Protein AF-A0A2H0SM11-F1 (afdb_monomer)

pLDDT: mean 74.07, std 18.11, range [26.19, 96.06]

Radius of gyration: 35.18 Å; Cα contacts (8 Å, |Δi|>4): 451; chains: 1; bounding box: 101×65×80 Å

Nearest PDB structures (foldseek):
  2a3v-assembly1_D  TM=8.703E-01  e=5.952E-01  Vibrio cholerae O1 biovar El Tor str. N16961
  6emy-assembly1_A  TM=6.852E-01  e=2.863E+00  Enterococcus faecalis
  3c3r-assembly1_A  TM=3.309E-01  e=4.130E+00  unclassified

Solvent-accessible surface area (backbone atoms only — not comparable to full-atom values): 28600 Å² total; per-residue (Å²): 124,57,68,58,51,58,41,50,54,24,42,51,52,52,47,54,51,54,40,60,76,67,69,54,52,70,72,52,44,53,49,20,52,55,52,47,49,58,50,58,72,72,47,90,62,72,62,69,77,53,67,69,59,49,52,49,54,62,52,72,75,50,69,96,88,71,79,89,46,73,32,55,51,52,46,50,50,42,41,73,78,51,55,65,24,39,44,62,28,48,49,52,50,50,52,50,53,42,51,74,72,64,52,54,64,69,56,50,52,48,43,52,51,43,46,48,49,55,44,59,74,69,72,57,36,46,50,81,83,49,60,40,65,69,51,51,49,54,49,53,52,51,44,44,76,72,67,51,55,66,71,58,52,52,51,37,51,51,42,46,44,54,50,38,46,52,45,37,77,77,29,86,78,52,88,49,42,85,66,45,62,56,47,71,79,45,45,67,64,54,54,58,57,51,61,70,64,58,85,77,74,86,86,83,84,79,87,89,74,89,78,86,81,86,87,80,91,74,84,84,80,87,87,86,88,83,87,83,90,82,94,87,82,78,72,72,62,65,66,57,60,66,67,60,66,74,76,71,78,75,81,85,54,92,77,58,50,74,65,47,50,58,55,56,52,46,52,53,49,51,51,50,51,53,52,50,49,52,51,48,44,42,56,66,69,71,68,49,81,79,82,68,97,57,72,96,60,88,82,76,82,81,53,56,44,84,45,72,53,70,43,57,50,100,86,68,49,55,42,52,61,70,42,47,33,35,48,32,35,20,63,33,73,71,78,65,54,83,66,46,67,29,55,82,32,79,47,68,24,38,91,74,3,42,35,76,44,30,42,18,26,74,84,85,39,30,19,60,60,50,60,69,60,56,64,73,73,38,96,49,40,17,40,38,47,27,49,73,92,47,71,56,77,77,39,47,73,55,81,77,59,80,70,61,72,42,71,79,18,69,91,75,29,35,65,43,92,74,53,27,25,40,90,78,38,45,85,54,67,30,99,86,71,42,79,41,68,62,40,94,81,70,80,92,79,76,93,70,85,85,85,85,86,88,69,100,72,84,84,89,81,68,62,95,93,108

Sequence (466 aa):
MPARNLHLSSILQAFSTFLALRSVSDRDAEAAVVTLMGVLERKKDLSSWNLEEISKSLTKARPKNTTITPADTLVMQFVEHFPPFQTSTVLHKYLFALQESGCSPATIRNYRSDIGQFFTFHAKNELHEVMTKPKVLEFLIGEQLHGLKISSIRRKLSSITQFSQWLEANDPDIRVSKELGSLQAELEQVLETESKKSETKPEHKPPSTPSKHWNLPLKQHASTVQQPNSARAHQDYRARLEAGWRNISETVQKKTFAKILPYINLATFLLFVLGGSYFAYAQFFRDAPTSQAFPATPVRPSRVLSFQGRLTDTAQNPIVTASDFQFKLYDAITGGSLLWDSGTCSVDPDQDGIFATGLGDPVTGCGAEISSDVFTENSNIWLEVAVEAETLTPRQQIRTVAYALNSETVQGIPVSATEAATANTILILNEGGEVVLGEVSPKIRSTSGTFTIDAQSMILKTSSGS

Secondary structure (DSSP, 8-state):
-HHHHHHHHHHHHHHHHHHHHTT--HHHHHHHHHHHHHHHHH-S-SS---HHHHHHHHHHTS-TTPPPPHHHHHHHHHHHHS---HHHHHHHHHHHHHHHTT--HHHHHHHHHHHHHHHHHHT-S-HHHHSSHHHHHHHHHHHHHTT--HHHHHHHHHHHHHHHHHHHHH-TT---HHHHHHHHHHHHHHHHHHHTTGGGS---PPP-------------------------SSSHHHHHHHHSSSSSSSSS-TTTHHHHHHHHHHHHHHHHHHHHHHHHHIIIIISPPP--SS-SS--PPP--EEEEEE-B-TT-PBP-S-EEEEEEEESSSSS--EEEEEEEEEE---TTSEEEEEET-TTTSBSS---HHHHHS-S-EEEEEEETTEEEEEEEEE---TTTGGGSSBTTBPBPTTSEE-TT-B----TTS--EE-SSS-----SSS------SS------TT-

Structure (mmCIF, N/CA/C/O backbone):
data_AF-A0A2H0SM11-F1
#
_entry.id   AF-A0A2H0SM11-F1
#
loop_
_atom_site.group_PDB
_atom_site.id
_atom_site.type_symbol
_atom_site.label_atom_id
_atom_site.label_alt_id
_atom_site.label_comp_id
_atom_site.label_asym_id
_atom_site.label_entity_id
_atom_site.label_seq_id
_atom_site.pdbx_PDB_ins_code
_atom_site.Cartn_x
_atom_site.Cartn_y
_atom_site.Cartn_z
_atom_site.occupancy
_atom_site.B_iso_or_equiv
_atom_site.auth_seq_id
_atom_site.auth_comp_id
_atom_site.auth_asym_id
_atom_site.auth_atom_id
_atom_site.pdbx_PDB_model_num
ATOM 1 N N . MET A 1 1 ? 43.563 9.886 4.344 1.00 43.06 1 MET A N 1
ATOM 2 C CA . MET A 1 1 ? 43.533 9.798 2.857 1.00 43.06 1 MET A CA 1
ATOM 3 C C . MET A 1 1 ? 42.770 8.579 2.288 1.00 43.06 1 MET A C 1
ATOM 5 O O . MET A 1 1 ? 42.553 8.591 1.081 1.00 43.06 1 MET A O 1
ATOM 9 N N . PRO A 1 2 ? 42.298 7.579 3.060 1.00 43.06 2 PRO A N 1
ATOM 10 C CA . PRO A 1 2 ? 41.337 6.563 2.570 1.00 43.06 2 PRO A CA 1
ATOM 11 C C . PRO A 1 2 ? 39.874 6.996 2.331 1.00 43.06 2 PRO A C 1
ATOM 13 O O . PRO A 1 2 ? 39.291 6.499 1.367 1.00 43.06 2 PRO A O 1
ATOM 16 N N . ALA A 1 3 ? 39.322 7.995 3.038 1.00 51.44 3 ALA A N 1
ATOM 17 C CA . ALA A 1 3 ? 37.959 8.510 2.765 1.00 51.44 3 ALA A CA 1
ATOM 18 C C . ALA A 1 3 ? 37.743 9.032 1.337 1.00 51.44 3 ALA A C 1
ATOM 20 O O . ALA A 1 3 ? 36.645 8.961 0.778 1.00 51.44 3 ALA A O 1
ATOM 21 N N . ARG A 1 4 ? 38.829 9.482 0.700 1.00 64.00 4 ARG A N 1
ATOM 22 C CA . ARG A 1 4 ? 38.841 9.870 -0.710 1.00 64.00 4 ARG A CA 1
ATOM 23 C C . ARG A 1 4 ? 38.692 8.659 -1.636 1.00 64.00 4 ARG A C 1
ATOM 25 O O . ARG A 1 4 ? 37.993 8.759 -2.633 1.00 64.00 4 ARG A O 1
ATOM 32 N N . ASN A 1 5 ? 39.285 7.509 -1.314 1.00 66.69 5 ASN A N 1
ATOM 33 C CA . ASN A 1 5 ? 39.244 6.318 -2.171 1.00 66.69 5 ASN A CA 1
ATOM 34 C C . ASN A 1 5 ? 37.871 5.635 -2.143 1.00 66.69 5 ASN A C 1
ATOM 36 O O . ASN A 1 5 ? 37.356 5.246 -3.196 1.00 66.69 5 ASN A O 1
ATOM 40 N N . LEU A 1 6 ? 37.240 5.539 -0.965 1.00 67.69 6 LEU A N 1
ATOM 41 C CA . LEU A 1 6 ? 35.877 5.015 -0.853 1.00 67.69 6 LEU A CA 1
ATOM 42 C C . LEU A 1 6 ? 34.898 5.899 -1.636 1.00 67.69 6 LEU A C 1
ATOM 44 O O . LEU A 1 6 ? 34.113 5.385 -2.436 1.00 67.69 6 LEU A O 1
ATOM 48 N N . HIS A 1 7 ? 35.003 7.220 -1.481 1.00 75.00 7 HIS A N 1
ATOM 49 C CA . HIS A 1 7 ? 34.187 8.183 -2.218 1.00 75.00 7 HIS A CA 1
ATOM 50 C C . HIS A 1 7 ? 34.428 8.096 -3.730 1.00 75.00 7 HIS A C 1
ATOM 52 O O . HIS A 1 7 ? 33.468 7.934 -4.475 1.00 75.00 7 HIS A O 1
ATOM 58 N N . LEU A 1 8 ? 35.683 8.076 -4.193 1.00 76.56 8 LEU A N 1
ATOM 59 C CA . LEU A 1 8 ? 36.031 7.932 -5.615 1.00 76.56 8 LEU A CA 1
ATOM 60 C C . LEU A 1 8 ? 35.475 6.645 -6.232 1.00 76.56 8 LEU A C 1
ATOM 62 O O . LEU A 1 8 ? 34.852 6.697 -7.291 1.00 76.56 8 LEU A O 1
ATOM 66 N N . SER A 1 9 ? 35.638 5.500 -5.560 1.00 71.44 9 SER A N 1
ATOM 67 C CA . SER A 1 9 ? 35.062 4.235 -6.039 1.00 71.44 9 SER A CA 1
ATOM 68 C C . SER A 1 9 ? 33.533 4.299 -6.129 1.00 71.44 9 SER A C 1
ATOM 70 O O . SER A 1 9 ? 32.953 3.808 -7.093 1.00 71.44 9 SER A O 1
ATOM 72 N N . SER A 1 10 ? 32.887 4.973 -5.172 1.00 74.44 10 SER A N 1
ATOM 73 C CA . SER A 1 10 ? 31.432 5.147 -5.145 1.00 74.44 10 SER A CA 1
ATOM 74 C C . SER A 1 10 ? 30.950 6.079 -6.262 1.00 74.44 10 SER A C 1
ATOM 76 O O . SER A 1 10 ? 29.931 5.800 -6.888 1.00 74.44 10 SER A O 1
ATOM 78 N N . ILE A 1 11 ? 31.697 7.150 -6.561 1.00 77.31 11 ILE A N 1
ATOM 79 C CA . ILE A 1 11 ? 31.425 8.058 -7.687 1.00 77.31 11 ILE A CA 1
ATOM 80 C C . ILE A 1 11 ? 31.502 7.289 -9.012 1.00 77.31 11 ILE A C 1
ATOM 82 O O . ILE A 1 11 ? 30.598 7.400 -9.836 1.00 77.31 11 ILE A O 1
ATOM 86 N N . LEU A 1 12 ? 32.552 6.485 -9.215 1.00 79.00 12 LEU A N 1
ATOM 87 C CA . LEU A 1 12 ? 32.733 5.707 -10.445 1.00 79.00 12 LEU A CA 1
ATOM 88 C C . LEU A 1 12 ? 31.664 4.622 -10.605 1.00 79.00 12 LEU A C 1
ATOM 90 O O . LEU A 1 12 ? 31.137 4.439 -11.700 1.00 79.00 12 LEU A O 1
ATOM 94 N N . GLN A 1 13 ? 31.283 3.951 -9.518 1.00 73.31 13 GLN A N 1
ATOM 95 C CA . GLN A 1 13 ? 30.206 2.963 -9.536 1.00 73.31 13 GLN A CA 1
ATOM 96 C C . GLN A 1 13 ? 28.850 3.619 -9.849 1.00 73.31 13 GLN A C 1
ATOM 98 O O . GLN A 1 13 ? 28.115 3.132 -10.712 1.00 73.31 13 GLN A O 1
ATOM 103 N N . ALA A 1 14 ? 28.550 4.771 -9.242 1.00 72.94 14 ALA A N 1
ATOM 104 C CA . ALA A 1 14 ? 27.350 5.548 -9.549 1.00 72.94 14 ALA A CA 1
ATOM 105 C C . ALA A 1 14 ? 27.330 6.019 -11.012 1.00 72.94 14 ALA A C 1
ATOM 107 O O . ALA A 1 14 ? 26.306 5.907 -11.684 1.00 72.94 14 ALA A O 1
ATOM 108 N N . PHE A 1 15 ? 28.471 6.475 -11.532 1.00 77.19 15 PHE A N 1
ATOM 109 C CA . PHE A 1 15 ? 28.583 6.911 -12.918 1.00 77.19 15 PHE A CA 1
ATOM 110 C C . PHE A 1 15 ? 28.443 5.757 -13.913 1.00 77.19 15 PHE A C 1
ATOM 112 O O . PHE A 1 15 ? 27.709 5.876 -14.889 1.00 77.19 15 PHE A O 1
ATOM 119 N N . SER A 1 16 ? 29.065 4.607 -13.641 1.00 72.75 16 SER A N 1
ATOM 120 C CA . SER A 1 16 ? 28.897 3.405 -14.469 1.00 72.75 16 SER A CA 1
ATOM 121 C C . SER A 1 16 ? 27.434 2.949 -14.518 1.00 72.75 16 SER A C 1
ATOM 123 O O . SER A 1 16 ? 26.920 2.622 -15.585 1.00 72.75 16 SER A O 1
ATOM 125 N N . THR A 1 17 ? 26.723 3.045 -13.390 1.00 69.44 17 THR A N 1
ATOM 126 C CA . THR A 1 17 ? 25.287 2.747 -13.309 1.00 69.44 17 THR A CA 1
ATOM 127 C C . THR A 1 17 ? 24.463 3.760 -14.110 1.00 69.44 17 THR A C 1
ATOM 129 O O . THR A 1 17 ? 23.549 3.378 -14.837 1.00 69.44 17 THR A O 1
ATOM 132 N N . PHE A 1 18 ? 24.801 5.051 -14.029 1.00 76.38 18 PHE A N 1
ATOM 133 C CA . PHE A 1 18 ? 24.163 6.110 -14.816 1.00 76.38 18 PHE A CA 1
ATOM 134 C C . PHE A 1 18 ? 24.318 5.886 -16.329 1.00 76.38 18 PHE A C 1
ATOM 136 O O . PHE A 1 18 ? 23.348 6.038 -17.072 1.00 76.38 18 PHE A O 1
ATOM 143 N N . LEU A 1 19 ? 25.512 5.490 -16.782 1.00 73.44 19 LEU A N 1
ATOM 144 C CA . LEU A 1 19 ? 25.778 5.179 -18.188 1.00 73.44 19 LEU A CA 1
ATOM 145 C C . LEU A 1 19 ? 24.999 3.937 -18.647 1.00 73.44 19 LEU A C 1
ATOM 147 O O . LEU A 1 19 ? 24.374 3.970 -19.708 1.00 73.44 19 LEU A O 1
ATOM 151 N N . ALA A 1 20 ? 24.960 2.889 -17.817 1.00 67.25 20 ALA A N 1
ATOM 152 C CA . ALA A 1 20 ? 24.214 1.663 -18.097 1.00 67.25 20 ALA A CA 1
ATOM 153 C C . ALA A 1 20 ? 22.699 1.913 -18.235 1.00 67.25 20 ALA A C 1
ATOM 155 O O . ALA A 1 20 ? 22.072 1.420 -19.168 1.00 67.25 20 ALA A O 1
ATOM 156 N N . LEU A 1 21 ? 22.107 2.739 -17.362 1.00 64.44 21 LEU A N 1
ATOM 157 C CA . LEU A 1 21 ? 20.678 3.084 -17.417 1.00 64.44 21 LEU A CA 1
ATOM 1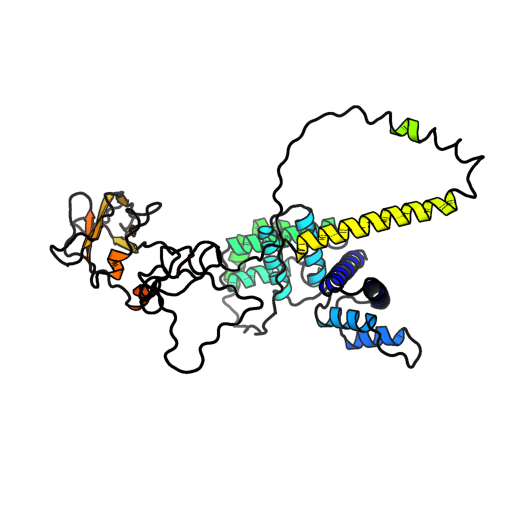58 C C . LEU A 1 21 ? 20.287 3.890 -18.665 1.00 64.44 21 LEU A C 1
ATOM 160 O O . LEU A 1 21 ? 19.132 3.853 -19.083 1.00 64.44 21 LEU A O 1
ATOM 164 N N . ARG A 1 22 ? 21.231 4.624 -19.262 1.00 71.81 22 ARG A N 1
ATOM 165 C CA . ARG A 1 22 ? 21.000 5.443 -20.461 1.00 71.81 22 ARG A CA 1
ATOM 166 C C . ARG A 1 22 ? 21.294 4.713 -21.769 1.00 71.81 22 ARG A C 1
ATOM 168 O O . ARG A 1 22 ? 21.158 5.324 -22.824 1.00 71.81 22 ARG A O 1
ATOM 175 N N . SER A 1 23 ? 21.655 3.427 -21.708 1.00 72.25 23 SER A N 1
ATOM 176 C CA . SER A 1 23 ? 21.982 2.613 -22.890 1.00 72.25 23 SER A CA 1
ATOM 177 C C . SER A 1 23 ? 23.050 3.271 -23.783 1.00 72.25 23 SER A C 1
ATOM 179 O O . SER A 1 23 ? 22.945 3.264 -25.008 1.00 72.25 23 SER A O 1
ATOM 181 N N . VAL A 1 24 ? 24.056 3.902 -23.162 1.00 70.25 24 VAL A N 1
ATOM 182 C CA . VAL A 1 24 ? 25.178 4.547 -23.865 1.00 70.25 24 VAL A CA 1
ATOM 183 C C . VAL A 1 24 ? 26.052 3.471 -24.521 1.00 70.25 24 VAL A C 1
ATOM 185 O O . VAL A 1 24 ? 26.255 2.413 -23.932 1.00 70.25 24 VAL A O 1
ATOM 188 N N . SER A 1 25 ? 26.576 3.728 -25.726 1.00 76.31 25 SER A N 1
ATOM 189 C CA . SER A 1 25 ? 27.473 2.783 -26.408 1.00 76.31 25 SER A CA 1
ATOM 190 C C . SER A 1 25 ? 28.748 2.534 -25.589 1.00 76.31 25 SER A C 1
ATOM 192 O O . SER A 1 25 ? 29.253 3.462 -24.959 1.00 76.31 25 SER A O 1
ATOM 194 N N . ASP A 1 26 ? 29.312 1.321 -25.629 1.00 67.44 26 ASP A N 1
ATOM 195 C CA . ASP A 1 26 ? 30.519 0.980 -24.849 1.00 67.44 26 ASP A CA 1
ATOM 196 C C . ASP A 1 26 ? 31.681 1.946 -25.124 1.00 67.44 26 ASP A C 1
ATOM 198 O O . ASP A 1 26 ? 32.362 2.402 -24.208 1.00 67.44 26 ASP A O 1
ATOM 202 N N . ARG A 1 27 ? 31.847 2.351 -26.388 1.00 74.44 27 ARG A N 1
ATOM 203 C CA . ARG A 1 27 ? 32.866 3.321 -26.808 1.00 74.44 27 ARG A CA 1
ATOM 204 C C . ARG A 1 27 ? 32.663 4.696 -26.165 1.00 74.44 27 ARG A C 1
ATOM 206 O O . ARG A 1 27 ? 33.631 5.327 -25.739 1.00 74.44 27 ARG A O 1
ATOM 213 N N . ASP A 1 28 ? 31.424 5.178 -26.116 1.00 74.06 28 ASP A N 1
ATOM 214 C CA . ASP A 1 28 ? 31.105 6.478 -25.523 1.00 74.06 28 ASP A CA 1
ATOM 215 C C . ASP A 1 28 ? 31.139 6.417 -23.990 1.00 74.06 28 ASP A C 1
ATOM 217 O O . ASP A 1 28 ? 31.543 7.385 -23.345 1.00 74.06 28 ASP A O 1
ATOM 221 N N . ALA A 1 29 ? 30.777 5.272 -23.406 1.00 69.44 29 ALA A N 1
ATOM 222 C CA . ALA A 1 29 ? 30.854 5.012 -21.975 1.00 69.44 29 ALA A CA 1
ATOM 223 C C . ALA A 1 29 ? 32.311 4.989 -21.486 1.00 69.44 29 ALA A C 1
ATOM 225 O O . ALA A 1 29 ? 32.637 5.669 -20.513 1.00 69.44 29 ALA A O 1
ATOM 226 N N . GLU A 1 30 ? 33.210 4.296 -22.192 1.00 73.38 30 GLU A N 1
ATOM 227 C CA . GLU A 1 30 ? 34.651 4.308 -21.905 1.00 73.38 30 GLU A CA 1
ATOM 228 C C . GLU A 1 30 ? 35.230 5.722 -22.005 1.00 73.38 30 GLU A C 1
ATOM 230 O O . GLU A 1 30 ? 35.925 6.182 -21.093 1.00 73.38 30 GLU A O 1
ATOM 235 N N . ALA A 1 31 ? 34.891 6.454 -23.071 1.00 75.19 31 ALA A N 1
ATOM 236 C CA . ALA A 1 31 ? 35.324 7.836 -23.239 1.00 75.19 31 ALA A CA 1
ATOM 237 C C . ALA A 1 31 ? 34.813 8.736 -22.096 1.00 75.19 31 ALA A C 1
ATOM 239 O O . ALA A 1 31 ? 35.563 9.563 -21.569 1.00 75.19 31 ALA A O 1
ATOM 240 N N . ALA A 1 32 ? 33.561 8.557 -21.666 1.00 76.69 32 ALA A N 1
ATOM 241 C CA . ALA A 1 32 ? 32.960 9.297 -20.562 1.00 76.69 32 ALA A CA 1
ATOM 242 C C . ALA A 1 32 ? 33.611 8.967 -19.208 1.00 76.69 32 ALA A C 1
ATOM 244 O O . ALA A 1 32 ? 33.871 9.881 -18.423 1.00 76.69 32 ALA A O 1
ATOM 245 N N . VAL A 1 33 ? 33.937 7.697 -18.937 1.00 77.06 33 VAL A N 1
ATOM 246 C CA . VAL A 1 33 ? 34.629 7.271 -17.704 1.00 77.06 33 VAL A CA 1
ATOM 247 C C . VAL A 1 33 ? 36.032 7.864 -17.633 1.00 77.06 33 VAL A C 1
ATOM 249 O O . VAL A 1 33 ? 36.400 8.438 -16.607 1.00 77.06 33 VAL A O 1
ATOM 252 N N . VAL A 1 34 ? 36.798 7.807 -18.726 1.00 79.19 34 VAL A N 1
ATOM 253 C CA . VAL A 1 34 ? 38.127 8.438 -18.806 1.00 79.19 34 VAL A CA 1
ATOM 254 C C . VAL A 1 34 ? 38.022 9.951 -18.591 1.00 79.19 34 VAL A C 1
ATOM 256 O O . VAL A 1 34 ? 38.836 10.546 -17.880 1.00 79.19 34 VAL A O 1
ATOM 259 N N . THR A 1 35 ? 36.981 10.574 -19.147 1.00 80.50 35 THR A N 1
ATOM 260 C CA . THR A 1 35 ? 36.718 12.010 -18.996 1.00 80.50 35 THR A CA 1
ATOM 261 C C . THR A 1 35 ? 36.415 12.372 -17.539 1.00 80.50 35 THR A C 1
ATOM 263 O O . THR A 1 35 ? 37.017 13.306 -17.003 1.00 80.50 35 THR A O 1
ATOM 266 N N . LEU A 1 36 ? 35.553 11.605 -16.862 1.00 81.75 36 LEU A N 1
ATOM 267 C CA . LEU A 1 36 ? 35.245 11.801 -15.446 1.00 81.75 36 LEU A CA 1
ATOM 268 C C . LEU A 1 36 ? 36.477 11.583 -14.559 1.00 81.75 36 LEU A C 1
ATOM 270 O O . LEU A 1 36 ? 36.723 12.388 -13.663 1.00 81.75 36 LEU A O 1
ATOM 274 N N . MET A 1 37 ? 37.285 10.550 -14.821 1.00 79.00 37 MET A N 1
ATOM 275 C CA . MET A 1 37 ? 38.526 10.316 -14.072 1.00 79.00 37 MET A CA 1
ATOM 276 C C . MET A 1 37 ? 39.495 11.494 -14.191 1.00 79.00 37 MET A C 1
ATOM 278 O O . MET A 1 37 ? 40.040 11.937 -13.182 1.00 79.00 37 MET A O 1
ATOM 282 N N . GLY A 1 38 ? 39.635 12.077 -15.384 1.00 78.62 38 GLY A N 1
ATOM 283 C CA . GLY A 1 38 ? 40.445 13.281 -15.572 1.00 78.62 38 GLY A CA 1
ATOM 284 C C . GLY A 1 38 ? 39.926 14.492 -14.784 1.00 78.62 38 GLY A C 1
ATOM 285 O O . GLY A 1 38 ? 40.722 15.291 -14.287 1.00 78.62 38 GLY A O 1
ATOM 286 N N . VAL A 1 39 ? 38.604 14.641 -14.635 1.00 82.62 39 VAL A N 1
ATOM 287 C CA . VAL A 1 39 ? 38.003 15.684 -13.780 1.00 82.62 39 VAL A CA 1
ATOM 288 C C . VAL A 1 39 ? 38.302 15.414 -12.303 1.00 82.62 39 VAL A C 1
ATOM 290 O O . VAL A 1 39 ? 38.728 16.328 -11.597 1.00 82.62 39 VAL A O 1
ATOM 293 N N . LEU A 1 40 ? 38.134 14.168 -11.853 1.00 82.31 40 LEU A N 1
ATOM 294 C CA . LEU A 1 40 ? 38.372 13.733 -10.472 1.00 82.31 40 LEU A CA 1
ATOM 295 C C . LEU A 1 40 ? 39.835 13.879 -10.038 1.00 82.31 40 LEU A C 1
ATOM 297 O O . LEU A 1 40 ? 40.106 14.221 -8.889 1.00 82.31 40 LEU A O 1
ATOM 301 N N . GLU A 1 41 ? 40.782 13.650 -10.946 1.00 80.38 41 GLU A N 1
ATOM 302 C CA . GLU A 1 41 ? 42.214 13.795 -10.672 1.00 80.38 41 GLU A CA 1
ATOM 303 C C . GLU A 1 41 ? 42.607 15.261 -10.429 1.00 80.38 41 GLU A C 1
ATOM 305 O O . GLU A 1 41 ? 43.423 15.565 -9.555 1.00 80.38 41 GLU A O 1
ATOM 310 N N . ARG A 1 42 ? 41.983 16.191 -11.164 1.00 80.31 42 ARG A N 1
ATOM 311 C CA . ARG A 1 42 ? 42.244 17.636 -11.059 1.00 80.31 42 ARG A CA 1
ATOM 312 C C . ARG A 1 42 ? 41.519 18.306 -9.892 1.00 80.31 42 ARG A C 1
ATOM 314 O O . ARG A 1 42 ? 41.923 19.396 -9.480 1.00 80.31 42 ARG A O 1
ATOM 321 N N . LYS A 1 43 ? 40.455 17.693 -9.369 1.00 78.62 43 LYS A N 1
ATOM 322 C CA . LYS A 1 43 ? 39.646 18.264 -8.290 1.00 78.62 43 LYS A CA 1
ATOM 323 C C . LYS A 1 43 ? 40.253 17.923 -6.925 1.00 78.62 43 LYS A C 1
ATOM 325 O O . LYS A 1 43 ? 40.450 16.759 -6.586 1.00 78.62 43 LYS A O 1
ATOM 330 N N . LYS A 1 44 ? 40.577 18.958 -6.141 1.00 71.19 44 LYS A N 1
ATOM 331 C CA . LYS A 1 44 ? 41.154 18.802 -4.791 1.00 71.19 44 LYS A CA 1
ATOM 332 C C . LYS A 1 44 ? 40.097 18.544 -3.717 1.00 71.19 44 LYS A C 1
ATOM 334 O O . LYS A 1 44 ? 40.392 17.862 -2.744 1.00 71.19 44 LYS A O 1
ATOM 339 N N . ASP A 1 45 ? 38.899 19.076 -3.922 1.00 74.94 45 ASP A N 1
ATOM 340 C CA . ASP A 1 45 ? 37.747 18.967 -3.032 1.00 74.94 45 ASP A CA 1
ATOM 341 C C . ASP A 1 45 ? 36.614 18.239 -3.770 1.00 74.94 45 ASP A C 1
ATOM 343 O O . ASP A 1 45 ? 36.256 18.637 -4.872 1.00 74.94 45 ASP A O 1
ATOM 347 N N . LEU A 1 46 ? 36.076 17.157 -3.205 1.00 74.62 46 LEU A N 1
ATOM 348 C CA . LEU A 1 46 ? 35.002 16.351 -3.809 1.00 74.62 46 LEU A CA 1
ATOM 349 C C . LEU A 1 46 ? 33.622 16.651 -3.195 1.00 74.62 46 LEU A C 1
ATOM 351 O O . LEU A 1 46 ? 32.649 15.968 -3.519 1.00 74.62 46 LEU A O 1
ATOM 355 N N . SER A 1 47 ? 33.521 17.649 -2.316 1.00 68.31 47 SER A N 1
ATOM 356 C CA . SER A 1 47 ? 32.271 18.039 -1.653 1.00 68.31 47 SER A CA 1
ATOM 357 C C . SER A 1 47 ? 31.394 18.967 -2.504 1.00 68.31 47 SER A C 1
ATOM 359 O O . SER A 1 47 ? 30.169 18.986 -2.349 1.00 68.31 47 SER A O 1
ATOM 361 N N . SER A 1 48 ? 32.006 19.703 -3.437 1.00 75.56 48 SER A N 1
ATOM 362 C CA . SER A 1 48 ? 31.370 20.747 -4.241 1.00 75.56 48 SER A CA 1
ATOM 363 C C . SER A 1 48 ? 31.304 20.369 -5.727 1.00 75.56 48 SER A C 1
ATOM 365 O O . SER A 1 48 ? 32.320 20.143 -6.372 1.00 75.56 48 SER A O 1
ATOM 367 N N . TRP A 1 49 ? 30.106 20.317 -6.315 1.00 77.75 49 TRP A N 1
ATOM 368 C CA . TRP A 1 49 ? 29.898 19.856 -7.700 1.00 77.75 49 TRP A CA 1
ATOM 369 C C . TRP A 1 49 ? 29.216 20.924 -8.565 1.00 77.75 49 TRP A C 1
ATOM 371 O O . TRP A 1 49 ? 28.073 20.772 -8.981 1.00 77.75 49 TRP A O 1
ATOM 381 N N . ASN A 1 50 ? 29.920 22.034 -8.821 1.00 81.56 50 ASN A N 1
ATOM 382 C CA . ASN A 1 50 ? 29.428 23.124 -9.670 1.00 81.56 50 ASN A CA 1
ATOM 383 C C . ASN A 1 50 ? 29.699 22.845 -11.163 1.00 81.56 50 ASN A C 1
ATOM 385 O O . ASN A 1 50 ? 30.846 22.640 -11.570 1.00 81.56 50 ASN A O 1
ATOM 389 N N . LEU A 1 51 ? 28.649 22.903 -11.988 1.00 80.81 51 LEU A N 1
ATOM 390 C CA . LEU A 1 51 ? 28.717 22.720 -13.443 1.00 80.81 51 LEU A CA 1
ATOM 391 C C . LEU A 1 51 ? 29.671 23.707 -14.133 1.00 80.81 51 LEU A C 1
ATOM 393 O O . LEU A 1 51 ? 30.379 23.330 -15.067 1.00 80.81 51 LEU A O 1
ATOM 397 N N . GLU A 1 52 ? 29.762 24.951 -13.658 1.00 81.44 52 GLU A N 1
ATOM 398 C CA . GLU A 1 52 ? 30.661 25.955 -14.233 1.00 81.44 52 GLU A CA 1
ATOM 399 C C . GLU A 1 52 ? 32.136 25.589 -13.997 1.00 81.44 52 GLU A C 1
ATOM 401 O O . GLU A 1 52 ? 32.971 25.700 -14.894 1.00 81.44 52 GLU A O 1
ATOM 406 N N . GLU A 1 53 ? 32.467 25.079 -12.812 1.00 81.88 53 GLU A N 1
ATOM 407 C CA . GLU A 1 53 ? 33.822 24.629 -12.478 1.00 81.88 53 GLU A CA 1
ATOM 408 C C . GLU A 1 53 ? 34.212 23.380 -13.282 1.00 81.88 53 GLU A C 1
ATOM 410 O O . GLU A 1 53 ? 35.340 23.256 -13.764 1.00 81.88 53 GLU A O 1
ATOM 415 N N . ILE A 1 54 ? 33.258 22.470 -13.482 1.00 82.88 54 ILE A N 1
ATOM 416 C CA . ILE A 1 54 ? 33.467 21.220 -14.216 1.00 82.88 54 ILE A CA 1
ATOM 417 C C . ILE A 1 54 ? 33.618 21.492 -15.708 1.00 82.88 54 ILE A C 1
ATOM 419 O O . ILE A 1 54 ? 34.565 20.996 -16.316 1.00 82.88 54 ILE A O 1
ATOM 423 N N . SER A 1 55 ? 32.787 22.364 -16.282 1.00 81.50 55 SER A N 1
ATOM 424 C CA . SER A 1 55 ? 32.943 22.811 -17.671 1.00 81.50 55 SER A CA 1
ATOM 425 C C . SER A 1 55 ? 34.300 23.498 -17.907 1.00 81.50 55 SER A C 1
ATOM 427 O O . SER A 1 55 ? 34.977 23.223 -18.903 1.00 81.50 55 SER A O 1
ATOM 429 N N . LYS A 1 56 ? 34.779 24.312 -16.952 1.00 81.38 56 LYS A N 1
ATOM 430 C CA . LYS A 1 56 ? 36.132 24.899 -16.976 1.00 81.38 56 LYS A CA 1
ATOM 431 C C . LYS A 1 56 ? 37.231 23.833 -16.875 1.00 81.38 56 LYS A C 1
ATOM 433 O O . LYS A 1 56 ? 38.241 23.934 -17.566 1.00 81.38 56 LYS A O 1
ATOM 438 N N . SER A 1 57 ? 37.050 22.792 -16.060 1.00 79.38 57 SER A N 1
ATOM 439 C CA . SER A 1 57 ? 38.005 21.674 -15.940 1.00 79.38 57 SER A CA 1
ATOM 440 C C . SER A 1 57 ? 38.085 20.822 -17.214 1.00 79.38 57 SER A C 1
ATOM 442 O O . SER A 1 57 ? 39.172 20.387 -17.603 1.00 79.38 57 SER A O 1
ATOM 444 N N . LEU A 1 58 ? 36.952 20.619 -17.890 1.00 77.94 58 LEU A N 1
ATOM 445 C CA . LEU A 1 58 ? 36.860 19.887 -19.156 1.00 77.94 58 LEU A CA 1
ATOM 446 C C . LEU A 1 58 ? 37.502 20.669 -20.315 1.00 77.94 58 LEU A C 1
ATOM 448 O O . LEU A 1 58 ? 38.213 20.091 -21.135 1.00 77.94 58 LEU A O 1
ATOM 452 N N . THR A 1 59 ? 37.331 21.994 -20.347 1.00 71.38 59 THR A N 1
ATOM 453 C CA . THR A 1 59 ? 37.901 22.870 -21.390 1.00 71.38 59 THR A CA 1
ATOM 454 C C . THR A 1 59 ? 39.390 23.168 -21.192 1.00 71.38 59 THR A C 1
ATOM 456 O O . THR A 1 59 ? 40.137 23.210 -22.167 1.00 71.38 59 THR A O 1
ATOM 459 N N . LYS A 1 60 ? 39.869 23.301 -19.945 1.00 66.38 60 LYS A N 1
ATOM 460 C CA . LYS A 1 60 ? 41.295 23.530 -19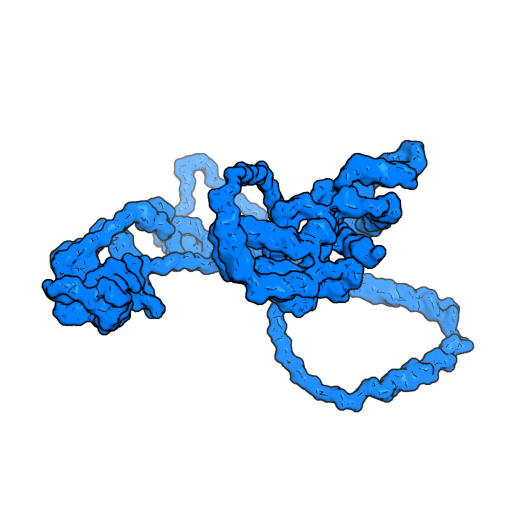.622 1.00 66.38 60 LYS A CA 1
ATOM 461 C C . LYS A 1 60 ? 42.205 22.361 -20.026 1.00 66.38 60 LYS A C 1
ATOM 463 O O . LYS A 1 60 ? 43.410 22.547 -20.169 1.00 66.38 60 LYS A O 1
ATOM 468 N N . ALA A 1 61 ? 41.638 21.171 -20.225 1.00 59.88 61 ALA A N 1
ATOM 469 C CA . ALA A 1 61 ? 42.351 19.973 -20.655 1.00 59.88 61 ALA A CA 1
ATOM 470 C C . ALA A 1 61 ? 42.619 19.907 -22.176 1.00 59.88 61 ALA A C 1
ATOM 472 O O . ALA A 1 61 ? 43.231 18.940 -22.628 1.00 59.88 61 ALA A O 1
ATOM 473 N N . ARG A 1 62 ? 42.170 20.892 -22.978 1.00 61.59 62 ARG A N 1
ATOM 474 C CA . ARG A 1 62 ? 42.281 20.874 -24.450 1.00 61.59 62 ARG A CA 1
ATOM 475 C C . ARG A 1 62 ? 42.803 22.202 -25.034 1.00 61.59 62 ARG A C 1
ATOM 477 O O . ARG A 1 62 ? 42.646 23.252 -24.409 1.00 61.59 62 ARG A O 1
ATOM 484 N N . PRO A 1 63 ? 43.441 22.187 -26.224 1.00 56.44 63 PRO A N 1
ATOM 485 C CA . PRO A 1 63 ? 43.901 23.404 -26.894 1.00 56.44 63 PRO A CA 1
ATOM 486 C C . PRO A 1 63 ? 42.739 24.365 -27.201 1.00 56.44 63 PRO A C 1
ATOM 488 O O . PRO A 1 63 ? 41.601 23.941 -27.436 1.00 56.44 63 PRO A O 1
ATOM 491 N N . LYS A 1 64 ? 43.037 25.674 -27.193 1.00 51.38 64 LYS A N 1
ATOM 492 C CA . LYS A 1 64 ? 42.080 26.763 -27.459 1.00 51.38 64 LYS A CA 1
ATOM 493 C C . LYS A 1 64 ? 41.368 26.500 -28.801 1.00 51.38 64 LYS A C 1
ATOM 495 O O . LYS A 1 64 ? 42.049 26.474 -29.819 1.00 51.38 64 LYS A O 1
ATOM 500 N N . ASN A 1 65 ? 40.039 26.312 -28.765 1.00 52.91 65 ASN A N 1
ATOM 501 C CA . ASN A 1 65 ? 39.088 26.011 -29.869 1.00 52.91 65 ASN A CA 1
ATOM 502 C C . ASN A 1 65 ? 38.519 24.578 -29.982 1.00 52.91 65 ASN A C 1
ATOM 504 O O . ASN A 1 65 ? 38.001 24.222 -31.037 1.00 52.91 65 ASN A O 1
ATOM 508 N N . THR A 1 66 ? 38.522 23.758 -28.926 1.00 57.72 66 THR A N 1
ATOM 509 C CA . THR A 1 66 ? 37.846 22.440 -28.989 1.00 57.72 66 THR A CA 1
ATOM 510 C C . THR A 1 66 ? 36.387 22.513 -28.510 1.00 57.72 66 THR A C 1
ATOM 512 O O . THR A 1 66 ? 36.124 23.037 -27.429 1.00 57.72 66 THR A O 1
ATOM 515 N N . THR A 1 67 ? 35.441 21.976 -29.291 1.00 65.75 67 THR A N 1
ATOM 516 C CA . THR A 1 67 ? 34.008 21.866 -28.948 1.00 65.75 67 THR A CA 1
ATOM 517 C C . THR A 1 67 ? 33.740 20.812 -27.861 1.00 65.75 67 THR A C 1
ATOM 519 O O . THR A 1 67 ? 34.523 19.875 -27.687 1.00 65.75 67 THR A O 1
ATOM 522 N N . ILE A 1 68 ? 32.619 20.955 -27.137 1.00 70.56 68 ILE A N 1
ATOM 523 C CA . ILE A 1 68 ? 32.116 19.978 -26.149 1.00 70.56 68 ILE A CA 1
ATOM 524 C C . ILE A 1 68 ? 31.868 18.634 -26.853 1.00 70.56 68 ILE A C 1
ATOM 526 O O . ILE A 1 68 ? 31.222 18.592 -27.899 1.00 70.56 68 ILE A O 1
ATOM 530 N N . THR A 1 69 ? 32.391 17.539 -26.299 1.00 81.50 69 THR A N 1
ATOM 531 C CA . THR A 1 69 ? 32.211 16.181 -26.843 1.00 81.50 69 THR A CA 1
ATOM 532 C C . THR A 1 69 ? 30.981 15.480 -26.246 1.00 81.50 69 THR A C 1
ATOM 534 O O . THR A 1 69 ? 30.481 15.892 -25.192 1.00 81.50 69 THR A O 1
ATOM 537 N N . PRO A 1 70 ? 30.498 14.383 -26.860 1.00 81.94 70 PRO A N 1
ATOM 538 C CA . PRO A 1 70 ? 29.451 13.547 -26.267 1.00 81.94 70 PRO A CA 1
ATOM 539 C C . PRO A 1 70 ? 29.808 13.042 -24.857 1.00 81.94 70 PRO A C 1
ATOM 541 O O . PRO A 1 70 ? 28.970 13.074 -23.961 1.00 81.94 70 PRO A O 1
ATOM 544 N N . ALA A 1 71 ? 31.075 12.681 -24.624 1.00 79.88 71 ALA A N 1
ATOM 545 C CA . ALA A 1 71 ? 31.583 12.274 -23.313 1.00 79.88 71 ALA A CA 1
ATOM 546 C C . ALA A 1 71 ? 31.518 13.411 -22.274 1.00 79.88 71 ALA A C 1
ATOM 548 O O . ALA A 1 71 ? 31.063 13.197 -21.151 1.00 79.88 71 ALA A O 1
ATOM 549 N N . ASP A 1 72 ? 31.900 14.633 -22.662 1.00 83.88 72 ASP A N 1
ATOM 550 C CA . ASP A 1 72 ? 31.794 15.819 -21.797 1.00 83.88 72 ASP A CA 1
ATOM 551 C C . ASP A 1 72 ? 30.326 16.095 -21.424 1.00 83.88 72 ASP A C 1
ATOM 553 O O . ASP A 1 72 ? 30.018 16.434 -20.282 1.00 83.88 72 ASP A O 1
ATOM 557 N N . THR A 1 73 ? 29.411 15.892 -22.377 1.00 85.31 73 THR A N 1
ATOM 558 C CA . THR A 1 73 ? 27.964 16.054 -22.171 1.00 85.31 73 THR A CA 1
ATOM 559 C C . THR A 1 73 ? 27.424 15.028 -21.175 1.00 85.31 73 THR A C 1
ATOM 561 O O . THR A 1 73 ? 26.652 15.390 -20.292 1.00 85.31 73 THR A O 1
ATOM 564 N N . LEU A 1 74 ? 27.863 13.768 -21.254 1.00 82.56 74 LEU A N 1
ATOM 565 C CA . LEU A 1 74 ? 27.468 12.715 -20.311 1.00 82.56 74 LEU A CA 1
ATOM 566 C C . LEU A 1 74 ? 27.968 12.990 -18.887 1.00 82.56 74 LEU A C 1
ATOM 568 O O . LEU A 1 74 ? 27.223 12.786 -17.930 1.00 82.56 74 LEU A O 1
ATOM 572 N N . VAL A 1 75 ? 29.197 13.496 -18.739 1.00 83.31 75 VAL A N 1
ATOM 573 C CA . VAL A 1 75 ? 29.745 13.901 -17.434 1.00 83.31 75 VAL A CA 1
ATOM 574 C C . VAL A 1 75 ? 28.978 15.096 -16.863 1.00 83.31 75 VAL A C 1
ATOM 576 O O . VAL A 1 75 ? 28.608 15.079 -15.691 1.00 83.31 75 VAL A O 1
ATOM 579 N N . MET A 1 76 ? 28.686 16.106 -17.686 1.00 83.00 76 MET A N 1
ATOM 580 C CA . MET A 1 76 ? 27.885 17.266 -17.279 1.00 83.00 76 MET A CA 1
ATOM 581 C C . MET A 1 76 ? 26.470 16.849 -16.859 1.00 83.00 76 MET A C 1
ATOM 583 O O . MET A 1 76 ? 26.016 17.247 -15.794 1.00 83.00 76 MET A O 1
ATOM 587 N N . GLN A 1 77 ? 25.809 15.981 -17.632 1.00 83.44 77 GLN A N 1
ATOM 588 C CA . GLN A 1 77 ? 24.478 15.461 -17.307 1.00 83.44 77 GLN A CA 1
ATOM 589 C C . GLN A 1 77 ? 24.476 14.624 -16.028 1.00 83.44 77 GLN A C 1
ATOM 591 O O . GLN A 1 77 ? 23.538 14.737 -15.241 1.00 83.44 77 GLN A O 1
ATOM 596 N N . PHE A 1 78 ? 25.501 13.798 -15.807 1.00 81.50 78 PHE A N 1
ATOM 597 C CA . PHE A 1 78 ? 25.644 13.046 -14.564 1.00 81.50 78 PHE A CA 1
ATOM 598 C C . PHE A 1 78 ? 25.754 13.982 -13.368 1.00 81.50 78 PHE A C 1
ATOM 600 O O . PHE A 1 78 ? 25.030 13.799 -12.403 1.00 81.50 78 PHE A O 1
ATOM 607 N N . VAL A 1 79 ? 26.589 15.017 -13.441 1.00 84.06 79 VAL A N 1
ATOM 608 C CA . VAL A 1 79 ? 26.755 15.943 -12.316 1.00 84.06 79 VAL A CA 1
ATOM 609 C C . VAL A 1 79 ? 25.521 16.819 -12.101 1.00 84.06 79 VAL A C 1
ATOM 611 O O . VAL A 1 79 ? 25.144 17.072 -10.962 1.00 84.06 79 VAL A O 1
ATOM 614 N N . GLU A 1 80 ? 24.878 17.258 -13.180 1.00 79.50 80 GLU A N 1
ATOM 615 C CA . GLU A 1 80 ? 23.663 18.072 -13.127 1.00 79.50 80 GLU A CA 1
ATOM 616 C C . GLU A 1 80 ? 22.494 17.316 -12.485 1.00 79.50 80 GLU A C 1
ATOM 618 O O . GLU A 1 80 ? 21.790 17.860 -11.638 1.00 79.50 80 GLU A O 1
ATOM 623 N N . HIS A 1 81 ? 22.292 16.054 -12.874 1.00 73.19 81 HIS A N 1
ATOM 624 C CA . HIS A 1 81 ? 21.142 15.264 -12.429 1.00 73.19 81 HIS A CA 1
ATOM 625 C C . HIS A 1 81 ? 21.442 14.428 -11.177 1.00 73.19 81 HIS A C 1
ATOM 627 O O . HIS A 1 81 ? 20.525 14.085 -10.433 1.00 73.19 81 HIS A O 1
ATOM 633 N N . PHE A 1 82 ? 22.712 14.090 -10.949 1.00 72.56 82 PHE A N 1
ATOM 634 C CA . PHE A 1 82 ? 23.190 13.209 -9.883 1.00 72.56 82 PHE A CA 1
ATOM 635 C C . PHE A 1 82 ? 24.517 13.729 -9.307 1.00 72.56 82 PHE A C 1
ATOM 637 O O . PHE A 1 82 ? 25.551 13.067 -9.442 1.00 72.56 82 PHE A O 1
ATOM 644 N N . PRO A 1 83 ? 24.521 14.907 -8.654 1.00 77.62 83 PRO A N 1
ATOM 645 C CA . PRO A 1 83 ? 25.729 15.442 -8.040 1.00 77.62 83 PRO A CA 1
ATOM 646 C C . PRO A 1 83 ? 26.264 14.425 -7.019 1.00 77.62 83 PRO A C 1
ATOM 648 O O . PRO A 1 83 ? 25.556 14.076 -6.069 1.00 77.62 83 PRO A O 1
ATOM 651 N N . PRO A 1 84 ? 27.485 13.894 -7.200 1.00 76.56 84 PRO A N 1
ATOM 652 C CA . PRO A 1 84 ? 27.917 12.708 -6.476 1.00 76.56 84 PRO A CA 1
ATOM 653 C C . PRO A 1 84 ? 28.534 13.080 -5.116 1.00 76.56 84 PRO A C 1
ATOM 655 O O . PRO A 1 84 ? 29.709 12.834 -4.825 1.00 76.56 84 PRO A O 1
ATOM 658 N N . PHE A 1 85 ? 27.703 13.678 -4.258 1.00 80.44 85 PHE A N 1
ATOM 659 C CA . PHE A 1 85 ? 28.043 14.018 -2.879 1.00 80.44 85 PHE A CA 1
ATOM 660 C C . PHE A 1 85 ? 28.445 12.774 -2.085 1.00 80.44 85 PHE A C 1
ATOM 662 O O . PHE A 1 85 ? 27.929 11.674 -2.319 1.00 80.44 85 PHE A O 1
ATOM 669 N N . GLN A 1 86 ? 29.350 12.937 -1.121 1.00 76.25 86 GLN A N 1
ATOM 670 C CA . GLN A 1 86 ? 29.916 11.826 -0.355 1.00 76.25 86 GLN A CA 1
ATOM 671 C C . GLN A 1 86 ? 28.837 11.056 0.413 1.00 76.25 86 GLN A C 1
ATOM 673 O O . GLN A 1 86 ? 28.785 9.832 0.334 1.00 76.25 86 GLN A O 1
ATOM 678 N N . THR A 1 87 ? 27.925 11.766 1.079 1.00 81.12 87 THR A N 1
ATOM 679 C CA . THR A 1 87 ? 26.799 11.174 1.821 1.00 81.12 87 THR A CA 1
ATOM 680 C C . THR A 1 87 ? 25.928 10.288 0.928 1.00 81.12 87 THR A C 1
ATOM 682 O O . THR A 1 87 ? 25.663 9.130 1.251 1.00 81.12 87 THR A O 1
ATOM 685 N N . SER A 1 88 ? 25.543 10.787 -0.248 1.00 78.75 88 SER A N 1
ATOM 686 C CA . SER A 1 88 ? 24.700 10.045 -1.191 1.00 78.75 88 SER A CA 1
ATOM 687 C C . SER A 1 88 ? 25.419 8.846 -1.819 1.00 78.75 88 SER A C 1
ATOM 689 O O . SER A 1 88 ? 24.864 7.750 -1.873 1.00 78.75 88 SER A O 1
ATOM 691 N N . THR A 1 89 ? 26.657 9.017 -2.275 1.00 78.62 89 THR A N 1
ATOM 692 C CA . THR A 1 89 ? 27.397 7.977 -3.006 1.00 78.62 89 THR A CA 1
ATOM 693 C C . THR A 1 89 ? 27.802 6.824 -2.094 1.00 78.62 89 THR A C 1
ATOM 695 O O . THR A 1 89 ? 27.631 5.660 -2.458 1.00 78.62 89 THR A O 1
ATOM 698 N N . VAL A 1 90 ? 28.256 7.131 -0.879 1.00 79.25 90 VAL A N 1
ATOM 699 C CA . VAL A 1 90 ? 28.640 6.118 0.107 1.00 79.25 90 VAL A CA 1
ATOM 700 C C . VAL A 1 90 ? 27.414 5.361 0.635 1.00 79.25 90 VAL A C 1
ATOM 702 O O . VAL A 1 90 ? 27.489 4.144 0.803 1.00 79.25 90 VAL A O 1
ATOM 705 N N . LEU A 1 91 ? 26.259 6.023 0.805 1.00 84.62 91 LEU A N 1
ATOM 706 C CA . LEU A 1 91 ? 25.001 5.333 1.125 1.00 84.62 91 LEU A CA 1
ATOM 707 C C . LEU A 1 91 ? 24.615 4.325 0.044 1.00 84.62 91 LEU A C 1
ATOM 709 O O . LEU A 1 91 ? 24.293 3.187 0.366 1.00 84.62 91 LEU A O 1
ATOM 713 N N . HIS A 1 92 ? 24.674 4.700 -1.236 1.00 79.19 92 HIS A N 1
ATOM 714 C CA . HIS A 1 92 ? 24.375 3.754 -2.314 1.00 79.19 92 HIS A CA 1
ATOM 715 C C . HIS A 1 92 ? 25.313 2.548 -2.278 1.00 79.19 92 HIS A C 1
ATOM 717 O O . HIS A 1 92 ? 24.848 1.416 -2.392 1.00 79.19 92 HIS A O 1
ATOM 723 N N . LYS A 1 93 ? 26.611 2.769 -2.044 1.00 76.81 93 LYS A N 1
ATOM 724 C CA . LYS A 1 93 ? 27.582 1.679 -1.913 1.00 76.81 93 LYS A CA 1
ATOM 725 C C . LYS A 1 93 ? 27.256 0.741 -0.745 1.00 76.81 93 LYS A C 1
ATOM 727 O O . LYS A 1 93 ? 27.334 -0.474 -0.907 1.00 76.81 93 LYS A O 1
ATOM 732 N N . TYR A 1 94 ? 26.829 1.280 0.395 1.00 81.75 94 TYR A N 1
ATOM 733 C CA . TYR A 1 94 ? 26.350 0.471 1.517 1.00 81.75 94 TYR A CA 1
ATOM 734 C C . TYR A 1 94 ? 25.113 -0.360 1.158 1.00 81.75 94 TYR A C 1
ATOM 736 O O . TYR A 1 94 ? 25.065 -1.553 1.448 1.00 81.75 94 TYR A O 1
ATOM 744 N N . LEU A 1 95 ? 24.125 0.235 0.482 1.00 82.62 95 LEU A N 1
ATOM 745 C CA . LEU A 1 95 ? 22.914 -0.481 0.066 1.00 82.62 95 LEU A CA 1
ATOM 746 C C . LEU A 1 95 ? 23.225 -1.611 -0.929 1.00 82.62 95 LEU A C 1
ATOM 748 O O . LEU A 1 95 ? 22.612 -2.674 -0.842 1.00 82.62 95 LEU A O 1
ATOM 752 N N . PHE A 1 96 ? 24.199 -1.413 -1.823 1.00 74.06 96 PHE A N 1
ATOM 753 C CA . PHE A 1 96 ? 24.700 -2.475 -2.697 1.00 74.06 96 PHE A CA 1
ATOM 754 C C . PHE A 1 96 ? 25.379 -3.598 -1.906 1.00 74.06 96 PHE A C 1
ATOM 756 O O . PHE A 1 96 ? 25.080 -4.764 -2.145 1.00 74.06 96 PHE A O 1
ATOM 763 N N . ALA A 1 97 ? 26.209 -3.271 -0.912 1.00 74.75 97 ALA A N 1
ATOM 764 C CA . ALA A 1 97 ? 26.821 -4.281 -0.048 1.00 74.75 97 ALA A CA 1
ATOM 765 C C . ALA A 1 97 ? 25.766 -5.103 0.723 1.00 74.75 97 ALA A C 1
ATOM 767 O O . ALA A 1 97 ? 25.887 -6.322 0.840 1.00 74.75 97 ALA A O 1
ATOM 768 N N . LEU A 1 98 ? 24.687 -4.465 1.195 1.00 77.25 98 LEU A N 1
ATOM 769 C CA . LEU A 1 98 ? 23.560 -5.170 1.818 1.00 77.25 98 LEU A CA 1
ATOM 770 C C . LEU A 1 98 ? 22.851 -6.106 0.829 1.00 77.25 98 LEU A C 1
ATOM 772 O O . LEU A 1 98 ? 22.500 -7.231 1.190 1.00 77.25 98 LEU A O 1
ATOM 776 N N . GLN A 1 99 ? 22.660 -5.670 -0.416 1.00 73.81 99 GLN A N 1
ATOM 777 C CA . GLN A 1 99 ? 22.073 -6.499 -1.468 1.00 73.81 99 GLN A CA 1
ATOM 778 C C . GLN A 1 99 ? 22.936 -7.732 -1.771 1.00 73.81 99 GLN A C 1
ATOM 780 O O . GLN A 1 99 ? 22.403 -8.837 -1.850 1.00 73.81 99 GLN A O 1
ATOM 785 N N . GLU A 1 100 ? 24.255 -7.564 -1.889 1.00 69.19 100 GLU A N 1
ATOM 786 C CA . GLU A 1 100 ? 25.200 -8.668 -2.108 1.00 69.19 100 GLU A CA 1
ATOM 787 C C . GLU A 1 100 ? 25.233 -9.649 -0.929 1.00 69.19 100 GLU A C 1
ATOM 789 O O . GLU A 1 100 ? 25.354 -10.855 -1.132 1.00 69.19 100 GLU A O 1
ATOM 794 N N . SER A 1 101 ? 25.046 -9.158 0.300 1.00 73.75 101 SER A N 1
ATOM 795 C CA . SER A 1 101 ? 24.948 -10.002 1.499 1.00 73.75 101 SER A CA 1
ATOM 796 C C . SER A 1 101 ? 23.638 -10.802 1.607 1.00 73.75 101 SER A C 1
ATOM 798 O O . SER A 1 101 ? 23.470 -11.585 2.540 1.00 73.75 101 SER A O 1
ATOM 800 N N . GLY A 1 102 ? 22.703 -10.622 0.666 1.00 75.56 102 GLY A N 1
ATOM 801 C CA . GLY A 1 102 ? 21.424 -11.332 0.642 1.00 75.56 102 GLY A CA 1
ATOM 802 C C . GLY A 1 102 ? 20.356 -10.749 1.574 1.00 75.56 102 GLY A C 1
ATOM 803 O O . GLY A 1 102 ? 19.387 -11.438 1.896 1.00 75.56 102 GLY A O 1
ATOM 804 N N . CYS A 1 103 ? 20.493 -9.493 2.021 1.00 73.06 103 CYS A N 1
ATOM 805 C CA . CYS A 1 103 ? 19.445 -8.829 2.798 1.00 73.06 103 CYS A CA 1
ATOM 806 C C . CYS A 1 103 ? 18.140 -8.693 1.998 1.00 73.06 103 CYS A C 1
ATOM 808 O O . CYS A 1 103 ? 18.140 -8.481 0.784 1.00 73.06 103 CYS A O 1
ATOM 810 N N . SER A 1 104 ? 16.996 -8.742 2.692 1.00 74.50 104 SER A N 1
ATOM 811 C CA . SER A 1 104 ? 15.699 -8.576 2.030 1.00 74.50 104 SER A CA 1
ATOM 812 C C . SER A 1 104 ? 15.554 -7.169 1.410 1.00 74.50 104 SER A C 1
ATOM 814 O O . SER A 1 104 ? 15.986 -6.182 2.017 1.00 74.50 104 SER A O 1
ATOM 816 N N . PRO A 1 105 ? 14.876 -7.011 0.256 1.00 65.88 105 PRO A N 1
ATOM 817 C CA . PRO A 1 105 ? 14.592 -5.700 -0.323 1.00 65.88 105 PRO A CA 1
ATOM 818 C C . PRO A 1 105 ? 13.820 -4.770 0.609 1.00 65.88 105 PRO A C 1
ATOM 820 O O . PRO A 1 105 ? 14.023 -3.560 0.564 1.00 65.88 105 PRO A O 1
ATOM 823 N N . ALA A 1 106 ? 12.933 -5.308 1.452 1.00 61.22 106 ALA A N 1
ATOM 824 C CA . ALA A 1 106 ? 12.201 -4.513 2.435 1.00 61.22 106 ALA A CA 1
ATOM 825 C C . ALA A 1 106 ? 13.157 -3.893 3.463 1.00 61.22 106 ALA A C 1
ATOM 827 O O . ALA A 1 106 ? 13.074 -2.700 3.748 1.00 61.22 106 ALA A O 1
ATOM 828 N N . THR A 1 107 ? 14.122 -4.679 3.941 1.00 71.94 107 THR A N 1
ATOM 829 C CA . THR A 1 107 ? 15.184 -4.219 4.839 1.00 71.94 107 THR A CA 1
ATOM 830 C C . THR A 1 107 ? 16.037 -3.137 4.172 1.00 71.94 107 THR A C 1
ATOM 832 O O . THR A 1 107 ? 16.225 -2.072 4.754 1.00 71.94 107 THR A O 1
ATOM 835 N N . ILE A 1 108 ? 16.473 -3.346 2.925 1.00 70.31 108 ILE A N 1
ATOM 836 C CA . ILE A 1 108 ? 17.278 -2.369 2.166 1.00 70.31 108 ILE A CA 1
ATOM 837 C C . ILE A 1 108 ? 16.516 -1.046 1.977 1.00 70.31 108 ILE A C 1
ATOM 839 O O . ILE A 1 108 ? 17.089 0.030 2.156 1.00 70.31 108 ILE A O 1
ATOM 843 N N . ARG A 1 109 ? 15.210 -1.101 1.675 1.00 75.38 109 ARG A N 1
ATOM 844 C CA . ARG A 1 109 ? 14.360 0.100 1.583 1.00 75.38 109 ARG A CA 1
ATOM 845 C C . ARG A 1 109 ? 14.282 0.860 2.908 1.00 75.38 109 ARG A C 1
ATOM 847 O O . ARG A 1 109 ? 14.349 2.088 2.889 1.00 75.38 109 ARG A O 1
ATOM 854 N N . ASN A 1 110 ? 14.188 0.153 4.035 1.00 81.69 110 ASN A N 1
ATOM 855 C CA . ASN A 1 110 ? 14.162 0.775 5.360 1.00 81.69 110 ASN A CA 1
ATOM 856 C C . ASN A 1 110 ? 15.485 1.492 5.671 1.00 81.69 110 ASN A C 1
ATOM 858 O O . ASN A 1 110 ? 15.455 2.675 6.003 1.00 81.69 110 ASN A O 1
ATOM 862 N N . TYR A 1 111 ? 16.633 0.833 5.458 1.00 83.56 111 TYR A N 1
ATOM 863 C CA . TYR A 1 111 ? 17.957 1.455 5.617 1.00 83.56 111 TYR A CA 1
ATOM 864 C C . TYR A 1 111 ? 18.115 2.699 4.738 1.00 83.56 111 TYR A C 1
ATOM 866 O O . TYR A 1 111 ? 18.547 3.749 5.213 1.00 83.56 111 TYR A O 1
ATOM 874 N N . ARG A 1 112 ? 17.708 2.606 3.466 1.00 86.12 112 ARG A N 1
ATOM 875 C CA . ARG A 1 112 ? 17.745 3.732 2.525 1.00 86.12 112 ARG A CA 1
ATOM 876 C C . ARG A 1 112 ? 16.935 4.923 3.027 1.00 86.12 112 ARG A C 1
ATOM 878 O O . ARG A 1 112 ? 17.417 6.050 2.958 1.00 86.12 112 ARG A O 1
ATOM 885 N N . SER A 1 113 ? 15.711 4.680 3.495 1.00 86.25 113 SER A N 1
ATOM 886 C CA . SER A 1 113 ? 14.828 5.737 3.988 1.00 86.25 113 SER A CA 1
ATOM 887 C C . SER A 1 113 ? 15.382 6.381 5.254 1.00 86.25 113 SER A C 1
ATOM 889 O O . SER A 1 113 ? 15.448 7.603 5.335 1.00 86.25 113 SER A O 1
ATOM 891 N N . ASP A 1 114 ? 15.783 5.572 6.234 1.00 88.62 114 ASP A N 1
ATOM 892 C CA . ASP A 1 114 ? 16.185 6.068 7.549 1.00 88.62 114 ASP A CA 1
ATOM 893 C C . ASP A 1 114 ? 17.505 6.856 7.478 1.00 88.62 114 ASP A C 1
ATOM 895 O O . ASP A 1 114 ? 17.581 7.970 7.995 1.00 88.62 114 ASP A O 1
ATOM 899 N N . ILE A 1 115 ? 18.516 6.343 6.766 1.00 89.12 115 ILE A N 1
ATOM 900 C CA . ILE A 1 115 ? 19.807 7.037 6.599 1.00 89.12 115 ILE A CA 1
ATOM 901 C C . ILE A 1 115 ? 19.668 8.230 5.639 1.00 89.12 115 ILE A C 1
ATOM 903 O O . ILE A 1 115 ? 20.273 9.281 5.848 1.00 89.12 115 ILE A O 1
ATOM 907 N N . GLY A 1 116 ? 18.838 8.105 4.599 1.00 86.81 116 GLY A N 1
ATOM 908 C CA . GLY A 1 116 ? 18.580 9.195 3.658 1.00 86.81 116 GLY A CA 1
ATOM 909 C C . GLY A 1 116 ? 17.904 10.400 4.316 1.00 86.81 116 GLY A C 1
ATOM 910 O O . GLY A 1 116 ? 18.290 11.539 4.049 1.00 86.81 116 GLY A O 1
ATOM 911 N N . GLN A 1 117 ? 16.933 10.167 5.205 1.00 87.50 117 GLN A N 1
ATOM 912 C CA . GLN A 1 117 ? 16.292 11.230 5.987 1.00 87.50 117 GLN A CA 1
ATOM 913 C C . GLN A 1 117 ? 17.289 11.928 6.911 1.00 87.50 117 GLN A C 1
ATOM 915 O O . GLN A 1 117 ? 17.328 13.155 6.930 1.00 87.50 117 GLN A O 1
ATOM 920 N N . PHE A 1 118 ? 18.158 11.166 7.580 1.00 89.38 118 PHE A N 1
ATOM 921 C CA . PHE A 1 118 ? 19.223 11.721 8.411 1.00 89.38 118 PHE A CA 1
ATOM 922 C C . PHE A 1 118 ? 20.153 12.670 7.635 1.00 89.38 118 PHE A C 1
ATOM 924 O O . PHE A 1 118 ? 20.435 13.778 8.088 1.00 89.38 118 PHE A O 1
ATOM 931 N N . PHE A 1 119 ? 20.593 12.286 6.434 1.00 88.06 119 PHE A N 1
ATOM 932 C CA . PHE A 1 119 ? 21.418 13.168 5.600 1.00 88.06 119 PHE A CA 1
ATOM 933 C C . PHE A 1 119 ? 20.664 14.390 5.087 1.00 88.06 119 PHE A C 1
ATOM 935 O O . PHE A 1 119 ? 21.225 15.485 5.039 1.00 88.06 119 PHE A O 1
ATOM 942 N N . THR A 1 120 ? 19.391 14.212 4.732 1.00 85.25 120 THR A N 1
ATOM 943 C CA . THR A 1 120 ? 18.537 15.308 4.261 1.00 85.25 120 THR A CA 1
ATOM 944 C C . THR A 1 120 ? 18.323 16.346 5.361 1.00 85.25 120 THR A C 1
ATOM 946 O O . THR A 1 120 ? 18.393 17.538 5.083 1.00 85.25 120 THR A O 1
ATOM 949 N N . PHE A 1 121 ? 18.136 15.901 6.607 1.00 86.38 121 PHE A N 1
ATOM 950 C CA . PHE A 1 121 ? 17.927 16.763 7.769 1.00 86.38 121 PHE A CA 1
ATOM 951 C C . PHE A 1 121 ? 19.086 17.748 7.993 1.00 86.38 121 PHE A C 1
ATOM 953 O O . PHE A 1 121 ? 18.855 18.920 8.271 1.00 86.38 121 PHE A O 1
ATOM 960 N N . HIS A 1 122 ? 20.335 17.302 7.816 1.00 82.44 122 HIS A N 1
ATOM 961 C CA . HIS A 1 122 ? 21.517 18.150 8.029 1.00 82.44 122 HIS A CA 1
ATOM 962 C C . HIS A 1 122 ? 21.955 18.949 6.795 1.00 82.44 122 HIS A C 1
ATOM 964 O O . HIS A 1 122 ? 22.759 19.871 6.928 1.00 82.44 122 HIS A O 1
ATOM 970 N N . ALA A 1 123 ? 21.454 18.601 5.603 1.00 81.88 123 ALA A N 1
ATOM 971 C CA . ALA A 1 123 ? 21.788 19.241 4.325 1.00 81.88 123 ALA A CA 1
ATOM 972 C C . ALA A 1 123 ? 23.306 19.395 4.072 1.00 81.88 123 ALA A C 1
ATOM 974 O O . ALA A 1 123 ? 23.761 20.376 3.480 1.00 81.88 123 ALA A O 1
ATOM 975 N N . LYS A 1 124 ? 24.106 18.427 4.537 1.00 77.50 124 LYS A N 1
ATOM 976 C CA . LYS A 1 124 ? 25.560 18.389 4.331 1.00 77.50 124 LYS A CA 1
ATOM 977 C C . LYS A 1 124 ? 25.952 17.317 3.323 1.00 77.50 124 LYS A C 1
ATOM 979 O O . LYS A 1 124 ? 25.352 16.244 3.247 1.00 77.50 124 LYS A O 1
ATOM 984 N N . ASN A 1 125 ? 27.023 17.604 2.592 1.00 78.38 125 ASN A N 1
ATOM 985 C CA . ASN A 1 125 ? 27.495 16.761 1.496 1.00 78.38 125 ASN A CA 1
ATOM 986 C C . ASN A 1 125 ? 28.618 15.806 1.913 1.00 78.38 125 ASN A C 1
ATOM 988 O O . ASN A 1 125 ? 28.835 14.799 1.235 1.00 78.38 125 ASN A O 1
ATOM 992 N N . GLU A 1 126 ? 29.313 16.108 3.012 1.00 78.62 126 GLU A N 1
ATOM 993 C CA . GLU A 1 126 ? 30.448 15.338 3.518 1.00 78.62 126 GLU A CA 1
ATOM 994 C C . GLU A 1 126 ? 30.069 14.496 4.731 1.00 78.62 126 GLU A C 1
ATOM 996 O O . GLU A 1 126 ? 29.325 14.917 5.615 1.00 78.62 126 GLU A O 1
ATOM 1001 N N . LEU A 1 127 ? 30.605 13.278 4.775 1.00 77.56 127 LEU A N 1
ATOM 1002 C CA . LEU A 1 127 ? 30.201 12.273 5.748 1.00 77.56 127 LEU A CA 1
ATOM 1003 C C . LEU A 1 127 ? 30.704 12.602 7.158 1.00 77.56 127 LEU A C 1
ATOM 1005 O O . LEU A 1 127 ? 29.989 12.385 8.131 1.00 77.56 127 LEU A O 1
ATOM 1009 N N . HIS A 1 128 ? 31.901 13.175 7.268 1.00 76.50 128 HIS A N 1
ATOM 1010 C CA . HIS A 1 128 ? 32.502 13.541 8.550 1.00 76.50 128 HIS A CA 1
ATOM 1011 C C . HIS A 1 128 ? 31.802 14.731 9.231 1.00 76.50 128 HIS A C 1
ATOM 1013 O O . HIS A 1 128 ? 31.870 14.857 10.449 1.00 76.50 128 HIS A O 1
ATOM 1019 N N . GLU A 1 129 ? 31.101 15.578 8.469 1.00 76.19 129 GLU A N 1
ATOM 1020 C CA . GLU A 1 129 ? 30.335 16.702 9.019 1.00 76.19 129 GLU A CA 1
ATOM 1021 C C . GLU A 1 129 ? 29.022 16.255 9.683 1.00 76.19 129 GLU A C 1
ATOM 1023 O O . GLU A 1 129 ? 28.511 16.942 10.568 1.00 76.19 129 GLU A O 1
ATOM 1028 N N . VAL A 1 130 ? 28.467 15.111 9.259 1.00 79.25 130 VAL A N 1
ATOM 1029 C CA . VAL A 1 130 ? 27.162 14.609 9.730 1.00 79.25 130 VAL A CA 1
ATOM 1030 C C . VAL A 1 130 ? 27.269 13.398 10.630 1.00 79.25 130 VAL A C 1
ATOM 1032 O O . VAL A 1 130 ? 26.493 13.285 11.571 1.00 79.25 130 VAL A O 1
ATOM 1035 N N . MET A 1 131 ? 28.228 12.505 10.397 1.00 82.25 131 MET A N 1
ATOM 1036 C CA . MET A 1 131 ? 28.391 11.271 11.162 1.00 82.25 131 MET A CA 1
ATOM 1037 C C . MET A 1 131 ? 29.082 11.543 12.505 1.00 82.25 131 MET A C 1
ATOM 1039 O O . MET A 1 131 ? 30.175 11.058 12.770 1.00 82.25 131 MET A O 1
ATOM 1043 N N . THR A 1 132 ? 28.450 12.346 13.360 1.00 82.69 132 THR A N 1
ATOM 1044 C CA . THR A 1 132 ? 28.916 12.657 14.718 1.00 82.69 132 THR A CA 1
ATOM 1045 C C . THR A 1 132 ? 27.789 12.451 15.728 1.00 82.69 132 THR A C 1
ATOM 1047 O O . THR A 1 132 ? 26.612 12.645 15.412 1.00 82.69 132 THR A O 1
ATOM 1050 N N . LYS A 1 133 ? 28.132 12.085 16.970 1.00 81.62 133 LYS A N 1
ATOM 1051 C CA . LYS A 1 133 ? 27.157 11.882 18.057 1.00 81.62 133 LYS A CA 1
ATOM 1052 C C . LYS A 1 133 ? 26.202 13.078 18.250 1.00 81.62 133 LYS A C 1
ATOM 1054 O O . LYS A 1 133 ? 24.995 12.838 18.302 1.00 81.62 133 LYS A O 1
ATOM 1059 N N . PRO A 1 134 ? 26.668 14.345 18.281 1.00 82.25 134 PRO A N 1
ATOM 1060 C CA . PRO A 1 134 ? 25.777 15.499 18.413 1.00 82.25 134 PRO A CA 1
ATOM 1061 C C . PRO A 1 134 ? 24.767 15.619 17.267 1.00 82.25 134 PRO A C 1
ATOM 1063 O O . PRO A 1 134 ? 23.600 15.908 17.504 1.00 82.25 134 PRO A O 1
ATOM 1066 N N . LYS A 1 135 ? 25.193 15.350 16.028 1.00 85.62 135 LYS A N 1
ATOM 1067 C CA . LYS A 1 135 ? 24.339 15.463 14.839 1.00 85.62 135 LYS A CA 1
ATOM 1068 C C . LYS A 1 135 ? 23.302 14.348 14.755 1.00 85.62 135 LYS A C 1
ATOM 1070 O O . LYS A 1 135 ? 22.165 14.589 14.350 1.00 85.62 135 LYS A O 1
ATOM 1075 N N . VAL A 1 136 ? 23.660 13.138 15.180 1.00 86.94 136 VAL A N 1
ATOM 1076 C CA . VAL A 1 136 ? 22.700 12.033 15.306 1.00 86.94 136 VAL A CA 1
ATOM 1077 C C . VAL A 1 136 ? 21.652 12.356 16.368 1.00 86.94 136 VAL A C 1
ATOM 1079 O O . VAL A 1 136 ? 20.467 12.190 16.103 1.00 86.94 136 VAL A O 1
ATOM 1082 N N . LEU A 1 137 ? 22.052 12.890 17.526 1.00 83.62 137 LEU A N 1
ATOM 1083 C CA . LEU A 1 137 ? 21.107 13.322 18.562 1.00 83.62 137 LEU A CA 1
ATOM 1084 C C . LEU A 1 137 ? 20.172 14.437 18.081 1.00 83.62 137 LEU A C 1
ATOM 1086 O O . LEU A 1 137 ? 18.967 14.335 18.285 1.00 83.62 137 LEU A O 1
ATOM 1090 N N . GLU A 1 138 ? 20.702 15.456 17.402 1.00 85.31 138 GLU A N 1
ATOM 1091 C CA . GLU A 1 138 ? 19.909 16.556 16.833 1.00 85.31 138 GLU A CA 1
ATOM 1092 C C . GLU A 1 138 ? 18.813 16.036 15.888 1.00 85.31 138 GLU A C 1
ATOM 1094 O O . GLU A 1 138 ? 17.665 16.466 15.971 1.00 85.31 138 GLU A O 1
ATOM 1099 N N . PHE A 1 139 ? 19.142 15.047 15.051 1.00 89.88 139 PHE A N 1
ATOM 1100 C CA . PHE A 1 139 ? 18.169 14.388 14.182 1.00 89.88 139 PHE A CA 1
ATOM 1101 C C . PHE A 1 139 ? 17.111 13.602 14.969 1.00 89.88 139 PHE A C 1
ATOM 1103 O O . PHE A 1 139 ? 15.922 13.750 14.705 1.00 89.88 139 PHE A O 1
ATOM 1110 N N . LEU A 1 140 ? 17.512 12.783 15.947 1.00 87.38 140 LEU A N 1
ATOM 1111 C CA . LEU A 1 140 ? 16.568 11.957 16.714 1.00 87.38 140 LEU A CA 1
ATOM 1112 C C . LEU A 1 140 ? 15.610 12.804 17.562 1.00 87.38 140 LEU A C 1
ATOM 1114 O O . LEU A 1 140 ? 14.428 12.473 17.651 1.00 87.38 140 LEU A O 1
ATOM 1118 N N . ILE A 1 141 ? 16.101 13.906 18.136 1.00 81.50 141 ILE A N 1
ATOM 1119 C CA . ILE A 1 141 ? 15.278 14.888 18.852 1.00 81.50 141 ILE A CA 1
ATOM 1120 C C . ILE A 1 141 ? 14.323 15.579 17.873 1.00 81.50 141 ILE A C 1
ATOM 1122 O O . ILE A 1 141 ? 13.138 15.701 18.170 1.00 81.50 141 ILE A O 1
ATOM 1126 N N . GLY A 1 142 ? 14.800 15.974 16.688 1.00 82.50 142 GLY A N 1
ATOM 1127 C CA . GLY A 1 142 ? 13.950 16.535 15.635 1.00 82.50 142 GLY A CA 1
ATOM 1128 C C . GLY A 1 142 ? 12.796 15.602 15.257 1.00 82.50 142 GLY A C 1
ATOM 1129 O O . GLY A 1 142 ? 11.639 16.014 15.260 1.00 82.50 142 GLY A O 1
ATOM 1130 N N . GLU A 1 143 ? 13.080 14.321 15.017 1.00 87.31 143 GLU A N 1
ATOM 1131 C CA . GLU A 1 143 ? 12.054 13.313 14.718 1.00 87.31 143 GLU A CA 1
ATOM 1132 C C . GLU A 1 143 ? 11.066 13.130 15.887 1.00 87.31 143 GLU A C 1
ATOM 1134 O O . GLU A 1 143 ? 9.861 13.001 15.663 1.00 87.31 143 GLU A O 1
ATOM 1139 N N . GLN A 1 144 ? 11.539 13.173 17.138 1.00 82.06 144 GLN A N 1
ATOM 1140 C CA . GLN A 1 144 ? 10.668 13.113 18.317 1.00 82.06 144 GLN A CA 1
ATOM 1141 C C . GLN A 1 144 ? 9.733 14.323 18.408 1.00 82.06 144 GLN A C 1
ATOM 1143 O O . GLN A 1 144 ? 8.539 14.150 18.654 1.00 82.06 144 GLN A O 1
ATOM 1148 N N . LEU A 1 145 ? 10.247 15.532 18.174 1.00 75.81 145 LEU A N 1
ATOM 1149 C CA . LEU A 1 145 ? 9.449 16.762 18.151 1.00 75.81 145 LEU A CA 1
ATOM 1150 C C . LEU A 1 145 ? 8.402 16.744 17.027 1.00 75.81 145 LEU A C 1
ATOM 1152 O O . LEU A 1 145 ? 7.318 17.298 17.185 1.00 75.81 145 LEU A O 1
ATOM 1156 N N . HIS A 1 146 ? 8.683 16.047 15.924 1.00 82.06 146 HIS A N 1
ATOM 1157 C CA . HIS A 1 146 ? 7.718 15.782 14.854 1.00 82.06 146 HIS A CA 1
ATOM 1158 C C . HIS A 1 146 ? 6.681 14.691 15.193 1.00 82.06 146 HIS A C 1
ATOM 1160 O O . HIS A 1 146 ? 5.852 14.350 14.349 1.00 82.06 146 HIS A O 1
ATOM 1166 N N . GLY A 1 147 ? 6.685 14.158 16.418 1.00 80.25 147 GLY A N 1
ATOM 1167 C CA . GLY A 1 147 ? 5.679 13.216 16.909 1.00 80.25 147 GLY A CA 1
ATOM 1168 C C . GLY A 1 147 ? 5.923 11.759 16.510 1.00 80.25 147 GLY A C 1
ATOM 1169 O O . GLY A 1 147 ? 4.994 10.947 16.555 1.00 80.25 147 GLY A O 1
ATOM 1170 N N . LEU A 1 148 ? 7.146 11.389 16.108 1.00 84.56 148 LEU A N 1
ATOM 1171 C CA . LEU A 1 148 ? 7.452 9.995 15.791 1.00 84.56 148 LEU A CA 1
ATOM 1172 C C . LEU A 1 148 ? 7.446 9.112 17.047 1.00 84.56 148 LEU A C 1
ATOM 1174 O O . LEU A 1 148 ? 8.005 9.454 18.088 1.00 84.56 148 LEU A O 1
ATOM 1178 N N . LYS A 1 149 ? 6.878 7.905 16.925 1.00 84.50 149 LYS A N 1
ATOM 1179 C CA . LYS A 1 149 ? 6.917 6.896 17.994 1.00 84.50 149 LYS A CA 1
ATOM 1180 C C . LYS A 1 149 ? 8.365 6.518 18.325 1.00 84.50 149 LYS A C 1
ATOM 1182 O O . LYS A 1 149 ? 9.165 6.270 17.421 1.00 84.50 149 LYS A O 1
ATOM 1187 N N . ILE A 1 150 ? 8.658 6.327 19.613 1.00 75.81 150 ILE A N 1
ATOM 1188 C CA . ILE A 1 150 ? 9.988 5.942 20.128 1.00 75.81 150 ILE A CA 1
ATOM 1189 C C . ILE A 1 150 ? 10.532 4.681 19.431 1.00 75.81 150 ILE A C 1
ATOM 1191 O O . ILE A 1 150 ? 11.716 4.602 19.114 1.00 75.81 150 ILE A O 1
ATOM 1195 N N . SER A 1 151 ? 9.669 3.715 19.097 1.00 74.06 151 SER A N 1
ATOM 1196 C CA . SER A 1 151 ? 10.061 2.507 18.356 1.00 74.06 151 SER A CA 1
ATOM 1197 C C . SER A 1 151 ? 10.609 2.800 16.951 1.00 74.06 151 SER A C 1
ATOM 1199 O O . SER A 1 151 ? 11.544 2.140 16.499 1.00 74.06 151 SER A O 1
ATOM 1201 N N . SER A 1 152 ? 10.073 3.818 16.274 1.00 82.62 152 SER A N 1
ATOM 1202 C CA . SER A 1 152 ? 10.544 4.266 14.958 1.00 82.62 152 SER A CA 1
ATOM 1203 C C . SER A 1 152 ? 11.858 5.040 15.068 1.00 82.62 152 SER A C 1
ATOM 1205 O O . SER A 1 152 ? 12.756 4.835 14.254 1.00 82.62 152 SER A O 1
ATOM 1207 N N . ILE A 1 153 ? 12.015 5.849 16.119 1.00 84.19 153 ILE A N 1
ATOM 1208 C CA . ILE A 1 153 ? 13.271 6.546 16.443 1.00 84.19 153 ILE A CA 1
ATOM 1209 C C . ILE A 1 153 ? 14.383 5.527 16.737 1.00 84.19 153 ILE A C 1
ATOM 1211 O O . ILE A 1 153 ? 15.479 5.624 16.186 1.00 84.19 153 ILE A 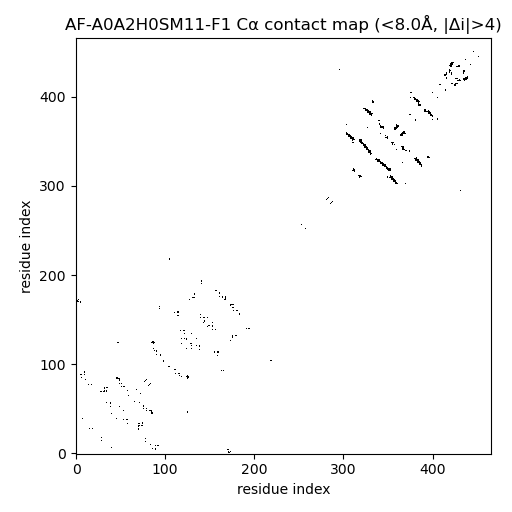O 1
ATOM 1215 N N . ARG A 1 154 ? 14.087 4.478 17.516 1.00 82.56 154 ARG A N 1
ATOM 1216 C CA . ARG A 1 154 ? 15.034 3.391 17.809 1.00 82.56 154 ARG A CA 1
ATOM 1217 C C . ARG A 1 154 ? 15.471 2.649 16.542 1.00 82.56 154 ARG A C 1
ATOM 1219 O O . ARG A 1 154 ? 16.655 2.354 16.385 1.00 82.56 154 ARG A O 1
ATOM 1226 N N . ARG A 1 155 ? 14.544 2.384 15.611 1.00 86.94 155 ARG A N 1
ATOM 1227 C CA . ARG A 1 155 ? 14.858 1.781 14.300 1.00 86.94 155 ARG A CA 1
ATOM 1228 C C . ARG A 1 155 ? 15.787 2.672 13.470 1.00 86.94 155 ARG A C 1
ATOM 1230 O O . ARG A 1 155 ? 16.754 2.172 12.893 1.00 86.94 155 ARG A O 1
ATOM 1237 N N . LYS A 1 156 ? 15.521 3.981 13.434 1.00 90.56 156 LYS A N 1
ATOM 1238 C CA . LYS A 1 156 ? 16.363 4.962 12.734 1.00 90.56 156 LYS A CA 1
ATOM 1239 C C . LYS A 1 156 ? 17.771 5.007 13.316 1.00 90.56 156 LYS A C 1
ATOM 1241 O O . LYS A 1 156 ? 18.731 4.886 12.559 1.00 90.56 156 LYS A O 1
ATOM 1246 N N . LEU A 1 157 ? 17.898 5.077 14.644 1.00 88.69 157 LEU A N 1
ATOM 1247 C CA . LEU A 1 157 ? 19.196 5.007 15.319 1.00 88.69 157 LEU A CA 1
ATOM 1248 C C . LEU A 1 157 ? 19.932 3.709 14.969 1.00 88.69 157 LEU A C 1
ATOM 1250 O O . LEU A 1 157 ? 21.089 3.761 14.573 1.00 88.69 157 LEU A O 1
ATOM 1254 N N . SER A 1 158 ? 19.260 2.556 15.035 1.00 85.56 158 SER A N 1
ATOM 1255 C CA . SER A 1 158 ? 19.875 1.275 14.669 1.00 85.56 158 SER A CA 1
ATOM 1256 C C . SER A 1 158 ? 20.378 1.268 13.222 1.00 85.56 158 SER A C 1
ATOM 1258 O O . SER A 1 158 ? 21.485 0.796 12.965 1.00 85.56 158 SER A O 1
ATOM 1260 N N . SER A 1 159 ? 19.616 1.849 12.292 1.00 89.75 159 SER A N 1
ATOM 1261 C CA . SER A 1 159 ? 20.016 1.954 10.885 1.00 89.75 159 SER A CA 1
ATOM 1262 C C . SER A 1 159 ? 21.276 2.806 10.705 1.00 89.75 159 SER A C 1
ATOM 1264 O O . SER A 1 159 ? 22.198 2.400 9.998 1.00 89.75 159 SER A O 1
ATOM 1266 N N . ILE A 1 160 ? 21.347 3.951 11.391 1.00 89.94 160 ILE A N 1
ATOM 1267 C CA . ILE A 1 160 ? 22.508 4.854 11.370 1.00 89.94 160 ILE A CA 1
ATOM 1268 C C . ILE A 1 160 ? 23.728 4.192 12.029 1.00 89.94 160 ILE A C 1
ATOM 1270 O O . ILE A 1 160 ? 24.837 4.285 11.504 1.00 89.94 160 ILE A O 1
ATOM 1274 N N . THR A 1 161 ? 23.540 3.477 13.141 1.00 87.25 161 THR A N 1
ATOM 1275 C CA . THR A 1 161 ? 24.615 2.762 13.845 1.00 87.25 161 THR A CA 1
ATOM 1276 C C . THR A 1 161 ? 25.202 1.640 12.995 1.00 87.25 161 THR A C 1
ATOM 1278 O O . THR A 1 161 ? 26.420 1.533 12.891 1.00 87.25 161 THR A O 1
ATOM 1281 N N . GLN A 1 162 ? 24.364 0.834 12.342 1.00 87.62 162 GLN A N 1
ATOM 1282 C CA . GLN A 1 162 ? 24.822 -0.245 11.458 1.00 87.62 162 GLN A CA 1
ATOM 1283 C C . GLN A 1 162 ? 25.577 0.293 10.241 1.00 87.62 162 GLN A C 1
ATOM 1285 O O . GLN A 1 162 ? 26.610 -0.246 9.847 1.00 87.62 162 GLN A O 1
ATOM 1290 N N . PHE A 1 163 ? 25.101 1.400 9.674 1.00 88.50 163 PHE A N 1
ATOM 1291 C CA . PHE A 1 163 ? 25.815 2.092 8.611 1.00 88.50 163 PHE A CA 1
ATOM 1292 C C . PHE A 1 163 ? 27.168 2.635 9.089 1.00 88.50 163 PHE A C 1
ATOM 1294 O O . PHE A 1 163 ? 28.175 2.431 8.419 1.00 88.50 163 PHE A O 1
ATOM 1301 N N . SER A 1 164 ? 27.222 3.242 10.278 1.00 85.12 164 SER A N 1
ATOM 1302 C CA . SER A 1 164 ? 28.469 3.695 10.910 1.00 85.12 164 SER A CA 1
ATOM 1303 C C . SER A 1 164 ? 29.472 2.552 11.107 1.00 85.12 164 SER A C 1
ATOM 1305 O O . SER A 1 164 ? 30.630 2.675 10.721 1.00 85.12 164 SER A O 1
ATOM 1307 N N . GLN A 1 165 ? 29.026 1.404 11.620 1.00 83.62 165 GLN A N 1
ATOM 1308 C CA . GLN A 1 165 ? 29.872 0.217 11.792 1.00 83.62 165 GLN A CA 1
ATOM 1309 C C . GLN A 1 165 ? 30.413 -0.308 10.459 1.00 83.62 165 GLN A C 1
ATOM 1311 O O . GLN A 1 165 ? 31.587 -0.665 10.359 1.00 83.62 165 GLN A O 1
ATOM 1316 N N . TRP A 1 166 ? 29.577 -0.322 9.419 1.00 86.12 166 TRP A N 1
ATOM 1317 C CA . TRP A 1 166 ? 30.015 -0.699 8.080 1.00 86.12 166 TRP A CA 1
ATOM 1318 C C . TRP A 1 166 ? 31.059 0.276 7.521 1.00 86.12 166 TRP A C 1
ATOM 1320 O O . TRP A 1 166 ? 32.023 -0.172 6.899 1.00 86.12 166 TRP A O 1
ATOM 1330 N N . LEU A 1 167 ? 30.910 1.583 7.766 1.00 82.56 167 LEU A N 1
ATOM 1331 C CA . LEU A 1 167 ? 31.902 2.580 7.359 1.00 82.56 167 LEU A CA 1
ATOM 1332 C C . LEU A 1 167 ? 33.254 2.318 8.009 1.00 82.56 167 LEU A C 1
ATOM 1334 O O . LEU A 1 167 ? 34.246 2.297 7.298 1.00 82.56 167 LEU A O 1
ATOM 1338 N N . GLU A 1 168 ? 33.303 2.051 9.312 1.00 78.44 168 GLU A N 1
ATOM 1339 C CA . GLU A 1 168 ? 34.578 1.782 9.987 1.00 78.44 168 GLU A CA 1
ATOM 1340 C C . GLU A 1 168 ? 35.274 0.523 9.473 1.00 78.44 168 GLU A C 1
ATOM 1342 O O . GLU A 1 168 ? 36.498 0.484 9.353 1.00 78.44 168 GLU A O 1
ATOM 1347 N N . ALA A 1 169 ? 34.494 -0.513 9.153 1.00 78.12 169 ALA A N 1
ATOM 1348 C CA . ALA A 1 169 ? 35.027 -1.755 8.607 1.00 78.12 169 ALA A CA 1
ATOM 1349 C C . ALA A 1 169 ? 35.615 -1.572 7.196 1.00 78.12 169 ALA A C 1
ATOM 1351 O O . ALA A 1 169 ? 36.516 -2.314 6.806 1.00 78.12 169 ALA A O 1
ATOM 1352 N N . ASN A 1 170 ? 35.111 -0.596 6.434 1.00 75.56 170 ASN A N 1
ATOM 1353 C CA . ASN A 1 170 ? 35.499 -0.347 5.043 1.00 75.56 170 ASN A CA 1
ATOM 1354 C C . ASN A 1 170 ? 36.368 0.913 4.861 1.00 75.56 170 ASN A C 1
ATOM 1356 O O . ASN A 1 170 ? 36.904 1.123 3.770 1.00 75.56 170 ASN A O 1
ATOM 1360 N N . ASP A 1 171 ? 36.524 1.737 5.901 1.00 67.81 171 ASP A N 1
ATOM 1361 C CA . ASP A 1 171 ? 37.306 2.972 5.908 1.00 67.81 171 ASP A CA 1
ATOM 1362 C C . ASP A 1 171 ? 37.888 3.284 7.308 1.00 67.81 171 ASP A C 1
ATOM 1364 O O . ASP A 1 171 ? 37.201 3.829 8.176 1.00 67.81 171 ASP A O 1
ATOM 1368 N N . PRO A 1 172 ? 39.179 2.984 7.541 1.00 59.06 172 PRO A N 1
ATOM 1369 C CA . PRO A 1 172 ? 39.807 3.117 8.856 1.00 59.06 172 PRO A CA 1
ATOM 1370 C C . PRO A 1 172 ? 40.055 4.570 9.313 1.00 59.06 172 PRO A C 1
ATOM 1372 O O . PRO A 1 172 ? 40.414 4.778 10.476 1.00 59.06 172 PRO A O 1
ATOM 1375 N N . ASP A 1 173 ? 39.875 5.577 8.444 1.00 57.44 173 ASP A N 1
ATOM 1376 C CA . ASP A 1 173 ? 40.009 6.999 8.815 1.00 57.44 173 ASP A CA 1
ATOM 1377 C C . ASP A 1 173 ? 38.721 7.577 9.435 1.00 57.44 173 ASP A C 1
ATOM 1379 O O . ASP A 1 173 ? 38.762 8.638 10.062 1.00 57.44 173 ASP A O 1
ATOM 1383 N N . ILE A 1 174 ? 37.579 6.899 9.282 1.00 59.38 174 ILE A N 1
ATOM 1384 C CA . ILE A 1 174 ? 36.277 7.348 9.788 1.00 59.38 174 ILE A CA 1
ATOM 1385 C C . ILE A 1 174 ? 36.046 6.702 11.157 1.00 59.38 174 ILE A C 1
ATOM 1387 O O . ILE A 1 174 ? 35.696 5.534 11.248 1.00 59.38 174 ILE A O 1
ATOM 1391 N N . ARG A 1 175 ? 36.268 7.450 12.246 1.00 57.44 175 ARG A N 1
ATOM 1392 C CA . ARG A 1 175 ? 36.052 6.978 13.628 1.00 57.44 175 ARG A CA 1
ATOM 1393 C C . ARG A 1 175 ? 34.723 7.507 14.160 1.00 57.44 175 ARG A C 1
ATOM 1395 O O . ARG A 1 175 ? 34.673 8.628 14.654 1.00 57.44 175 ARG A O 1
ATOM 1402 N N . VAL A 1 176 ? 33.652 6.725 14.040 1.00 61.00 176 VAL A N 1
ATOM 1403 C CA . VAL A 1 176 ? 32.275 7.165 14.353 1.00 61.00 176 VAL A CA 1
ATOM 1404 C C . VAL A 1 176 ? 31.546 6.196 15.303 1.00 61.00 176 VAL A C 1
ATOM 1406 O O . VAL A 1 176 ? 30.637 6.599 16.027 1.00 61.00 176 VAL A O 1
ATOM 1409 N N . SER A 1 177 ? 31.926 4.919 15.360 1.00 53.56 177 SER A N 1
ATOM 1410 C CA . SER A 1 177 ? 31.130 3.841 15.964 1.00 53.56 177 SER A CA 1
ATOM 1411 C C . SER A 1 177 ? 31.177 3.787 17.486 1.00 53.56 177 SER A C 1
ATOM 1413 O O . SER A 1 177 ? 30.159 3.471 18.107 1.00 53.56 177 SER A O 1
ATOM 1415 N N . LYS A 1 178 ? 32.328 4.090 18.106 1.00 58.16 178 LYS A N 1
ATOM 1416 C CA . LYS A 1 178 ? 32.513 3.841 19.547 1.00 58.16 178 LYS A CA 1
ATOM 1417 C C . LYS A 1 178 ? 31.598 4.699 20.421 1.00 58.16 178 LYS A C 1
ATOM 1419 O O . LYS A 1 178 ? 31.223 4.262 21.502 1.00 58.16 178 LYS A O 1
ATOM 1424 N N . GLU A 1 179 ? 31.196 5.875 19.943 1.00 59.94 179 GLU A N 1
ATOM 1425 C CA . GLU A 1 179 ? 30.297 6.784 20.666 1.00 59.94 179 GLU A CA 1
ATOM 1426 C C . GLU A 1 179 ? 28.812 6.610 20.304 1.00 59.94 179 GLU A C 1
ATOM 1428 O O 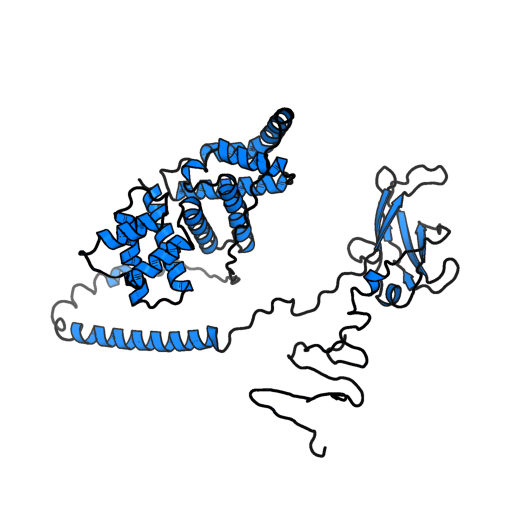. GLU A 1 179 ? 27.945 7.002 21.084 1.00 59.94 179 GLU A O 1
ATOM 1433 N N . LEU A 1 180 ? 28.501 6.021 19.141 1.00 63.00 180 LEU A N 1
ATOM 1434 C CA . LEU A 1 180 ? 27.124 5.776 18.688 1.00 63.00 180 LEU A CA 1
ATOM 1435 C C . LEU A 1 180 ? 26.520 4.500 19.289 1.00 63.00 180 LEU A C 1
ATOM 1437 O O . LEU A 1 180 ? 25.312 4.426 19.491 1.00 63.00 180 LEU A O 1
ATOM 1441 N N . GLY A 1 181 ? 27.351 3.498 19.591 1.00 60.59 181 GLY A N 1
ATOM 1442 C CA . GLY A 1 181 ? 26.896 2.264 20.237 1.00 60.59 181 GLY A CA 1
ATOM 1443 C C . GLY A 1 181 ? 26.361 2.486 21.658 1.00 60.59 181 GLY A C 1
ATOM 1444 O O . GLY A 1 181 ? 25.371 1.867 22.037 1.00 60.59 181 GLY A O 1
ATOM 1445 N N . SER A 1 182 ? 26.957 3.409 22.425 1.00 64.69 182 SER A N 1
ATOM 1446 C CA . SER A 1 182 ? 26.501 3.746 23.785 1.00 64.69 182 SER A CA 1
ATOM 1447 C C . SER A 1 182 ? 25.188 4.536 23.804 1.00 64.69 182 SER A C 1
ATOM 1449 O O . SER A 1 182 ? 24.365 4.334 24.693 1.00 64.69 182 SER A O 1
ATOM 1451 N N . LEU A 1 183 ? 24.923 5.347 22.772 1.00 66.56 183 LEU A N 1
ATOM 1452 C CA . LEU A 1 183 ? 23.650 6.064 22.599 1.00 66.56 183 LEU A CA 1
ATOM 1453 C C . LEU A 1 183 ? 22.440 5.134 22.521 1.00 66.56 183 LEU A C 1
ATOM 1455 O O . LEU A 1 183 ? 21.345 5.529 22.902 1.00 66.56 183 LEU A O 1
ATOM 1459 N N . GLN A 1 184 ? 22.615 3.908 22.028 1.00 66.81 184 GLN A N 1
ATOM 1460 C CA . GLN A 1 184 ? 21.515 2.957 21.898 1.00 66.81 184 GLN A CA 1
ATOM 1461 C C . GLN A 1 184 ? 21.005 2.461 23.262 1.00 66.81 184 GLN A C 1
ATOM 1463 O O . GLN A 1 184 ? 19.829 2.121 23.369 1.00 66.81 184 GLN A O 1
ATOM 1468 N N . ALA A 1 185 ? 21.859 2.463 24.292 1.00 65.38 185 ALA A N 1
ATOM 1469 C CA . ALA A 1 185 ? 21.502 2.099 25.663 1.00 65.38 185 ALA A CA 1
ATOM 1470 C C . ALA A 1 185 ? 20.937 3.284 26.471 1.00 65.38 185 ALA A C 1
ATOM 1472 O O . ALA A 1 185 ? 20.093 3.086 27.337 1.00 65.38 185 ALA A O 1
ATOM 1473 N N . GLU A 1 186 ? 21.367 4.511 26.166 1.00 67.06 186 GLU A N 1
ATOM 1474 C CA . GLU A 1 186 ? 20.998 5.738 26.898 1.00 67.06 186 GLU A CA 1
ATOM 1475 C C . GLU A 1 186 ? 19.853 6.530 26.231 1.00 67.06 186 GLU A C 1
ATOM 1477 O O . GLU A 1 186 ? 19.437 7.573 26.736 1.00 67.06 186 GLU A O 1
ATOM 1482 N N . LEU A 1 187 ? 19.333 6.049 25.094 1.00 69.19 187 LEU A N 1
ATOM 1483 C CA . LEU A 1 187 ? 18.416 6.787 24.219 1.00 69.19 187 LEU A CA 1
ATOM 1484 C C . LEU A 1 187 ? 17.180 7.329 24.951 1.00 69.19 187 LEU A C 1
ATOM 1486 O O . LEU A 1 187 ? 16.842 8.495 24.791 1.00 69.19 187 LEU A O 1
ATOM 1490 N N . GLU A 1 188 ? 16.509 6.505 25.754 1.00 63.59 188 GLU A N 1
ATOM 1491 C CA . GLU A 1 188 ? 15.272 6.901 26.442 1.00 63.59 188 GLU A CA 1
ATOM 1492 C C . GLU A 1 188 ? 15.524 7.982 27.501 1.00 63.59 188 GLU A C 1
ATOM 1494 O O . GLU A 1 188 ? 14.816 8.985 27.528 1.00 63.59 188 GLU A O 1
ATOM 1499 N N . GLN A 1 189 ? 16.599 7.855 28.288 1.00 67.38 189 GLN A N 1
ATOM 1500 C CA . GLN A 1 189 ? 16.977 8.855 29.293 1.00 67.38 189 GLN A CA 1
ATOM 1501 C C . GLN A 1 189 ? 17.378 10.195 28.660 1.00 67.38 189 GLN A C 1
ATOM 1503 O O . GLN A 1 189 ? 17.029 11.259 29.177 1.00 67.38 189 GLN A O 1
ATOM 1508 N N . VAL A 1 190 ? 18.090 10.166 27.529 1.00 69.12 190 VAL A N 1
ATOM 1509 C CA . VAL A 1 190 ? 18.516 11.378 26.810 1.00 69.12 190 VAL A CA 1
ATOM 1510 C C . VAL A 1 190 ? 17.321 12.090 26.167 1.00 69.12 190 VAL A C 1
ATOM 1512 O O . VAL A 1 190 ? 17.215 13.313 26.269 1.00 69.12 190 VAL A O 1
ATOM 1515 N N . LEU A 1 191 ? 16.392 11.340 25.566 1.00 65.69 191 LEU A N 1
ATOM 1516 C CA . LEU A 1 191 ? 15.180 11.891 24.950 1.00 65.69 191 LEU A CA 1
ATOM 1517 C C . LEU A 1 191 ? 14.217 12.488 25.994 1.00 65.69 191 LEU A C 1
ATOM 1519 O O . LEU A 1 191 ? 13.640 13.550 25.755 1.00 65.69 191 LEU A O 1
ATOM 1523 N N . GLU A 1 192 ? 14.077 11.868 27.172 1.00 62.62 192 GLU A N 1
ATOM 1524 C CA . GLU A 1 192 ? 13.276 12.406 28.284 1.00 62.62 192 GLU A CA 1
ATOM 1525 C C . GLU A 1 192 ? 13.886 13.669 28.914 1.00 62.62 192 GLU A C 1
ATOM 1527 O O . GLU A 1 192 ? 13.161 14.597 29.283 1.00 62.62 192 GLU A O 1
ATOM 1532 N N . THR A 1 193 ? 15.217 13.730 29.026 1.00 63.66 193 THR A N 1
ATOM 1533 C CA . THR A 1 193 ? 15.926 14.860 29.651 1.00 63.66 193 THR A CA 1
ATOM 1534 C C . THR A 1 193 ? 15.911 16.107 28.764 1.00 63.66 193 THR A C 1
ATOM 1536 O O . THR A 1 193 ? 15.698 17.214 29.257 1.00 63.66 193 THR A O 1
ATOM 1539 N N . GLU A 1 194 ? 16.086 15.946 27.451 1.00 57.25 194 GLU A N 1
ATOM 1540 C CA . GLU A 1 194 ? 16.109 17.069 26.503 1.00 57.25 194 GLU A CA 1
ATOM 1541 C C . GLU A 1 194 ? 14.694 17.532 26.093 1.00 57.25 194 GLU A C 1
ATOM 1543 O O . GLU A 1 194 ? 14.489 18.730 25.890 1.00 57.25 194 GLU A O 1
ATOM 1548 N N . SER A 1 195 ? 13.677 16.651 26.107 1.00 54.25 195 SER A N 1
ATOM 1549 C CA . SER A 1 195 ? 12.266 17.060 25.925 1.00 54.25 195 SER A CA 1
ATOM 1550 C C . SER A 1 195 ? 11.803 18.053 27.001 1.00 54.25 195 SER A C 1
ATOM 1552 O O . SER A 1 195 ? 11.059 18.984 26.703 1.00 54.25 195 SER A O 1
ATOM 1554 N N . LYS A 1 196 ? 12.305 17.924 28.239 1.00 52.91 196 LYS A N 1
ATOM 1555 C CA . LYS A 1 196 ? 12.033 18.865 29.346 1.00 52.91 196 LYS A CA 1
ATOM 1556 C C . LYS A 1 196 ? 12.758 20.211 29.215 1.00 52.91 196 LYS A C 1
ATOM 1558 O O . LYS A 1 196 ? 12.396 21.169 29.888 1.00 52.91 196 LYS A O 1
ATOM 1563 N N . LYS A 1 197 ? 13.785 20.307 28.367 1.00 52.34 197 LYS A N 1
ATOM 1564 C CA . LYS A 1 197 ? 14.604 21.517 28.180 1.00 52.34 197 LYS A CA 1
ATOM 1565 C C . LYS A 1 197 ? 14.057 22.436 27.080 1.00 52.34 197 LYS A C 1
ATOM 1567 O O . LYS A 1 197 ? 14.392 23.617 27.044 1.00 52.34 197 LYS A O 1
ATOM 1572 N N . SER A 1 198 ? 13.196 21.908 26.206 1.00 46.19 198 SER A N 1
ATOM 1573 C CA . SER A 1 198 ? 12.684 22.600 25.017 1.00 46.19 198 SER A CA 1
ATOM 1574 C C . SER A 1 198 ? 11.402 23.426 25.238 1.00 46.19 198 SER A C 1
ATOM 1576 O O . SER A 1 198 ? 10.928 24.053 24.293 1.00 46.19 198 SER A O 1
ATOM 1578 N N . GLU A 1 199 ? 10.872 23.523 26.464 1.00 47.69 199 GLU A N 1
ATOM 1579 C CA . GLU A 1 199 ? 9.739 24.414 26.804 1.00 47.69 199 GLU A CA 1
ATOM 1580 C C . GLU A 1 199 ? 10.094 25.922 26.792 1.00 47.69 199 GLU A C 1
ATOM 1582 O O . GLU A 1 199 ? 9.247 26.764 27.079 1.00 47.69 199 GLU A O 1
ATOM 1587 N N . THR A 1 200 ? 11.324 26.316 26.428 1.00 36.94 200 THR A N 1
ATOM 1588 C CA . THR A 1 200 ? 11.763 27.727 26.462 1.00 36.94 200 THR A CA 1
ATOM 1589 C C . THR A 1 200 ? 12.581 28.197 25.244 1.00 36.94 200 THR A C 1
ATOM 1591 O O . THR A 1 200 ? 13.651 28.767 25.425 1.00 36.94 200 THR A O 1
ATOM 1594 N N . LYS A 1 201 ? 12.098 28.059 23.992 1.00 32.69 201 LYS A N 1
ATOM 1595 C CA . LYS A 1 201 ? 12.441 29.009 22.889 1.00 32.69 201 LYS A CA 1
ATOM 1596 C C . LYS A 1 201 ? 11.588 28.815 21.614 1.00 32.69 201 LYS A C 1
ATOM 1598 O O . LYS A 1 201 ? 11.301 27.668 21.289 1.00 32.69 201 LYS A O 1
ATOM 1603 N N . PRO A 1 202 ? 11.203 29.882 20.869 1.00 39.44 202 PRO A N 1
ATOM 1604 C CA . PRO A 1 202 ? 10.171 29.775 19.837 1.00 39.44 202 PRO A CA 1
ATOM 1605 C C . PRO A 1 202 ? 10.673 29.340 18.448 1.00 39.44 202 PRO A C 1
ATOM 1607 O O . PRO A 1 202 ? 11.702 29.803 17.961 1.00 39.44 202 PRO A O 1
ATOM 1610 N N . GLU A 1 203 ? 9.854 28.468 17.854 1.00 39.62 203 GLU A N 1
ATOM 1611 C CA . GLU A 1 203 ? 9.451 28.288 16.449 1.00 39.62 203 GLU A CA 1
ATOM 1612 C C . GLU A 1 203 ? 10.454 28.622 15.321 1.00 39.62 203 GLU A C 1
ATOM 1614 O O . GLU A 1 203 ? 10.736 29.780 15.001 1.00 39.62 203 GLU A O 1
ATOM 1619 N N . HIS A 1 204 ? 10.901 27.576 14.612 1.00 34.47 204 HIS A N 1
ATOM 1620 C CA . HIS A 1 204 ? 11.503 27.685 13.282 1.00 34.47 204 HIS A CA 1
ATOM 1621 C C . HIS A 1 204 ? 10.629 26.971 12.245 1.00 34.47 204 HIS A C 1
ATOM 1623 O O . HIS A 1 204 ? 10.377 25.771 12.328 1.00 34.47 204 HIS A O 1
ATOM 1629 N N . LYS A 1 205 ? 10.148 27.748 11.270 1.00 33.53 205 LYS A N 1
ATOM 1630 C CA . LYS A 1 205 ? 9.316 27.297 10.148 1.00 33.53 205 LYS A CA 1
ATOM 1631 C C . LYS A 1 205 ? 10.177 26.502 9.146 1.00 33.53 205 LYS A C 1
ATOM 1633 O O . LYS A 1 205 ? 11.267 26.972 8.817 1.00 33.53 205 LYS A O 1
ATOM 1638 N N . PRO A 1 206 ? 9.722 25.350 8.624 1.00 33.12 206 PRO A N 1
ATOM 1639 C CA . PRO A 1 206 ? 10.524 24.528 7.717 1.00 33.12 206 PRO A CA 1
ATOM 1640 C C . PRO A 1 206 ? 10.555 25.094 6.282 1.00 33.12 206 PRO A C 1
ATOM 1642 O O . PRO A 1 206 ? 9.582 25.723 5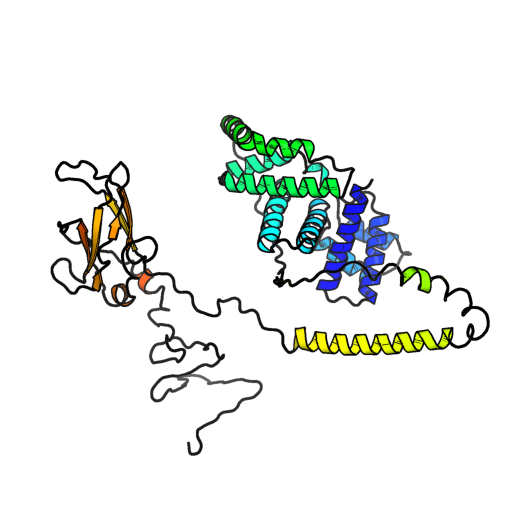.852 1.00 33.12 206 PRO A O 1
ATOM 1645 N N . PRO A 1 207 ? 11.626 24.847 5.502 1.00 34.00 207 PRO A N 1
ATOM 1646 C CA . PRO A 1 207 ? 11.647 25.153 4.078 1.00 34.00 207 PRO A CA 1
ATOM 1647 C C . PRO A 1 207 ? 10.834 24.112 3.295 1.00 34.00 207 PRO A C 1
ATOM 1649 O O . PRO A 1 207 ? 11.046 22.906 3.406 1.00 34.00 207 PRO A O 1
ATOM 1652 N N . SER A 1 208 ? 9.906 24.589 2.468 1.00 37.16 208 SER A N 1
ATOM 1653 C CA . SER A 1 208 ? 9.174 23.785 1.494 1.00 37.16 208 SER A CA 1
ATOM 1654 C C . SER A 1 208 ? 9.951 23.711 0.177 1.00 37.16 208 SER A C 1
ATOM 1656 O O . SER A 1 208 ? 9.926 24.665 -0.602 1.00 37.16 208 SER A O 1
ATOM 1658 N N . THR A 1 209 ? 10.575 22.569 -0.114 1.00 29.58 209 THR A N 1
ATOM 1659 C CA . THR A 1 209 ? 11.017 22.243 -1.480 1.00 29.58 209 THR A CA 1
ATOM 1660 C C . THR A 1 209 ? 10.792 20.752 -1.743 1.00 29.58 209 THR A C 1
ATOM 1662 O O . THR A 1 209 ? 11.228 19.933 -0.935 1.00 29.58 209 THR A O 1
ATOM 1665 N N . PRO A 1 210 ? 10.124 20.355 -2.843 1.00 30.39 210 PRO A N 1
ATOM 1666 C CA . PRO A 1 210 ? 9.865 18.950 -3.123 1.00 30.39 210 PRO A CA 1
ATOM 1667 C C . PRO A 1 210 ? 11.135 18.280 -3.665 1.00 30.39 210 PRO A C 1
ATOM 1669 O O . PRO A 1 210 ? 11.562 18.539 -4.792 1.00 30.39 210 PRO A O 1
ATOM 1672 N N . SER A 1 211 ? 11.740 17.394 -2.877 1.00 34.84 211 SER A N 1
ATOM 1673 C CA . SER A 1 211 ? 12.776 16.475 -3.345 1.00 34.84 211 SER A CA 1
ATOM 1674 C C . SER A 1 211 ? 12.126 15.326 -4.126 1.00 34.84 211 SER A C 1
ATOM 1676 O O . SER A 1 211 ? 11.329 14.546 -3.608 1.00 34.84 211 SER A O 1
ATOM 1678 N N . LYS A 1 212 ? 12.449 15.215 -5.421 1.00 32.75 212 LYS A N 1
ATOM 1679 C CA . LYS A 1 212 ? 12.052 14.069 -6.253 1.00 32.75 212 LYS A CA 1
ATOM 1680 C C . LYS A 1 212 ? 12.787 12.816 -5.765 1.00 32.75 212 LYS A C 1
ATOM 1682 O O . LYS A 1 212 ? 13.993 12.683 -5.955 1.00 32.75 212 LYS A O 1
ATOM 1687 N N . HIS A 1 213 ? 12.056 11.896 -5.143 1.00 32.59 213 HIS A N 1
ATOM 1688 C CA . HIS A 1 213 ? 12.575 10.598 -4.719 1.00 32.59 213 HIS A CA 1
ATOM 1689 C C . HIS A 1 213 ? 12.681 9.622 -5.901 1.00 32.59 213 HIS A C 1
ATOM 1691 O O . HIS A 1 213 ? 11.742 9.443 -6.671 1.00 32.59 213 HIS A O 1
ATOM 1697 N N . TRP A 1 214 ? 13.833 8.959 -6.020 1.00 32.50 214 TRP A N 1
ATOM 1698 C CA . TRP A 1 214 ? 14.071 7.868 -6.969 1.00 32.50 214 TRP A CA 1
ATOM 1699 C C . TRP A 1 214 ? 13.512 6.540 -6.428 1.00 32.50 214 TRP A C 1
ATOM 1701 O O . TRP A 1 214 ? 13.761 6.218 -5.265 1.00 32.50 214 TRP A O 1
ATOM 1711 N N . ASN A 1 215 ? 12.840 5.737 -7.257 1.00 30.39 215 ASN A N 1
ATOM 1712 C CA . ASN A 1 215 ? 12.491 4.338 -6.972 1.00 30.39 215 ASN A CA 1
ATOM 1713 C C . ASN A 1 215 ? 13.322 3.415 -7.878 1.00 30.39 215 ASN A C 1
ATOM 1715 O O . ASN A 1 215 ? 13.299 3.570 -9.094 1.00 30.39 215 ASN A O 1
ATOM 1719 N N . LEU A 1 216 ? 14.035 2.450 -7.286 1.00 32.25 216 LEU A N 1
ATOM 1720 C CA . LEU A 1 216 ? 14.708 1.352 -7.994 1.00 32.25 216 LEU A CA 1
ATOM 1721 C C . LEU A 1 216 ? 14.001 0.035 -7.612 1.00 32.25 216 LEU A C 1
ATOM 1723 O O . LEU A 1 216 ? 13.849 -0.212 -6.410 1.00 32.25 216 LEU A O 1
ATOM 1727 N N . PRO A 1 217 ? 13.562 -0.814 -8.558 1.00 30.59 217 PRO A N 1
ATOM 1728 C CA . PRO A 1 217 ? 12.985 -2.110 -8.223 1.00 30.59 217 PRO A CA 1
ATOM 1729 C C . PRO A 1 217 ? 14.101 -3.138 -7.972 1.00 30.59 217 PRO A C 1
ATOM 1731 O O . PRO A 1 217 ? 14.884 -3.456 -8.863 1.00 30.59 217 PRO A O 1
ATOM 1734 N N . LEU A 1 218 ? 14.160 -3.679 -6.753 1.00 32.12 218 LEU A N 1
ATOM 1735 C CA . LEU A 1 218 ? 14.980 -4.844 -6.403 1.00 32.12 218 LEU A CA 1
ATOM 1736 C C . LEU A 1 218 ? 14.128 -6.108 -6.591 1.00 32.12 218 LEU A C 1
ATOM 1738 O O . LEU A 1 218 ? 13.206 -6.342 -5.808 1.00 32.12 218 LEU A O 1
ATOM 1742 N N . LYS A 1 219 ? 14.416 -6.915 -7.621 1.00 33.50 219 LYS A N 1
ATOM 1743 C CA . LYS A 1 219 ? 13.825 -8.255 -7.784 1.00 33.50 219 LYS A CA 1
ATOM 1744 C C . LYS A 1 219 ? 14.499 -9.244 -6.823 1.00 33.50 219 LYS A C 1
ATOM 1746 O O . LYS A 1 219 ? 15.722 -9.344 -6.789 1.00 33.50 219 LYS A O 1
ATOM 1751 N N . GLN A 1 220 ? 13.683 -9.969 -6.059 1.00 32.41 220 GLN A N 1
ATOM 1752 C CA . GLN A 1 220 ? 14.071 -11.120 -5.239 1.00 32.41 220 GLN A CA 1
ATOM 1753 C C . GLN A 1 220 ? 14.146 -12.386 -6.093 1.00 32.41 220 GLN A C 1
ATOM 1755 O O . GLN A 1 220 ? 13.210 -12.676 -6.834 1.00 32.41 220 GLN A O 1
ATOM 1760 N N . HIS A 1 221 ? 15.191 -13.188 -5.897 1.00 30.83 221 HIS A N 1
ATOM 1761 C CA . HIS A 1 221 ? 15.139 -14.622 -6.164 1.00 30.83 221 HIS A CA 1
ATOM 1762 C C . HIS A 1 221 ? 15.270 -15.366 -4.834 1.00 30.83 221 HIS A C 1
ATOM 1764 O O . HIS A 1 221 ? 16.164 -15.079 -4.040 1.00 30.83 221 HIS A O 1
ATOM 1770 N N . ALA A 1 222 ? 14.330 -16.275 -4.579 1.00 29.03 222 ALA A N 1
ATOM 1771 C CA . ALA A 1 222 ? 14.328 -17.161 -3.427 1.00 29.03 222 ALA A CA 1
ATOM 1772 C C . ALA A 1 222 ? 15.246 -18.365 -3.680 1.00 29.03 222 ALA A C 1
ATOM 1774 O O . ALA A 1 222 ? 15.264 -18.931 -4.772 1.00 29.03 222 ALA A O 1
ATOM 1775 N N . SER A 1 223 ? 15.993 -18.749 -2.650 1.00 30.19 223 SER A N 1
ATOM 1776 C CA . SER A 1 223 ? 16.879 -19.911 -2.642 1.00 30.19 223 SER A CA 1
ATOM 1777 C C . SER A 1 223 ? 16.107 -21.205 -2.380 1.00 30.19 223 SER A C 1
ATOM 1779 O O . SER A 1 223 ? 15.160 -21.230 -1.597 1.00 30.19 223 SER A O 1
ATOM 1781 N N . THR A 1 224 ? 16.591 -22.322 -2.920 1.00 26.19 224 THR A N 1
ATOM 1782 C CA . THR A 1 224 ? 16.421 -23.639 -2.291 1.00 26.19 224 THR A CA 1
ATOM 1783 C C . THR A 1 224 ? 17.767 -24.354 -2.288 1.00 26.19 224 THR A C 1
ATOM 1785 O O . THR A 1 224 ? 18.467 -24.405 -3.296 1.00 26.19 224 THR A O 1
ATOM 1788 N N . VAL A 1 225 ? 18.139 -24.835 -1.105 1.00 29.36 225 VAL A N 1
ATOM 1789 C CA . VAL A 1 225 ? 19.385 -25.533 -0.776 1.00 29.36 225 VAL A CA 1
ATOM 1790 C C . VAL A 1 225 ? 19.164 -27.039 -0.879 1.00 29.36 225 VAL A C 1
ATOM 1792 O O . VAL A 1 225 ? 18.159 -27.532 -0.377 1.00 29.36 225 VAL A O 1
ATOM 1795 N N . GLN A 1 226 ? 20.157 -27.770 -1.393 1.00 26.66 226 GLN A N 1
ATOM 1796 C CA . GLN A 1 226 ? 20.479 -29.119 -0.918 1.00 26.66 226 GLN A CA 1
ATOM 1797 C C . GLN A 1 226 ? 21.983 -29.404 -1.082 1.00 26.66 226 GLN A C 1
ATOM 1799 O O . GLN A 1 226 ? 22.564 -29.221 -2.147 1.00 26.66 226 GLN A O 1
ATOM 1804 N N . GLN A 1 227 ? 22.605 -29.820 0.022 1.00 32.16 227 GLN A N 1
ATOM 1805 C CA . GLN A 1 227 ? 23.987 -30.306 0.149 1.00 32.16 227 GLN A CA 1
ATOM 1806 C C . GLN A 1 227 ? 24.050 -31.808 -0.209 1.00 32.16 227 GLN A C 1
ATOM 1808 O O . GLN A 1 227 ? 23.038 -32.496 -0.059 1.00 32.16 227 GLN A O 1
ATOM 1813 N N . PRO A 1 228 ? 25.223 -32.358 -0.596 1.00 32.19 228 PRO A N 1
ATOM 1814 C CA . PRO A 1 228 ? 25.990 -33.068 0.433 1.00 32.19 228 PRO A CA 1
ATOM 1815 C C . PRO A 1 228 ? 27.528 -33.002 0.331 1.00 32.19 228 PRO A C 1
ATOM 1817 O O . PRO A 1 228 ? 28.143 -32.684 -0.682 1.00 32.19 228 PRO A O 1
ATOM 1820 N N . ASN A 1 229 ? 28.105 -33.356 1.477 1.00 31.55 229 ASN A N 1
ATOM 1821 C CA . ASN A 1 229 ? 29.500 -33.565 1.851 1.00 31.55 229 ASN A CA 1
ATOM 1822 C C . ASN A 1 229 ? 30.353 -34.394 0.870 1.00 31.55 229 ASN A C 1
ATOM 1824 O O . ASN A 1 229 ? 29.956 -35.478 0.455 1.00 31.55 229 ASN A O 1
ATOM 1828 N N . SER A 1 230 ? 31.614 -34.000 0.674 1.00 29.83 230 SER A N 1
ATOM 1829 C CA . SER A 1 230 ? 32.773 -34.760 1.188 1.00 29.83 230 SER A CA 1
ATOM 1830 C C . SER A 1 230 ? 34.102 -34.132 0.748 1.00 29.83 230 SER A C 1
ATOM 1832 O O . SER A 1 230 ? 34.419 -33.980 -0.428 1.00 29.83 230 SER A O 1
ATOM 1834 N N . ALA A 1 231 ? 34.909 -33.769 1.742 1.00 39.38 231 ALA A N 1
ATOM 1835 C CA . ALA A 1 231 ? 36.308 -33.423 1.578 1.00 39.38 231 ALA A CA 1
ATOM 1836 C C . ALA A 1 231 ? 37.140 -34.713 1.517 1.00 39.38 231 ALA A C 1
ATOM 1838 O O . ALA A 1 231 ? 37.074 -35.492 2.466 1.00 39.38 231 ALA A O 1
ATOM 1839 N N . ARG A 1 232 ? 37.904 -34.914 0.426 1.00 37.72 232 ARG A N 1
ATOM 1840 C CA . ARG A 1 232 ? 39.213 -35.627 0.328 1.00 37.72 232 ARG A CA 1
ATOM 1841 C C . ARG A 1 232 ? 39.568 -36.070 -1.107 1.00 37.72 232 ARG A C 1
ATOM 1843 O O . ARG A 1 232 ? 39.975 -37.202 -1.332 1.00 37.72 232 ARG A O 1
ATOM 1850 N N . ALA A 1 233 ? 39.474 -35.177 -2.094 1.00 36.16 233 ALA A N 1
ATOM 1851 C CA . ALA A 1 233 ? 39.947 -35.493 -3.454 1.00 36.16 233 ALA A CA 1
ATOM 1852 C C . ALA A 1 233 ? 40.586 -34.313 -4.214 1.00 36.16 233 ALA A C 1
ATOM 1854 O O . ALA A 1 233 ? 40.709 -34.355 -5.432 1.00 36.16 233 ALA A O 1
ATOM 1855 N N . HIS A 1 234 ? 41.030 -33.259 -3.516 1.00 40.66 234 HIS A N 1
ATOM 1856 C CA . HIS A 1 234 ? 41.621 -32.066 -4.149 1.00 40.66 234 HIS A CA 1
ATOM 1857 C C . HIS A 1 234 ? 43.009 -31.685 -3.611 1.00 40.66 234 HIS A C 1
ATOM 1859 O O . HIS A 1 234 ? 43.378 -30.513 -3.626 1.00 40.66 234 HIS A O 1
ATOM 1865 N N . GLN A 1 235 ? 43.805 -32.664 -3.171 1.00 41.91 235 GLN A N 1
ATOM 1866 C CA . GLN A 1 235 ? 45.225 -32.438 -2.859 1.00 41.91 235 GLN A CA 1
ATOM 1867 C C . GLN A 1 235 ? 46.192 -32.971 -3.932 1.00 41.91 235 GLN A C 1
ATOM 1869 O O . GLN A 1 235 ? 47.221 -32.342 -4.151 1.00 41.91 235 GLN A O 1
ATOM 1874 N N . ASP A 1 236 ? 45.820 -33.984 -4.723 1.00 45.09 236 ASP A N 1
ATOM 1875 C CA . ASP A 1 236 ? 46.722 -34.568 -5.741 1.00 45.09 236 ASP A CA 1
ATOM 1876 C C . ASP A 1 236 ? 46.557 -34.019 -7.169 1.00 45.09 236 ASP A C 1
ATOM 1878 O O . ASP A 1 236 ? 47.324 -34.351 -8.075 1.00 45.09 236 ASP A O 1
ATOM 1882 N N . TYR A 1 237 ? 45.600 -33.115 -7.385 1.00 35.69 237 TYR A N 1
ATOM 1883 C CA . TYR A 1 237 ? 45.405 -32.464 -8.685 1.00 35.69 237 TYR A CA 1
ATOM 1884 C C . TYR A 1 237 ? 46.330 -31.248 -8.881 1.00 35.69 237 TYR A C 1
ATOM 1886 O O . TYR A 1 237 ? 46.756 -30.958 -9.997 1.00 35.69 237 TYR A O 1
ATOM 1894 N N . ARG A 1 238 ? 46.711 -30.560 -7.793 1.00 38.81 238 ARG A N 1
ATOM 1895 C CA . ARG A 1 238 ? 47.555 -29.351 -7.857 1.00 38.81 238 ARG A CA 1
ATOM 1896 C C . ARG A 1 238 ? 49.049 -29.664 -8.013 1.00 38.81 238 ARG A C 1
ATOM 1898 O O . ARG A 1 238 ? 49.737 -28.925 -8.701 1.00 38.81 238 ARG A O 1
ATOM 1905 N N . ALA A 1 239 ? 49.530 -30.797 -7.496 1.00 43.72 239 ALA A N 1
ATOM 1906 C CA . ALA A 1 239 ? 50.938 -31.197 -7.624 1.00 43.72 239 ALA A CA 1
ATOM 1907 C C . ALA A 1 239 ? 51.298 -31.773 -9.012 1.00 43.72 239 ALA A C 1
ATOM 1909 O O . ALA A 1 239 ? 52.440 -31.676 -9.458 1.00 43.72 239 ALA A O 1
ATOM 1910 N N . ARG A 1 240 ? 50.324 -32.336 -9.743 1.00 42.44 240 ARG A N 1
ATOM 1911 C CA . ARG A 1 240 ? 50.526 -32.862 -11.109 1.00 42.44 240 ARG A CA 1
ATOM 1912 C C . ARG A 1 240 ? 50.412 -31.796 -12.202 1.00 42.44 240 ARG A C 1
ATOM 1914 O O . ARG A 1 240 ? 50.930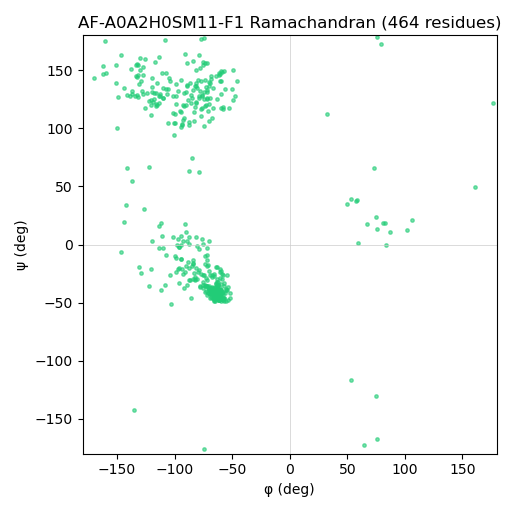 -31.992 -13.299 1.00 42.44 240 ARG A O 1
ATOM 1921 N N . LEU A 1 241 ? 49.800 -30.656 -11.890 1.00 38.72 241 LEU A N 1
ATOM 1922 C CA . LEU A 1 241 ? 49.684 -29.518 -12.800 1.00 38.72 241 LEU A CA 1
ATOM 1923 C C . LEU A 1 241 ? 50.909 -28.595 -12.797 1.00 38.72 241 LEU A C 1
ATOM 1925 O O . LEU A 1 241 ? 51.044 -27.819 -13.727 1.00 38.72 241 LEU A O 1
ATOM 1929 N N . GLU A 1 242 ? 51.840 -28.697 -11.847 1.00 38.31 242 GLU A N 1
ATOM 1930 C CA . GLU A 1 242 ? 53.071 -27.882 -11.877 1.00 38.31 242 GLU A CA 1
ATOM 1931 C C . GLU A 1 242 ? 54.273 -28.612 -12.511 1.00 38.31 242 GLU A C 1
ATOM 1933 O O . GLU A 1 242 ? 55.189 -27.974 -13.029 1.00 38.31 242 GLU A O 1
ATOM 1938 N N . ALA A 1 243 ? 54.243 -29.948 -12.584 1.00 40.50 243 ALA A N 1
ATOM 1939 C CA . ALA A 1 243 ? 55.315 -30.749 -13.190 1.00 40.50 243 ALA A CA 1
ATOM 1940 C C . ALA A 1 243 ? 55.166 -30.960 -14.715 1.00 40.50 243 ALA A C 1
ATOM 1942 O O . ALA A 1 243 ? 56.150 -31.236 -15.399 1.00 40.50 243 ALA A O 1
ATOM 1943 N N . GLY A 1 244 ? 53.961 -30.796 -15.275 1.00 39.97 244 GLY A N 1
ATOM 1944 C CA . GLY A 1 244 ? 53.693 -30.975 -16.713 1.00 39.97 244 GLY A CA 1
ATOM 1945 C C . GLY A 1 244 ? 54.004 -29.757 -17.594 1.00 39.97 244 GLY A C 1
ATOM 1946 O O . GLY A 1 244 ? 54.154 -29.891 -18.807 1.00 39.97 244 GLY A O 1
ATOM 1947 N N . TRP A 1 245 ? 54.149 -28.567 -17.003 1.00 31.73 245 TRP A N 1
ATOM 1948 C CA . TRP A 1 245 ? 54.275 -27.307 -17.751 1.00 31.73 245 TRP A CA 1
ATOM 1949 C C . TRP A 1 245 ? 55.711 -26.848 -18.006 1.00 31.73 245 TRP A C 1
ATOM 1951 O O . TRP A 1 245 ? 55.916 -25.835 -18.672 1.00 31.73 245 TRP A O 1
ATOM 1961 N N . ARG A 1 246 ? 56.721 -27.588 -17.534 1.00 41.88 246 ARG A N 1
ATOM 1962 C CA . ARG A 1 246 ? 58.129 -27.220 -17.760 1.00 41.88 246 ARG A CA 1
ATOM 1963 C C . ARG A 1 246 ? 58.739 -27.836 -19.022 1.00 41.88 246 ARG A C 1
ATOM 1965 O O . ARG A 1 246 ? 59.612 -27.205 -19.600 1.00 41.88 246 ARG A O 1
ATOM 1972 N N . ASN A 1 247 ? 58.211 -28.954 -19.536 1.00 47.62 247 ASN A N 1
ATOM 1973 C CA . ASN A 1 247 ? 58.849 -29.689 -20.647 1.00 47.62 247 ASN A CA 1
ATOM 1974 C C . ASN A 1 247 ? 58.074 -29.693 -21.980 1.00 47.62 247 ASN A C 1
ATOM 1976 O O . ASN A 1 247 ? 58.584 -30.193 -22.976 1.00 47.62 247 ASN A O 1
ATOM 1980 N N . ILE A 1 248 ? 56.870 -29.112 -22.048 1.00 41.16 248 ILE A N 1
ATOM 1981 C CA . ILE A 1 248 ? 56.099 -29.004 -23.309 1.00 41.16 248 ILE A CA 1
ATOM 1982 C C . ILE A 1 248 ? 56.336 -27.650 -24.009 1.00 41.16 248 ILE A C 1
ATOM 1984 O O . ILE A 1 248 ? 56.039 -27.481 -25.191 1.00 41.16 248 ILE A O 1
ATOM 1988 N N . SER A 1 249 ? 56.947 -26.678 -23.324 1.00 36.59 249 SER A N 1
ATOM 1989 C CA . SER A 1 249 ? 57.129 -25.323 -23.864 1.00 36.59 249 SER A CA 1
ATOM 1990 C C . SER A 1 249 ? 58.399 -25.117 -24.706 1.00 36.59 249 SER A C 1
ATOM 1992 O O . SER A 1 249 ? 58.609 -24.008 -25.213 1.00 36.59 249 SER A O 1
ATOM 1994 N N . GLU A 1 250 ? 59.233 -26.148 -24.892 1.00 47.12 250 GLU A N 1
ATOM 1995 C CA . GLU A 1 250 ? 60.599 -25.948 -25.392 1.00 47.12 250 GLU A CA 1
ATOM 1996 C C . GLU A 1 250 ? 60.931 -26.421 -26.810 1.00 47.12 250 GLU A C 1
ATOM 1998 O O . GLU A 1 250 ? 62.033 -26.107 -27.251 1.00 47.12 250 GLU A O 1
ATOM 2003 N N . THR A 1 251 ? 60.056 -27.071 -27.604 1.00 47.47 251 THR A N 1
ATOM 2004 C CA . THR A 1 251 ? 60.548 -27.467 -28.956 1.00 47.47 251 THR A CA 1
ATOM 2005 C C . THR A 1 251 ? 59.609 -27.499 -30.166 1.00 47.47 251 THR A C 1
ATOM 2007 O O . THR A 1 251 ? 60.149 -27.638 -31.255 1.00 47.47 251 THR A O 1
ATOM 2010 N N . VAL A 1 252 ? 58.277 -27.302 -30.116 1.00 49.59 252 VAL A N 1
ATOM 2011 C CA . VAL A 1 252 ? 57.490 -27.469 -31.380 1.00 49.59 252 VAL A CA 1
ATOM 2012 C C . VAL A 1 252 ? 56.495 -26.379 -31.807 1.00 49.59 252 VAL A C 1
ATOM 2014 O O . VAL A 1 252 ? 56.241 -26.297 -33.002 1.00 49.59 252 VAL A O 1
ATOM 2017 N N . GLN A 1 253 ? 55.973 -25.452 -30.996 1.00 49.66 253 GLN A N 1
ATOM 2018 C CA . GLN A 1 253 ? 54.902 -24.573 -31.537 1.00 49.66 253 GLN A CA 1
ATOM 2019 C C . GLN A 1 253 ? 54.886 -23.105 -31.107 1.00 49.66 253 GLN A C 1
ATOM 2021 O O . GLN A 1 253 ? 53.837 -22.466 -31.076 1.00 49.66 253 GLN A O 1
ATOM 2026 N N . LYS A 1 254 ? 56.049 -22.487 -30.889 1.00 47.50 254 LYS A N 1
ATOM 2027 C CA . LYS A 1 254 ? 56.090 -21.048 -30.564 1.00 47.50 254 LYS A CA 1
ATOM 2028 C C . LYS A 1 254 ? 55.843 -20.090 -31.742 1.00 47.50 254 LYS A C 1
ATOM 2030 O O . LYS A 1 254 ? 55.823 -18.886 -31.520 1.00 47.50 254 LYS A O 1
ATOM 2035 N N . LYS A 1 255 ? 55.596 -20.562 -32.976 1.00 47.06 255 LYS A N 1
ATOM 2036 C CA . LYS A 1 255 ? 55.332 -19.655 -34.122 1.00 47.06 255 LYS A CA 1
ATOM 2037 C C . LYS A 1 255 ? 53.986 -19.800 -34.837 1.00 47.06 255 LYS A C 1
ATOM 2039 O O . LYS A 1 255 ? 53.553 -18.823 -35.445 1.00 47.06 255 LYS A O 1
ATOM 2044 N N . THR A 1 256 ? 53.296 -20.937 -34.739 1.00 52.97 256 THR A N 1
ATOM 2045 C CA . THR A 1 256 ? 52.025 -21.174 -35.460 1.00 52.97 256 THR A CA 1
ATOM 2046 C C . THR A 1 256 ? 50.799 -21.270 -34.548 1.00 52.97 256 THR A C 1
ATOM 2048 O O . THR A 1 256 ? 49.778 -20.669 -34.873 1.00 52.97 256 THR A O 1
ATOM 2051 N N . PHE A 1 257 ? 50.879 -21.900 -33.370 1.00 51.94 257 PHE A N 1
ATOM 2052 C CA . PHE A 1 257 ? 49.711 -22.013 -32.476 1.00 51.94 257 PHE A CA 1
ATOM 2053 C C . PHE A 1 257 ? 49.345 -20.681 -31.804 1.00 51.94 257 PHE A C 1
ATOM 2055 O O . PHE A 1 257 ? 48.170 -20.346 -31.713 1.00 51.94 257 PHE A O 1
ATOM 2062 N N . ALA A 1 258 ? 50.337 -19.852 -31.457 1.00 59.28 258 ALA A N 1
ATOM 2063 C CA . ALA A 1 258 ? 50.115 -18.500 -30.927 1.00 59.28 258 ALA A CA 1
ATOM 2064 C C . ALA A 1 258 ? 49.350 -17.579 -31.897 1.00 59.28 258 ALA A C 1
ATOM 2066 O O . ALA A 1 258 ? 48.718 -16.620 -31.467 1.00 59.28 258 ALA A O 1
ATOM 2067 N N . LYS A 1 259 ? 49.393 -17.874 -33.204 1.00 65.25 259 LYS A N 1
ATOM 2068 C CA . LYS A 1 259 ? 48.650 -17.116 -34.214 1.00 65.25 259 LYS A CA 1
ATOM 2069 C C . LYS A 1 259 ? 47.235 -17.640 -34.429 1.00 65.25 259 LYS A C 1
ATOM 2071 O O . LYS A 1 259 ? 46.379 -16.837 -34.752 1.00 65.25 259 LYS A O 1
ATOM 2076 N N . ILE A 1 260 ? 46.976 -18.938 -34.249 1.00 72.56 260 ILE A N 1
ATOM 2077 C CA . ILE A 1 260 ? 45.654 -19.551 -34.493 1.00 72.56 260 ILE A CA 1
ATOM 2078 C C . ILE A 1 260 ? 44.760 -19.510 -33.245 1.00 72.56 260 ILE A C 1
ATOM 2080 O O . ILE A 1 260 ? 43.556 -19.286 -33.354 1.00 72.56 260 ILE A O 1
ATOM 2084 N N . LEU A 1 261 ? 45.348 -19.646 -32.054 1.00 77.81 261 LEU A N 1
ATOM 2085 C CA . LEU A 1 261 ? 44.646 -19.577 -30.773 1.00 77.81 261 LEU A CA 1
ATOM 2086 C C . LEU A 1 261 ? 43.769 -18.317 -30.583 1.00 77.81 261 LEU A C 1
ATOM 2088 O O . LEU A 1 261 ? 42.637 -18.478 -30.128 1.00 77.81 261 LEU A O 1
ATOM 2092 N N . PRO A 1 262 ? 44.190 -17.086 -30.962 1.00 81.94 262 PRO A N 1
ATOM 2093 C CA . PRO A 1 262 ? 43.311 -15.922 -30.853 1.00 81.94 262 PRO A CA 1
ATOM 2094 C C . PRO A 1 262 ? 42.077 -16.029 -31.754 1.00 81.94 262 PRO A C 1
ATOM 2096 O O . PRO A 1 262 ? 41.012 -15.581 -31.348 1.00 81.94 262 PRO A O 1
ATOM 2099 N N . TYR A 1 263 ? 42.174 -16.664 -32.927 1.00 86.38 263 TYR A N 1
ATOM 2100 C CA . TYR A 1 263 ? 41.028 -16.831 -33.826 1.00 86.38 263 TYR A CA 1
ATOM 2101 C C . TYR A 1 263 ? 40.033 -17.881 -33.320 1.00 86.38 263 TYR A C 1
ATOM 2103 O O . TYR A 1 263 ? 38.830 -17.688 -33.460 1.00 86.38 263 TYR A O 1
ATOM 2111 N N . ILE A 1 264 ? 40.503 -18.956 -32.679 1.00 87.25 264 ILE A N 1
ATOM 2112 C CA . ILE A 1 264 ? 39.622 -19.951 -32.040 1.00 87.25 264 ILE A CA 1
ATOM 2113 C C . ILE A 1 264 ? 38.924 -19.346 -30.815 1.00 87.25 264 ILE A C 1
ATOM 2115 O O . ILE A 1 264 ? 37.715 -19.518 -30.643 1.00 87.25 264 ILE A O 1
ATOM 2119 N N . ASN A 1 265 ? 39.655 -18.583 -29.997 1.00 83.75 265 ASN A N 1
ATOM 2120 C CA . ASN A 1 265 ? 39.078 -17.866 -28.859 1.00 83.75 265 ASN A CA 1
ATOM 2121 C C . ASN A 1 265 ? 38.063 -16.813 -29.323 1.00 83.75 265 ASN A C 1
ATOM 2123 O O . ASN A 1 265 ? 36.989 -16.710 -28.738 1.00 83.75 265 ASN A O 1
ATOM 2127 N N . LEU A 1 266 ? 38.357 -16.094 -30.412 1.00 88.62 266 LEU A N 1
ATOM 2128 C CA . LEU A 1 266 ? 37.438 -15.137 -31.029 1.00 88.62 266 LEU A CA 1
ATOM 2129 C C . LEU A 1 266 ? 36.176 -15.827 -31.563 1.00 88.62 266 LEU A C 1
ATOM 2131 O O . LEU A 1 266 ? 35.077 -15.358 -31.297 1.00 88.62 266 LEU A O 1
ATOM 2135 N N . ALA A 1 267 ? 36.305 -16.952 -32.269 1.00 91.06 267 ALA A N 1
ATOM 2136 C CA . ALA A 1 267 ? 35.156 -17.696 -32.787 1.00 91.06 267 ALA A CA 1
ATOM 2137 C C . ALA A 1 267 ? 34.261 -18.236 -31.659 1.00 91.06 267 ALA A C 1
ATOM 2139 O O . ALA A 1 267 ? 33.036 -18.142 -31.733 1.00 91.06 267 ALA A O 1
ATOM 2140 N N . THR A 1 268 ? 34.869 -18.741 -30.585 1.00 89.81 268 THR A N 1
ATOM 2141 C CA . THR A 1 268 ? 34.142 -19.225 -29.402 1.00 89.81 268 THR A CA 1
ATOM 2142 C C . THR A 1 268 ? 33.450 -18.073 -28.671 1.00 89.81 268 THR A C 1
ATOM 2144 O O . THR A 1 268 ? 32.288 -18.198 -28.290 1.00 89.81 268 THR A O 1
ATOM 2147 N N . PHE A 1 269 ? 34.127 -16.926 -28.537 1.00 91.75 269 PHE A N 1
ATOM 2148 C CA . PHE A 1 269 ? 33.557 -15.704 -27.970 1.00 91.75 269 PHE A CA 1
ATOM 2149 C C . PHE A 1 269 ? 32.357 -15.213 -28.786 1.00 91.75 269 PHE A C 1
ATOM 2151 O O . PHE A 1 269 ? 31.307 -14.938 -28.216 1.00 91.75 269 PHE A O 1
ATOM 2158 N N . LEU A 1 270 ? 32.463 -15.186 -30.117 1.00 92.88 270 LEU A N 1
ATOM 2159 C CA . LEU A 1 270 ? 31.364 -14.783 -30.997 1.00 92.88 270 LEU A CA 1
ATOM 2160 C C . LEU A 1 270 ? 30.154 -15.716 -30.881 1.00 92.88 270 LEU A C 1
ATOM 2162 O O . LEU A 1 270 ? 29.025 -15.234 -30.821 1.00 92.88 270 LEU A O 1
ATOM 2166 N N . LEU A 1 271 ? 30.368 -17.032 -30.787 1.00 94.50 271 LEU A N 1
ATOM 2167 C CA . LEU A 1 271 ? 29.285 -17.992 -30.548 1.00 94.50 271 LEU A CA 1
ATOM 2168 C C . LEU A 1 271 ? 28.593 -17.758 -29.199 1.00 94.50 271 LEU A C 1
ATOM 2170 O O . LEU A 1 271 ? 27.365 -17.796 -29.128 1.00 94.50 271 LEU A O 1
ATOM 2174 N N . PHE A 1 272 ? 29.363 -17.468 -28.148 1.00 93.75 272 PHE A N 1
ATOM 2175 C CA . PHE A 1 272 ? 28.821 -17.163 -26.823 1.00 93.75 272 PHE A CA 1
ATOM 2176 C C . PHE A 1 272 ? 28.046 -15.842 -26.801 1.00 93.75 272 PHE A C 1
ATOM 2178 O O . PHE A 1 272 ? 26.973 -15.774 -26.207 1.00 93.75 272 PHE A O 1
ATOM 2185 N N . VAL A 1 273 ? 28.549 -14.809 -27.485 1.00 92.31 273 VAL A N 1
ATOM 2186 C CA . VAL A 1 273 ? 27.869 -13.513 -27.619 1.00 92.31 273 VAL A CA 1
ATOM 2187 C C . VAL A 1 273 ? 26.571 -13.672 -28.401 1.00 92.31 273 VAL A C 1
ATOM 2189 O O . VAL A 1 273 ? 25.545 -13.161 -27.963 1.00 92.31 273 VAL A O 1
ATOM 2192 N N . LEU A 1 274 ? 26.571 -14.410 -29.513 1.00 93.38 274 LEU A N 1
ATOM 2193 C CA . LEU A 1 274 ? 25.364 -14.639 -30.313 1.00 93.38 274 LEU A CA 1
ATOM 2194 C C . LEU A 1 274 ? 24.320 -15.463 -29.549 1.00 93.38 274 LEU A C 1
ATOM 2196 O O . LEU A 1 274 ? 23.156 -15.065 -29.490 1.00 93.38 274 LEU A O 1
ATOM 2200 N N . GLY A 1 275 ? 24.729 -16.566 -28.917 1.00 92.94 275 GLY A N 1
ATOM 2201 C CA . GLY A 1 275 ? 23.837 -17.395 -28.104 1.00 92.94 275 GLY A CA 1
ATOM 2202 C C . GLY A 1 275 ? 23.293 -16.648 -26.884 1.00 92.94 275 GLY A C 1
ATOM 2203 O O . GLY A 1 275 ? 22.089 -16.664 -26.636 1.00 92.94 275 GLY A O 1
ATOM 2204 N N . GLY A 1 276 ? 24.159 -15.930 -26.164 1.00 91.25 276 GLY A N 1
ATOM 2205 C CA . GLY A 1 276 ? 23.783 -15.108 -25.015 1.00 91.25 276 GLY A CA 1
ATOM 2206 C C . GLY A 1 276 ? 22.862 -13.949 -25.392 1.00 91.25 276 GLY A C 1
ATOM 2207 O O . GLY A 1 276 ? 21.889 -13.699 -24.688 1.00 91.25 276 GLY A O 1
ATOM 2208 N N . SER A 1 277 ? 23.103 -13.295 -26.532 1.00 82.06 277 SER A N 1
ATOM 2209 C CA . SER A 1 277 ? 22.241 -12.217 -27.039 1.00 82.06 277 SER A CA 1
ATOM 2210 C C . SER A 1 277 ? 20.865 -12.736 -27.442 1.00 82.06 277 SER A C 1
ATOM 2212 O O . SER A 1 277 ? 19.863 -12.110 -27.111 1.00 82.06 277 SER A O 1
ATOM 2214 N N . TYR A 1 278 ? 20.790 -13.896 -28.105 1.00 91.75 278 TYR A N 1
ATOM 2215 C CA . TYR A 1 278 ? 19.511 -14.528 -28.440 1.00 91.75 278 TYR A CA 1
ATOM 2216 C C . TYR A 1 278 ? 18.726 -14.916 -27.180 1.00 91.75 278 TYR A C 1
ATOM 2218 O O . TYR A 1 278 ? 17.527 -14.657 -27.089 1.00 91.75 278 TYR A O 1
ATOM 2226 N N . PHE A 1 279 ? 19.403 -15.480 -26.177 1.00 87.69 279 PHE A N 1
ATOM 2227 C CA . PHE A 1 279 ? 18.768 -15.868 -24.918 1.00 87.69 279 PHE A CA 1
ATOM 2228 C C . PHE A 1 279 ? 18.316 -14.652 -24.097 1.00 87.69 279 PHE A C 1
ATOM 2230 O O . PHE A 1 279 ? 17.203 -14.639 -23.576 1.00 87.69 279 PHE A O 1
ATOM 2237 N N . ALA A 1 280 ? 19.132 -13.595 -24.035 1.00 82.50 280 ALA A N 1
ATOM 2238 C CA . ALA A 1 280 ? 18.755 -12.322 -23.427 1.00 82.50 280 ALA A CA 1
ATOM 2239 C C . ALA A 1 280 ? 17.561 -11.693 -24.161 1.00 82.50 280 ALA A C 1
ATOM 2241 O O . ALA A 1 280 ? 16.613 -11.244 -23.524 1.00 82.50 280 ALA A O 1
ATOM 2242 N N . TYR A 1 281 ? 17.553 -11.721 -25.495 1.00 86.00 281 TYR A N 1
ATOM 2243 C CA . TYR A 1 281 ? 16.427 -11.223 -26.276 1.00 86.00 281 TYR A CA 1
ATOM 2244 C C . TYR A 1 281 ? 15.127 -11.980 -25.962 1.00 86.00 281 TYR A C 1
ATOM 2246 O O . TYR A 1 281 ? 14.098 -11.359 -25.691 1.00 86.00 281 TYR A O 1
ATOM 2254 N N . ALA A 1 282 ? 15.182 -13.314 -25.920 1.00 82.69 282 ALA A N 1
ATOM 2255 C CA . ALA A 1 282 ? 14.032 -14.139 -25.560 1.00 82.69 282 ALA A CA 1
ATOM 2256 C C . ALA A 1 282 ? 13.523 -13.821 -24.141 1.00 82.69 282 ALA A C 1
ATOM 2258 O O . ALA A 1 282 ? 12.341 -13.534 -23.966 1.00 82.69 282 ALA A O 1
ATOM 2259 N N . GLN A 1 283 ? 14.420 -13.771 -23.154 1.00 80.00 283 GLN A N 1
ATOM 2260 C CA . GLN A 1 283 ? 14.077 -13.563 -21.744 1.00 80.00 283 GLN A CA 1
ATOM 2261 C C . GLN A 1 283 ? 13.552 -12.150 -21.437 1.00 80.00 283 GLN A C 1
ATOM 2263 O O . GLN A 1 283 ? 12.682 -11.987 -20.583 1.00 80.00 283 GLN A O 1
ATOM 2268 N N . PHE A 1 284 ? 14.102 -11.117 -22.084 1.00 74.00 284 PHE A N 1
ATOM 2269 C CA . PHE A 1 284 ? 13.808 -9.719 -21.746 1.00 74.00 284 PHE A CA 1
ATOM 2270 C C . PHE A 1 284 ? 12.777 -9.056 -22.655 1.00 74.00 284 PHE A C 1
ATOM 2272 O O . PHE A 1 284 ? 12.147 -8.093 -22.223 1.00 74.00 284 PHE A O 1
ATOM 2279 N N . PHE A 1 285 ? 12.601 -9.540 -23.885 1.00 76.00 285 PHE A N 1
ATOM 2280 C CA . PHE A 1 285 ? 11.741 -8.872 -24.863 1.00 76.00 285 PHE A CA 1
ATOM 2281 C C . PHE A 1 285 ? 10.618 -9.757 -25.384 1.00 76.00 285 PHE A C 1
ATOM 2283 O O . PHE A 1 285 ? 9.527 -9.245 -25.613 1.00 76.00 285 PHE A O 1
ATOM 2290 N N . ARG A 1 286 ? 10.854 -11.062 -25.566 1.00 71.06 286 ARG A N 1
ATOM 2291 C CA . ARG A 1 286 ? 9.807 -11.960 -26.069 1.00 71.06 286 ARG A CA 1
ATOM 2292 C C . ARG A 1 286 ? 8.910 -12.493 -24.953 1.00 71.06 286 ARG A C 1
ATOM 2294 O O . ARG A 1 286 ? 7.695 -12.446 -25.084 1.00 71.06 286 ARG A O 1
ATOM 2301 N N . ASP A 1 287 ? 9.516 -12.947 -23.859 1.00 66.06 287 ASP A N 1
ATOM 2302 C CA . ASP A 1 287 ? 8.830 -13.716 -22.815 1.00 66.06 287 ASP A CA 1
ATOM 2303 C C . ASP A 1 287 ? 8.748 -12.942 -21.474 1.00 66.06 287 ASP A C 1
ATOM 2305 O O . ASP A 1 287 ? 8.486 -13.523 -20.420 1.00 66.06 287 ASP A O 1
ATOM 2309 N N . ALA A 1 288 ? 8.983 -11.621 -21.479 1.00 64.25 288 ALA A N 1
ATOM 2310 C CA . ALA A 1 288 ? 8.962 -10.803 -20.266 1.00 64.25 288 ALA A CA 1
ATOM 2311 C C . ALA A 1 288 ? 7.522 -10.564 -19.759 1.00 64.25 288 ALA A C 1
ATOM 2313 O O . ALA A 1 288 ? 6.731 -9.923 -20.455 1.00 64.25 288 ALA A O 1
ATOM 2314 N N . PRO A 1 289 ? 7.167 -11.001 -18.533 1.00 56.88 289 PRO A N 1
ATOM 2315 C CA . PRO A 1 289 ? 5.837 -10.771 -17.984 1.00 56.88 289 PRO A CA 1
ATOM 2316 C C . PRO A 1 289 ? 5.663 -9.295 -17.608 1.00 56.88 289 PRO A C 1
ATOM 2318 O O . PRO A 1 289 ? 6.451 -8.728 -16.843 1.00 56.88 289 PRO A O 1
ATOM 2321 N N . THR A 1 290 ? 4.614 -8.661 -18.128 1.00 61.78 290 THR A N 1
ATOM 2322 C CA . THR A 1 290 ? 4.217 -7.304 -17.744 1.00 61.78 290 THR A CA 1
ATOM 2323 C C . THR A 1 290 ? 3.747 -7.300 -16.292 1.00 61.78 290 THR A C 1
ATOM 2325 O O . THR A 1 290 ? 2.754 -7.943 -15.957 1.00 61.78 290 THR A O 1
ATOM 2328 N N . SER A 1 291 ? 4.442 -6.569 -15.418 1.00 53.38 291 SER A N 1
ATOM 2329 C CA . SER A 1 291 ? 3.991 -6.368 -14.038 1.00 53.38 291 SER A CA 1
ATOM 2330 C C . SER A 1 291 ? 2.763 -5.462 -14.046 1.00 53.38 291 SER A C 1
ATOM 2332 O O . SER A 1 291 ? 2.893 -4.258 -14.259 1.00 53.38 291 SER A O 1
ATOM 2334 N N . GLN A 1 292 ? 1.578 -6.018 -13.811 1.00 49.78 292 GLN A N 1
ATOM 2335 C CA . GLN A 1 292 ? 0.387 -5.202 -13.597 1.00 49.78 292 GLN A CA 1
ATOM 2336 C C . GLN A 1 292 ? 0.498 -4.478 -12.244 1.00 49.78 292 GLN A C 1
ATOM 2338 O O . GLN A 1 292 ? 0.951 -5.055 -11.257 1.00 49.78 292 GLN A O 1
ATOM 2343 N N . ALA A 1 293 ? 0.148 -3.188 -12.209 1.00 45.69 293 ALA A N 1
ATOM 2344 C CA . ALA A 1 293 ? 0.187 -2.346 -11.004 1.00 45.69 293 ALA A CA 1
ATOM 2345 C C . ALA A 1 293 ? -1.043 -2.533 -10.093 1.00 45.69 293 ALA A C 1
ATOM 2347 O O . ALA A 1 293 ? -1.202 -1.817 -9.106 1.00 45.69 293 ALA A O 1
ATOM 2348 N N . PHE A 1 294 ? -1.900 -3.493 -10.428 1.00 48.59 294 PHE A N 1
ATOM 2349 C CA . PHE A 1 294 ? -3.099 -3.851 -9.689 1.00 48.59 294 PHE A CA 1
ATOM 2350 C C . PHE A 1 294 ? -2.975 -5.314 -9.251 1.00 48.59 294 PHE A C 1
ATOM 2352 O O . PHE A 1 294 ? -2.377 -6.109 -9.986 1.00 48.59 294 PHE A O 1
ATOM 2359 N N . PRO A 1 295 ? -3.467 -5.679 -8.054 1.00 48.69 295 PRO A N 1
ATOM 2360 C CA . PRO A 1 295 ? -3.532 -7.081 -7.666 1.00 48.69 295 PRO A CA 1
ATOM 2361 C C . PRO A 1 295 ? -4.342 -7.838 -8.726 1.00 48.69 295 PRO A C 1
ATOM 2363 O O . PRO A 1 295 ? -5.387 -7.358 -9.155 1.00 48.69 295 PRO A O 1
ATOM 2366 N N . ALA A 1 296 ? -3.834 -8.992 -9.172 1.00 53.34 296 ALA A N 1
ATOM 2367 C CA . ALA A 1 296 ? -4.478 -9.796 -10.216 1.00 53.34 296 ALA A CA 1
ATOM 2368 C C . ALA A 1 296 ? -5.895 -10.243 -9.819 1.00 53.34 296 ALA A C 1
ATOM 2370 O O . ALA A 1 296 ? -6.727 -10.486 -10.681 1.00 53.34 296 ALA A O 1
ATOM 2371 N N . THR A 1 297 ? -6.171 -10.282 -8.514 1.00 49.16 297 THR A N 1
ATOM 2372 C CA . THR A 1 297 ? -7.484 -10.550 -7.939 1.00 49.16 297 THR A CA 1
ATOM 2373 C C . THR A 1 297 ? -7.976 -9.323 -7.159 1.00 49.16 297 THR A C 1
ATOM 2375 O O . THR A 1 297 ? -7.234 -8.782 -6.328 1.00 49.16 297 THR A O 1
ATOM 2378 N N . PRO A 1 298 ? -9.212 -8.848 -7.394 1.00 54.56 298 PRO A N 1
ATOM 2379 C CA . PRO A 1 298 ? -9.804 -7.780 -6.598 1.00 54.56 298 PRO A CA 1
ATOM 2380 C C . PRO A 1 298 ? -9.885 -8.199 -5.123 1.00 54.56 298 PRO A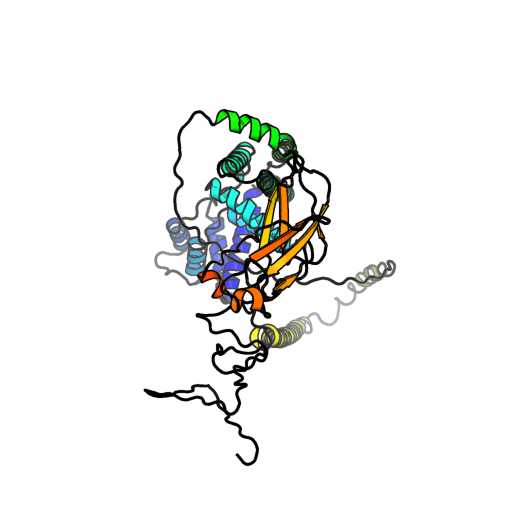 C 1
ATOM 2382 O O . PRO A 1 298 ? -10.576 -9.153 -4.774 1.00 54.56 298 PRO A O 1
ATOM 2385 N N . VAL A 1 299 ? -9.189 -7.481 -4.238 1.00 56.16 299 VAL A N 1
ATOM 2386 C CA . VAL A 1 299 ? -9.335 -7.663 -2.787 1.00 56.16 299 VAL A CA 1
ATOM 2387 C C . VAL A 1 299 ? -10.383 -6.672 -2.300 1.00 56.16 299 VAL A C 1
ATOM 2389 O O . VAL A 1 299 ? -10.128 -5.468 -2.254 1.00 56.16 299 VAL A O 1
ATOM 2392 N N . ARG A 1 300 ? -11.572 -7.175 -1.956 1.00 71.19 300 ARG A N 1
ATOM 2393 C CA . ARG A 1 300 ? -12.630 -6.365 -1.341 1.00 71.19 300 ARG A CA 1
ATOM 2394 C C . ARG A 1 300 ? -12.361 -6.167 0.157 1.00 71.19 300 ARG A C 1
ATOM 2396 O O . ARG A 1 300 ? -11.893 -7.103 0.809 1.00 71.19 300 ARG A O 1
ATOM 2403 N N . PRO A 1 301 ? -12.644 -4.979 0.719 1.00 68.50 301 PRO A N 1
ATOM 2404 C CA . PRO A 1 301 ? -12.615 -4.786 2.164 1.00 68.50 301 PRO A CA 1
ATOM 2405 C C . PRO A 1 301 ? -13.629 -5.714 2.851 1.00 68.50 301 PRO A C 1
ATOM 2407 O O . PRO A 1 301 ? -14.688 -6.017 2.294 1.00 68.50 301 PRO A O 1
ATOM 2410 N N . SER A 1 302 ? -13.299 -6.168 4.062 1.00 74.94 302 SER A N 1
ATOM 2411 C CA . SER A 1 302 ? -14.194 -7.001 4.865 1.00 74.94 302 SER A CA 1
ATOM 2412 C C . SER A 1 302 ? -15.389 -6.190 5.382 1.00 74.94 302 SER A C 1
ATOM 2414 O O . SER A 1 302 ? -15.252 -5.034 5.787 1.00 74.94 302 SER A O 1
ATOM 2416 N N . ARG A 1 303 ? -16.582 -6.795 5.377 1.00 83.00 303 ARG A N 1
ATOM 2417 C CA . ARG A 1 303 ? -17.832 -6.200 5.883 1.00 83.00 303 ARG A CA 1
ATOM 2418 C C . ARG A 1 303 ? -17.954 -6.417 7.392 1.00 83.00 303 ARG A C 1
ATOM 2420 O O . ARG A 1 303 ? -18.714 -7.270 7.850 1.00 83.00 303 ARG A O 1
ATOM 2427 N N . VAL A 1 304 ? -17.170 -5.646 8.142 1.00 87.50 304 VAL A N 1
ATOM 2428 C CA . VAL A 1 304 ? -17.122 -5.678 9.611 1.00 87.50 304 VAL A CA 1
ATOM 2429 C C . VAL A 1 304 ? -17.617 -4.348 10.181 1.00 87.50 304 VAL A C 1
ATOM 2431 O O . VAL A 1 304 ? -17.262 -3.282 9.679 1.00 87.50 304 VAL A O 1
ATOM 2434 N N . LEU A 1 305 ? -18.408 -4.400 11.252 1.00 88.38 305 LEU A N 1
ATOM 2435 C CA . LEU A 1 305 ? -18.871 -3.237 12.011 1.00 88.38 305 LEU A CA 1
ATOM 2436 C C . LEU A 1 305 ? -18.201 -3.191 13.385 1.00 88.38 305 LEU A C 1
ATOM 2438 O O . LEU A 1 305 ? -18.305 -4.136 14.155 1.00 88.38 305 LEU A O 1
ATOM 2442 N N . SER A 1 306 ? -17.571 -2.075 13.745 1.00 90.19 306 SER A N 1
ATOM 2443 C CA . SER A 1 306 ? -17.110 -1.868 15.121 1.00 90.19 306 SER A CA 1
ATOM 2444 C C . SER A 1 306 ? -18.296 -1.565 16.034 1.00 90.19 306 SER A C 1
ATOM 2446 O O . SER A 1 306 ? -19.030 -0.604 15.789 1.00 90.19 306 SER A O 1
ATOM 2448 N N . PHE A 1 307 ? -18.448 -2.330 17.108 1.00 92.00 307 PHE A N 1
ATOM 2449 C CA . PHE A 1 307 ? -19.414 -2.079 18.164 1.00 92.00 307 PHE A CA 1
ATOM 2450 C C . PHE A 1 307 ? -18.687 -1.874 19.491 1.00 92.00 307 PHE A C 1
ATOM 2452 O O . PHE A 1 307 ? -17.806 -2.648 19.855 1.00 92.00 307 PHE A O 1
ATOM 2459 N N . GLN A 1 308 ? -19.048 -0.815 20.206 1.00 93.00 308 GLN A N 1
ATOM 2460 C CA . GLN A 1 308 ? -18.463 -0.482 21.499 1.00 93.00 308 GLN A CA 1
ATOM 2461 C C . GLN A 1 308 ? -19.567 -0.135 22.486 1.00 93.00 308 GLN A C 1
ATOM 2463 O O . GLN A 1 308 ? -20.572 0.480 22.121 1.00 93.00 308 GLN A O 1
ATOM 2468 N N . GLY A 1 309 ? -19.362 -0.505 23.740 1.00 92.00 309 GLY A N 1
ATOM 2469 C CA . GLY A 1 309 ? -20.340 -0.293 24.790 1.00 92.00 309 GLY A CA 1
ATOM 2470 C C . GLY A 1 309 ? -19.708 -0.348 26.166 1.00 92.00 309 GLY A C 1
ATOM 2471 O O . GLY A 1 309 ? -18.519 -0.621 26.318 1.00 92.00 309 GLY A O 1
ATOM 2472 N N . ARG A 1 310 ? -20.534 -0.069 27.172 1.00 93.88 310 ARG A N 1
ATOM 2473 C CA . ARG A 1 310 ? -20.194 -0.270 28.574 1.00 93.88 310 ARG A CA 1
ATOM 2474 C C . ARG A 1 310 ? -21.199 -1.242 29.170 1.00 93.88 310 ARG A C 1
ATOM 2476 O O . ARG A 1 310 ? -22.398 -0.990 29.084 1.00 93.88 310 ARG A O 1
ATOM 2483 N N . LEU A 1 311 ? -20.709 -2.330 29.743 1.00 93.38 311 LEU A N 1
ATOM 2484 C CA . LEU A 1 311 ? -21.512 -3.340 30.405 1.00 93.38 311 LEU A CA 1
ATOM 2485 C C . LEU A 1 311 ? -21.604 -3.016 31.899 1.00 93.38 311 LEU A C 1
ATOM 2487 O O . LEU A 1 311 ? -20.589 -2.930 32.595 1.00 93.38 311 LEU A O 1
ATOM 2491 N N . THR A 1 312 ? -22.826 -2.810 32.383 1.00 93.06 312 THR A N 1
ATOM 2492 C CA . THR A 1 312 ? -23.107 -2.532 33.793 1.00 93.06 312 THR A CA 1
ATOM 2493 C C . THR A 1 312 ? -24.232 -3.411 34.317 1.00 93.06 312 THR A C 1
ATOM 2495 O O . THR A 1 312 ? -25.085 -3.868 33.559 1.00 93.06 312 THR A O 1
ATOM 2498 N N . ASP A 1 313 ? -24.230 -3.650 35.627 1.00 89.38 313 ASP A N 1
ATOM 2499 C CA . ASP A 1 313 ? -25.346 -4.289 36.318 1.00 89.38 313 ASP A CA 1
ATOM 2500 C C . ASP A 1 313 ? -26.522 -3.309 36.533 1.00 89.38 313 ASP A C 1
ATOM 2502 O O . ASP A 1 313 ? -26.453 -2.107 36.244 1.00 89.38 313 ASP A O 1
ATOM 2506 N N . THR A 1 314 ? -27.621 -3.803 37.107 1.00 88.56 314 THR A N 1
ATOM 2507 C CA . THR A 1 314 ? -28.799 -2.980 37.436 1.00 88.56 314 THR A CA 1
ATOM 2508 C C . THR A 1 314 ? -28.505 -1.839 38.417 1.00 88.56 314 THR A C 1
ATOM 2510 O O . THR A 1 314 ? -29.264 -0.874 38.480 1.00 88.56 314 THR A O 1
ATOM 2513 N N . ALA A 1 315 ? -27.419 -1.934 39.188 1.00 92.38 315 ALA A N 1
ATOM 2514 C CA . ALA A 1 315 ? -26.954 -0.913 40.122 1.00 92.38 315 ALA A CA 1
ATOM 2515 C C . ALA A 1 315 ? -25.897 0.030 39.505 1.00 92.38 315 ALA A C 1
ATOM 2517 O O . ALA A 1 315 ? -25.369 0.885 40.214 1.00 92.38 315 ALA A O 1
ATOM 2518 N N . GLN A 1 316 ? -25.641 -0.073 38.193 1.00 88.50 316 GLN A N 1
ATOM 2519 C CA . GLN A 1 316 ? -24.643 0.690 37.434 1.00 88.50 316 GLN A CA 1
ATOM 2520 C C . GLN A 1 316 ? -23.178 0.383 37.788 1.00 88.50 316 GLN A C 1
ATOM 2522 O O . GLN A 1 316 ? -22.285 1.151 37.421 1.00 88.50 316 GLN A O 1
ATOM 2527 N N . ASN A 1 317 ? -22.899 -0.742 38.448 1.00 92.69 317 ASN A N 1
ATOM 2528 C CA . ASN A 1 317 ? -21.526 -1.202 38.629 1.00 92.69 317 ASN A CA 1
ATOM 2529 C C . ASN A 1 317 ? -21.011 -1.828 37.327 1.00 92.69 317 ASN A C 1
ATOM 2531 O O . ASN A 1 317 ? -21.766 -2.540 36.661 1.00 92.69 317 ASN A O 1
ATOM 2535 N N . PRO A 1 318 ? -19.744 -1.592 36.952 1.00 93.12 318 PRO A N 1
ATOM 2536 C CA . PRO A 1 318 ? -19.162 -2.191 35.761 1.00 93.12 318 PRO A CA 1
ATOM 2537 C C . PRO A 1 318 ? -19.027 -3.708 35.914 1.00 93.12 318 PRO A C 1
ATOM 2539 O O . PRO A 1 318 ? -18.547 -4.201 36.936 1.00 93.12 318 PRO A O 1
ATOM 2542 N N . ILE A 1 319 ? -19.425 -4.442 34.877 1.00 91.19 319 ILE A N 1
ATOM 2543 C CA . ILE A 1 319 ? -19.163 -5.877 34.766 1.00 91.19 319 ILE A CA 1
ATOM 2544 C C . ILE A 1 319 ? -17.849 -6.033 34.007 1.00 91.19 319 ILE A C 1
ATOM 2546 O O . ILE A 1 319 ? -17.735 -5.601 32.865 1.00 91.19 319 ILE A O 1
ATOM 2550 N N . VAL A 1 320 ? -16.865 -6.642 34.665 1.00 92.06 320 VAL A N 1
ATOM 2551 C CA . VAL A 1 320 ? -15.478 -6.776 34.177 1.00 92.06 320 VAL A CA 1
ATOM 2552 C C . VAL A 1 320 ? -15.123 -8.221 33.812 1.00 92.06 320 VAL A C 1
ATOM 2554 O O . VAL A 1 320 ? -13.962 -8.555 33.606 1.00 92.06 320 VAL A O 1
ATOM 2557 N N . THR A 1 321 ? -16.112 -9.114 33.836 1.00 91.88 321 THR A N 1
ATOM 2558 C CA . THR A 1 321 ? -15.951 -10.528 33.500 1.00 91.88 321 THR A CA 1
ATOM 2559 C C . THR A 1 321 ? -16.394 -10.773 32.070 1.00 91.88 321 THR A C 1
ATOM 2561 O O . THR A 1 321 ? -17.452 -10.281 31.664 1.00 91.88 321 THR A O 1
ATOM 2564 N N . ALA A 1 322 ? -15.633 -11.593 31.344 1.00 92.88 322 ALA A N 1
ATOM 2565 C CA . ALA A 1 322 ? -16.034 -12.087 30.036 1.00 92.88 322 ALA A CA 1
ATOM 2566 C C . ALA A 1 322 ? -17.460 -12.655 30.091 1.00 92.88 322 ALA A C 1
ATOM 2568 O O . ALA A 1 322 ? -17.761 -13.501 30.936 1.00 92.88 322 ALA A O 1
ATOM 2569 N N . SER A 1 323 ? -18.325 -12.132 29.227 1.00 93.06 323 SER A N 1
ATOM 2570 C CA . SER A 1 323 ? -19.748 -12.477 29.166 1.00 93.06 323 SER A CA 1
ATOM 2571 C C . SER A 1 323 ? -20.112 -12.882 27.743 1.00 93.06 323 SER A C 1
ATOM 2573 O O . SER A 1 323 ? -19.480 -12.433 26.780 1.00 93.06 323 SER A O 1
ATOM 2575 N N . ASP A 1 324 ? -21.128 -13.723 27.606 1.00 94.62 324 ASP A N 1
ATOM 2576 C CA . ASP A 1 324 ? -21.615 -14.179 26.313 1.00 94.62 324 ASP A CA 1
ATOM 2577 C C . ASP A 1 324 ? -22.538 -13.124 25.699 1.00 94.62 324 ASP A C 1
ATOM 2579 O O . ASP A 1 324 ? -23.557 -12.733 26.267 1.00 94.62 324 ASP A O 1
ATOM 2583 N N . PHE A 1 325 ? -22.180 -12.662 24.505 1.00 95.12 325 PHE A N 1
ATOM 2584 C CA . PHE A 1 325 ? -22.974 -11.743 23.705 1.00 95.12 325 PHE A CA 1
ATOM 2585 C C . PHE A 1 325 ? -23.524 -12.451 22.469 1.00 95.12 325 PHE A C 1
ATOM 2587 O O . PHE A 1 325 ? -22.879 -13.311 21.866 1.00 95.12 325 PHE A O 1
ATOM 2594 N N . GLN A 1 326 ? -24.707 -12.024 22.041 1.00 95.88 326 GLN A N 1
ATOM 2595 C CA . GLN A 1 326 ? -25.260 -12.336 20.732 1.00 95.88 326 GLN A CA 1
ATOM 2596 C C . GLN A 1 326 ? -25.783 -11.053 20.085 1.00 95.88 326 GLN A C 1
ATOM 2598 O O . GLN A 1 326 ? -26.586 -10.319 20.661 1.00 95.88 326 GLN A O 1
ATOM 2603 N N . PHE A 1 327 ? -25.336 -10.795 18.862 1.00 95.81 327 PHE A N 1
ATOM 2604 C CA . PHE A 1 327 ? -25.682 -9.621 18.076 1.00 95.81 327 PHE A CA 1
ATOM 2605 C C . PHE A 1 327 ? -26.514 -10.037 16.870 1.00 95.81 327 PHE A C 1
ATOM 2607 O O . PHE A 1 327 ? -26.123 -10.921 16.108 1.00 95.81 327 PHE A O 1
ATOM 2614 N N . LYS A 1 328 ? -27.653 -9.376 16.669 1.00 95.88 328 LYS A N 1
ATOM 2615 C CA . LYS A 1 328 ? -28.546 -9.641 15.537 1.00 95.88 328 LYS A CA 1
ATOM 2616 C C . LYS A 1 328 ? -28.902 -8.355 14.813 1.00 95.88 328 LYS A C 1
ATOM 2618 O O . LYS A 1 328 ? -29.145 -7.329 15.445 1.00 95.88 328 LYS A O 1
ATOM 2623 N N . LEU A 1 329 ? -28.957 -8.416 13.486 1.00 95.31 329 LEU A N 1
ATOM 2624 C CA . LEU A 1 329 ? -29.399 -7.309 12.640 1.00 95.31 329 LEU A CA 1
ATOM 2625 C C . LEU A 1 329 ? -30.796 -7.589 12.096 1.00 95.31 329 LEU A C 1
ATOM 2627 O O . LEU A 1 329 ? -31.056 -8.680 11.594 1.00 95.31 329 LEU A O 1
ATOM 2631 N N . TYR A 1 330 ? -31.669 -6.589 12.162 1.00 95.44 330 TYR A N 1
ATOM 2632 C CA . TYR A 1 330 ? -33.042 -6.648 11.661 1.00 95.44 330 TYR A CA 1
ATOM 2633 C C . TYR A 1 330 ? -33.377 -5.448 10.772 1.00 95.44 330 TYR A C 1
ATOM 2635 O O . TYR A 1 330 ? -32.753 -4.392 10.881 1.00 95.44 330 TYR A O 1
ATOM 2643 N N . ASP A 1 331 ? -34.416 -5.600 9.954 1.00 93.38 331 ASP A N 1
ATOM 2644 C CA . ASP A 1 331 ? -35.008 -4.569 9.081 1.00 93.38 331 ASP A CA 1
ATOM 2645 C C . ASP A 1 331 ? -36.091 -3.705 9.769 1.00 93.38 331 ASP A C 1
ATOM 2647 O O . ASP A 1 331 ? -36.755 -2.893 9.120 1.00 93.38 331 ASP A O 1
ATOM 2651 N N . ALA A 1 332 ? -36.297 -3.873 11.082 1.00 92.19 332 ALA A N 1
ATOM 2652 C CA . ALA A 1 332 ? -37.257 -3.099 11.864 1.00 92.19 332 ALA A CA 1
ATOM 2653 C C . ALA A 1 332 ? -36.844 -2.953 13.339 1.00 92.19 332 ALA A C 1
ATOM 2655 O O . ALA A 1 332 ? -36.180 -3.816 13.923 1.00 92.19 332 ALA A O 1
ATOM 2656 N N . ILE A 1 333 ? -37.321 -1.877 13.978 1.00 92.19 333 ILE A N 1
ATOM 2657 C CA . ILE A 1 333 ? -37.087 -1.588 15.405 1.00 92.19 333 ILE A CA 1
ATOM 2658 C C . ILE A 1 333 ? -37.690 -2.649 16.345 1.00 92.19 333 ILE A C 1
ATOM 2660 O O . ILE A 1 333 ? -37.131 -2.924 17.404 1.00 92.19 333 ILE A O 1
ATOM 2664 N N . THR A 1 334 ? -38.811 -3.257 15.948 1.00 91.56 334 THR A N 1
ATOM 2665 C CA . THR A 1 334 ? -39.524 -4.333 16.655 1.00 91.56 334 THR A CA 1
ATOM 2666 C C . THR A 1 334 ? -40.101 -5.312 15.636 1.00 91.56 334 THR A C 1
ATOM 2668 O O . THR A 1 334 ? -40.716 -4.871 14.666 1.00 91.56 334 THR A O 1
ATOM 2671 N N . GLY A 1 335 ? -39.955 -6.623 15.853 1.00 88.25 335 GLY A N 1
ATOM 2672 C CA . GLY A 1 335 ? -40.352 -7.628 14.858 1.00 88.25 335 GLY A CA 1
ATOM 2673 C C . GLY A 1 335 ? -39.353 -7.687 13.699 1.00 88.25 335 GLY A C 1
ATOM 2674 O O . GLY A 1 335 ? -38.150 -7.750 13.947 1.00 88.25 335 GLY A O 1
ATOM 2675 N N . GLY A 1 336 ? -39.841 -7.634 12.459 1.00 90.75 336 GLY A N 1
ATOM 2676 C CA . GLY A 1 336 ? -38.995 -7.599 11.263 1.00 90.75 336 GLY A CA 1
ATOM 2677 C C . GLY A 1 336 ? -38.359 -8.938 10.883 1.00 90.75 336 GLY A C 1
ATOM 2678 O O . GLY A 1 336 ? -38.540 -9.954 11.558 1.00 90.75 336 GLY A O 1
ATOM 2679 N N . SER A 1 337 ? -37.612 -8.920 9.786 1.00 94.38 337 SER A N 1
ATOM 2680 C CA . SER A 1 337 ? -36.828 -10.045 9.279 1.00 94.38 337 SER A CA 1
ATOM 2681 C C . SER A 1 337 ? -35.424 -10.018 9.877 1.00 94.38 337 SER A C 1
ATOM 2683 O O . SER A 1 337 ? -34.798 -8.960 9.964 1.00 94.38 337 SER A O 1
ATOM 2685 N N . LEU A 1 338 ? -34.916 -11.183 10.284 1.00 95.12 338 LEU A N 1
ATOM 2686 C CA . LEU A 1 338 ? -33.522 -11.339 10.699 1.00 95.12 338 LEU A CA 1
ATOM 2687 C C . LEU A 1 338 ? -32.623 -11.283 9.458 1.00 95.12 338 LEU A C 1
ATOM 2689 O O . LEU A 1 338 ? -32.755 -12.116 8.564 1.00 95.12 338 LEU A O 1
ATOM 2693 N N . LEU A 1 339 ? -31.709 -10.317 9.425 1.00 93.81 339 LEU A N 1
ATOM 2694 C CA . LEU A 1 339 ? -30.775 -10.093 8.321 1.00 93.81 339 LEU A CA 1
ATOM 2695 C C . LEU A 1 339 ? -29.410 -10.745 8.576 1.00 93.81 339 LEU A C 1
ATOM 2697 O O . LEU A 1 339 ? -28.746 -11.188 7.643 1.00 93.81 339 LEU A O 1
ATOM 2701 N N . TRP A 1 340 ? -28.975 -10.795 9.838 1.00 95.06 340 TRP A N 1
ATOM 2702 C CA . TRP A 1 340 ? -27.698 -11.389 10.239 1.00 95.06 340 TRP A CA 1
ATOM 2703 C C . TRP A 1 340 ? -27.702 -11.754 11.725 1.00 95.06 340 TRP A C 1
ATOM 2705 O O . TRP A 1 340 ? -28.322 -11.057 12.529 1.00 95.06 340 TRP A O 1
ATOM 2715 N N . ASP A 1 341 ? -26.981 -12.816 12.084 1.00 95.81 341 ASP A N 1
ATOM 2716 C CA . ASP A 1 341 ? -26.796 -13.292 13.457 1.00 95.81 341 ASP A CA 1
ATOM 2717 C C . ASP A 1 341 ? -25.316 -13.616 13.678 1.00 95.81 341 ASP A C 1
ATOM 2719 O O . ASP A 1 341 ? -24.717 -14.369 12.903 1.00 95.81 341 ASP A O 1
ATOM 2723 N N . SER A 1 342 ? -24.726 -13.055 14.733 1.00 94.75 342 SER A N 1
ATOM 2724 C CA . SER A 1 342 ? -23.340 -13.338 15.098 1.00 94.75 342 SER A CA 1
ATOM 2725 C C . SER A 1 342 ? -23.133 -14.748 15.650 1.00 94.75 342 SER A C 1
ATOM 2727 O O . SER A 1 342 ? -21.994 -15.202 15.744 1.00 94.75 342 SER A O 1
ATOM 2729 N N . GLY A 1 343 ? -24.206 -15.418 16.080 1.00 93.38 343 GLY A N 1
ATOM 2730 C CA . GLY A 1 343 ? -24.116 -16.502 17.051 1.00 93.38 343 GLY A CA 1
ATOM 2731 C C . GLY A 1 343 ? -23.626 -15.992 18.411 1.00 93.38 343 GLY A C 1
ATOM 2732 O O . GLY A 1 343 ? -23.497 -14.785 18.630 1.00 93.38 343 GLY A O 1
ATOM 2733 N N . THR A 1 344 ? -23.351 -16.912 19.331 1.00 92.25 344 THR A N 1
ATOM 2734 C CA . THR A 1 344 ? -22.790 -16.575 20.645 1.00 92.25 344 THR A CA 1
ATOM 2735 C C . THR A 1 344 ? -21.288 -16.323 20.530 1.00 92.25 344 THR A C 1
ATOM 2737 O O . THR A 1 344 ? -20.555 -17.161 20.002 1.00 92.25 344 THR A O 1
ATOM 2740 N N . CYS A 1 345 ? -20.827 -15.186 21.042 1.00 91.75 345 CYS A N 1
ATOM 2741 C CA . CYS A 1 345 ? -19.414 -14.843 21.154 1.00 91.75 345 CYS A CA 1
ATOM 2742 C C . CYS A 1 345 ? -19.108 -14.313 22.558 1.00 91.75 345 CYS A C 1
ATOM 2744 O O . CYS A 1 345 ? -19.916 -13.606 23.151 1.00 91.75 345 CYS A O 1
ATOM 2746 N N . SER A 1 346 ? -17.924 -14.628 23.077 1.00 92.56 346 SER A N 1
ATOM 2747 C CA . SER A 1 346 ? -17.479 -14.107 24.369 1.00 92.56 346 SER A CA 1
ATOM 2748 C C . SER A 1 346 ? -16.828 -12.737 24.179 1.00 92.56 346 SER A C 1
ATOM 2750 O O . SER A 1 346 ? -15.944 -12.582 23.334 1.00 92.56 346 SER A O 1
ATOM 2752 N N . VAL A 1 347 ? -17.269 -11.744 24.949 1.00 92.12 347 VAL A N 1
ATOM 2753 C CA . VAL A 1 347 ? -16.711 -10.386 24.953 1.00 92.12 347 VAL A CA 1
ATOM 2754 C C . VAL A 1 347 ? -16.146 -10.105 26.336 1.00 92.12 347 VAL A C 1
ATOM 2756 O O . VAL A 1 347 ? -16.837 -10.313 27.331 1.00 92.12 347 VAL A O 1
ATOM 2759 N N . ASP A 1 348 ? -14.903 -9.624 26.385 1.00 92.00 348 ASP A N 1
ATOM 2760 C CA . ASP A 1 348 ? -14.160 -9.338 27.617 1.00 92.00 348 ASP A CA 1
ATOM 2761 C C . ASP A 1 348 ? -14.085 -7.818 27.864 1.00 92.00 348 ASP A C 1
ATOM 2763 O O . ASP A 1 348 ? -13.364 -7.121 27.139 1.00 92.00 348 ASP A O 1
ATOM 2767 N N . PRO A 1 349 ? -14.870 -7.265 28.810 1.00 93.00 349 PRO A N 1
ATOM 2768 C CA . PRO A 1 349 ? -14.826 -5.845 29.146 1.00 93.00 349 PRO A CA 1
ATOM 2769 C C . PRO A 1 349 ? -13.594 -5.483 29.987 1.00 93.00 349 PRO A C 1
ATOM 2771 O O . PRO A 1 349 ? -13.061 -6.298 30.736 1.00 93.00 349 PRO A O 1
ATOM 2774 N N . ASP A 1 350 ? -13.158 -4.226 29.917 1.00 92.62 350 ASP A N 1
ATOM 2775 C CA . ASP A 1 350 ? -12.093 -3.709 30.776 1.00 92.62 350 ASP A CA 1
ATOM 2776 C C . ASP A 1 350 ? -12.560 -3.469 32.229 1.00 92.62 350 ASP A C 1
ATOM 2778 O O . ASP A 1 350 ? -13.692 -3.761 32.611 1.00 92.62 350 ASP A O 1
ATOM 2782 N N . GLN A 1 351 ? -11.675 -2.915 33.066 1.00 91.19 351 GLN A N 1
ATOM 2783 C CA . GLN A 1 351 ? -11.962 -2.653 34.485 1.00 91.19 351 GLN A CA 1
ATOM 2784 C C . GLN A 1 351 ? -13.095 -1.638 34.717 1.00 91.19 351 GLN A C 1
ATOM 2786 O O . GLN A 1 351 ? -13.677 -1.608 35.801 1.00 91.19 351 GLN A O 1
ATOM 2791 N N . ASP A 1 352 ? -13.427 -0.831 33.709 1.00 89.00 352 ASP A N 1
ATOM 2792 C CA . ASP A 1 352 ? -14.533 0.123 33.737 1.00 89.00 352 ASP A CA 1
ATOM 2793 C C . ASP A 1 352 ? -15.802 -0.441 33.069 1.00 89.00 352 ASP A C 1
ATOM 2795 O O . ASP A 1 352 ? -16.817 0.262 32.960 1.00 89.00 352 ASP A O 1
ATOM 2799 N N . GLY A 1 353 ? -15.771 -1.715 32.660 1.00 89.50 353 GLY A N 1
ATOM 2800 C CA . GLY A 1 353 ? -16.835 -2.410 31.944 1.00 89.50 353 GLY A CA 1
ATOM 2801 C C . GLY A 1 353 ? -16.927 -2.011 30.472 1.00 89.50 353 GLY A C 1
ATOM 2802 O O . GLY A 1 353 ? -17.944 -2.275 29.836 1.00 89.50 353 GLY A O 1
ATOM 2803 N N . ILE A 1 354 ? -15.925 -1.325 29.919 1.00 92.94 354 ILE A N 1
ATOM 2804 C CA . ILE A 1 354 ? -15.914 -0.877 28.525 1.00 92.94 354 ILE A CA 1
ATOM 2805 C C . ILE A 1 354 ? -15.414 -2.017 27.643 1.00 92.94 354 ILE A C 1
ATOM 2807 O O . ILE A 1 354 ? -14.391 -2.636 27.920 1.00 92.94 354 ILE A O 1
ATOM 2811 N N . PHE A 1 355 ? -16.115 -2.274 26.545 1.00 93.62 355 PHE A N 1
ATOM 2812 C CA . PHE A 1 355 ? -15.713 -3.270 25.559 1.00 93.62 355 PHE A CA 1
ATOM 2813 C C . PHE A 1 355 ? -15.799 -2.712 24.139 1.00 93.62 355 PHE A C 1
ATOM 2815 O O . PHE A 1 355 ? -16.580 -1.800 23.844 1.00 93.62 355 PHE A O 1
ATOM 2822 N N . ALA A 1 356 ? -15.012 -3.303 23.243 1.00 93.19 356 ALA A N 1
ATOM 2823 C CA . ALA A 1 356 ? -15.073 -3.068 21.809 1.00 93.19 356 ALA A CA 1
ATOM 2824 C C . ALA A 1 356 ? -14.948 -4.407 21.075 1.00 93.19 356 ALA A C 1
ATOM 2826 O O . ALA A 1 356 ? -14.034 -5.180 21.347 1.00 93.19 356 ALA A O 1
ATOM 2827 N N . THR A 1 357 ? -15.862 -4.679 20.148 1.00 92.62 357 THR A N 1
ATOM 2828 C CA . THR A 1 357 ? -15.889 -5.909 19.350 1.00 92.62 357 THR A CA 1
ATOM 2829 C C . THR A 1 357 ? -16.211 -5.608 17.887 1.00 92.62 357 THR A C 1
ATOM 2831 O O . THR A 1 357 ? -16.879 -4.621 17.572 1.00 92.62 357 THR A O 1
ATOM 2834 N N . GLY A 1 358 ? -15.709 -6.439 16.975 1.00 92.44 358 GLY A N 1
ATOM 2835 C CA . GLY A 1 358 ? -16.020 -6.369 15.549 1.00 92.44 358 GLY A CA 1
ATOM 2836 C C . GLY A 1 358 ? -17.160 -7.319 15.192 1.00 92.44 358 GLY A C 1
ATOM 2837 O O . GLY A 1 358 ? -17.000 -8.529 15.269 1.00 92.44 358 GLY A O 1
ATOM 2838 N N . LEU A 1 359 ? -18.308 -6.803 14.768 1.00 92.81 359 LEU A N 1
ATOM 2839 C CA . LEU A 1 359 ? -19.411 -7.609 14.248 1.00 92.81 359 LEU A CA 1
ATOM 2840 C C . LEU A 1 359 ? -19.113 -8.001 12.799 1.00 92.81 359 LEU A C 1
ATOM 2842 O O . LEU A 1 359 ? -18.856 -7.131 11.969 1.00 92.81 359 LEU A O 1
ATOM 2846 N N . GLY A 1 360 ? -19.158 -9.293 12.490 1.00 90.62 360 GLY A N 1
ATOM 2847 C CA . GLY A 1 360 ? -18.785 -9.825 11.180 1.00 90.62 360 GLY A CA 1
ATOM 2848 C C . GLY A 1 360 ? -17.297 -10.133 11.021 1.00 90.62 360 GLY A C 1
ATOM 2849 O O . GLY A 1 360 ? -16.839 -10.367 9.905 1.00 90.62 360 GLY A O 1
ATOM 2850 N N . ASP A 1 361 ? -16.531 -10.110 12.111 1.00 90.31 361 ASP A N 1
ATOM 2851 C CA . ASP A 1 361 ? -15.126 -10.505 12.116 1.00 90.31 361 ASP A CA 1
ATOM 2852 C C . ASP A 1 361 ? -14.976 -11.937 12.659 1.00 90.31 361 ASP A C 1
ATOM 2854 O O . ASP A 1 361 ? -15.044 -12.134 13.875 1.00 90.31 361 ASP A O 1
ATOM 2858 N N . PRO A 1 362 ? -14.730 -12.936 11.790 1.00 83.44 362 PRO A N 1
ATOM 2859 C CA . PRO A 1 362 ? -14.630 -14.329 12.211 1.00 83.44 362 PRO A CA 1
ATOM 2860 C C . PRO A 1 362 ? -13.330 -14.654 12.962 1.00 83.44 362 PRO A C 1
ATOM 2862 O O . PRO A 1 362 ? -13.196 -15.769 13.460 1.00 83.44 362 PRO A O 1
ATOM 2865 N N . VAL A 1 363 ? -12.350 -13.740 12.998 1.00 82.06 363 VAL A N 1
ATOM 2866 C CA . VAL A 1 363 ? -11.031 -13.990 13.599 1.00 82.06 363 VAL A CA 1
ATOM 2867 C C . VAL A 1 363 ? -10.913 -13.333 14.965 1.00 82.06 363 VAL A C 1
ATOM 2869 O O . VAL A 1 363 ? -10.497 -13.990 15.917 1.00 82.06 363 VAL A O 1
ATOM 2872 N N . THR A 1 364 ? -11.235 -12.041 15.058 1.00 82.31 364 THR A N 1
ATOM 2873 C CA . THR A 1 364 ? -11.036 -11.255 16.288 1.00 82.31 364 THR A CA 1
ATOM 2874 C C . THR A 1 364 ? -12.310 -10.663 16.881 1.00 82.31 364 THR A C 1
ATOM 2876 O O . THR A 1 364 ? -12.234 -9.967 17.890 1.00 82.31 364 THR A O 1
ATOM 2879 N N . GLY A 1 365 ? -13.476 -10.951 16.301 1.00 87.88 365 GLY A N 1
ATOM 2880 C CA . GLY A 1 365 ? -14.751 -10.421 16.770 1.00 87.88 365 GLY A CA 1
ATOM 2881 C C . GLY A 1 365 ? -15.857 -11.469 16.847 1.00 87.88 365 GLY A C 1
ATOM 2882 O O . GLY A 1 365 ? -15.643 -12.605 17.267 1.00 87.88 365 GLY A O 1
ATOM 2883 N N . CYS A 1 366 ? -17.066 -11.048 16.491 1.00 91.00 366 CYS A N 1
ATOM 2884 C CA . CYS A 1 366 ? -18.294 -11.807 16.652 1.00 91.00 366 CYS A CA 1
ATOM 2885 C C . CYS A 1 366 ? -18.929 -12.134 15.300 1.00 91.00 366 CYS A C 1
ATOM 2887 O O . CYS A 1 366 ? -19.355 -11.238 14.565 1.00 91.00 366 CYS A O 1
ATOM 2889 N N . GLY A 1 367 ? -19.083 -13.429 15.033 1.00 91.12 367 GLY A N 1
ATOM 2890 C CA . GLY A 1 367 ? -19.841 -13.950 13.901 1.00 91.12 367 GLY A CA 1
ATOM 2891 C C . GLY A 1 367 ? -19.124 -13.926 12.555 1.00 91.12 367 GLY A C 1
ATOM 2892 O O . GLY A 1 367 ? -18.033 -13.385 12.389 1.00 91.12 367 GLY A O 1
ATOM 2893 N N . ALA A 1 368 ? -19.769 -14.546 11.568 1.00 91.69 368 ALA A N 1
ATOM 2894 C CA . ALA A 1 368 ? -19.298 -14.555 10.188 1.00 91.69 368 ALA A CA 1
ATOM 2895 C C . ALA A 1 368 ? -19.519 -13.197 9.504 1.00 91.69 368 ALA A C 1
ATOM 2897 O O . ALA A 1 368 ? -20.420 -12.450 9.880 1.00 91.69 368 ALA A O 1
ATOM 2898 N N . GLU A 1 369 ? -18.734 -12.914 8.462 1.00 89.69 369 GLU A N 1
ATOM 2899 C CA . GLU A 1 369 ? -18.796 -11.666 7.689 1.00 89.69 369 GLU A CA 1
ATOM 2900 C C . GLU A 1 369 ? -20.237 -11.282 7.290 1.00 89.69 369 GLU A C 1
ATOM 2902 O O . GLU A 1 369 ? -20.960 -12.088 6.702 1.00 89.69 369 GLU A O 1
ATOM 2907 N N . ILE A 1 370 ? -20.660 -10.044 7.578 1.00 90.12 370 ILE A N 1
ATOM 2908 C CA . ILE A 1 370 ? -22.046 -9.586 7.359 1.00 90.12 370 ILE A CA 1
ATOM 2909 C C . ILE A 1 370 ? -22.315 -9.444 5.865 1.00 90.12 370 ILE A C 1
ATOM 2911 O O . ILE A 1 370 ? -21.698 -8.573 5.262 1.00 90.12 370 ILE A O 1
ATOM 2915 N N . SER A 1 371 ? -23.214 -10.238 5.271 1.00 86.81 371 SER A N 1
ATOM 2916 C CA . SER A 1 371 ? -23.486 -10.241 3.817 1.00 86.81 371 SER A CA 1
ATOM 2917 C C . SER A 1 371 ? -23.716 -8.841 3.216 1.00 86.81 371 SER A C 1
ATOM 2919 O O . SER A 1 371 ? -24.224 -7.942 3.885 1.00 86.81 371 SER A O 1
ATOM 2921 N N . SER A 1 372 ? -23.372 -8.664 1.934 1.00 79.56 372 SER A N 1
ATOM 2922 C CA . SER A 1 372 ? -23.570 -7.410 1.182 1.00 79.56 372 SER A CA 1
ATOM 2923 C C . SER A 1 372 ? -25.022 -6.946 1.201 1.00 79.56 372 SER A C 1
ATOM 2925 O O . SER A 1 372 ? -25.298 -5.759 1.370 1.00 79.56 372 SER A O 1
ATOM 2927 N N . ASP A 1 373 ? -25.946 -7.893 1.090 1.00 82.56 373 ASP A N 1
ATOM 2928 C CA . ASP A 1 373 ? -27.370 -7.616 0.896 1.00 82.56 373 ASP A CA 1
ATOM 2929 C C . ASP A 1 373 ? -27.986 -6.963 2.143 1.00 82.56 373 ASP A C 1
ATOM 2931 O O . ASP A 1 373 ? -28.910 -6.156 2.048 1.00 82.56 373 ASP A O 1
ATOM 2935 N N . VAL A 1 374 ? -27.395 -7.212 3.322 1.00 87.44 374 VAL A N 1
ATOM 2936 C CA . VAL A 1 374 ? -27.810 -6.597 4.591 1.00 87.44 374 VAL A CA 1
ATOM 2937 C C . VAL A 1 374 ? -27.747 -5.077 4.504 1.00 87.44 374 VAL A C 1
ATOM 2939 O O . VAL A 1 374 ? -28.674 -4.420 4.959 1.00 87.44 374 VAL A O 1
ATOM 2942 N N . PHE A 1 375 ? -26.696 -4.515 3.903 1.00 80.69 375 PHE A N 1
ATOM 2943 C CA . PHE A 1 375 ? -26.545 -3.065 3.769 1.00 80.69 375 PHE A CA 1
ATOM 2944 C C . PHE A 1 375 ? -27.121 -2.537 2.456 1.00 80.69 375 PHE A C 1
ATOM 2946 O O . PHE A 1 375 ? -27.718 -1.465 2.453 1.00 80.69 375 PHE A O 1
ATOM 2953 N N . THR A 1 376 ? -26.970 -3.276 1.355 1.00 75.75 376 THR A N 1
ATOM 2954 C CA . THR A 1 376 ? -27.352 -2.801 0.016 1.00 75.75 376 THR A CA 1
ATOM 2955 C C . THR A 1 376 ? -28.861 -2.820 -0.220 1.00 75.75 376 THR A C 1
ATOM 2957 O O . THR A 1 376 ? -29.382 -1.927 -0.887 1.00 75.75 376 THR A O 1
ATOM 2960 N N . GLU A 1 377 ? -29.578 -3.799 0.337 1.00 81.44 377 GLU A N 1
ATOM 2961 C CA . GLU A 1 377 ? -31.013 -3.986 0.081 1.00 81.44 377 GLU A CA 1
ATOM 2962 C C . GLU A 1 377 ? -31.909 -3.406 1.185 1.00 81.44 377 GLU A C 1
ATOM 2964 O O . GLU A 1 377 ? -33.117 -3.266 0.990 1.00 81.44 377 GLU A O 1
ATOM 2969 N N . ASN A 1 378 ? -31.339 -3.016 2.332 1.00 83.44 378 ASN A N 1
ATOM 2970 C CA . ASN A 1 378 ? -32.097 -2.542 3.490 1.00 83.44 378 ASN A CA 1
ATOM 2971 C C . ASN A 1 378 ? -31.698 -1.110 3.861 1.00 83.44 378 ASN A C 1
ATOM 2973 O O . ASN A 1 378 ? -30.607 -0.848 4.361 1.00 83.44 378 ASN A O 1
ATOM 2977 N N . SER A 1 379 ? -32.616 -0.159 3.666 1.00 78.94 379 SER A N 1
ATOM 2978 C CA . SER A 1 379 ? -32.354 1.264 3.929 1.00 78.94 379 SER A CA 1
ATOM 2979 C C . SER A 1 379 ? -32.268 1.618 5.416 1.00 78.94 379 SER A C 1
ATOM 2981 O O . SER A 1 379 ? -31.792 2.694 5.771 1.00 78.94 379 SER A O 1
ATOM 2983 N N . ASN A 1 380 ? -32.798 0.761 6.287 1.00 87.06 380 ASN A N 1
ATOM 2984 C CA . ASN A 1 380 ? -32.750 0.929 7.729 1.00 87.06 380 ASN A CA 1
ATOM 2985 C C . ASN A 1 380 ? -32.412 -0.416 8.368 1.00 87.06 380 ASN A C 1
ATOM 2987 O O . ASN A 1 380 ? -33.024 -1.428 8.037 1.00 87.06 380 ASN A O 1
ATOM 2991 N N . ILE A 1 381 ? -31.450 -0.408 9.285 1.00 91.75 381 ILE A N 1
ATOM 2992 C CA . ILE A 1 381 ? -30.962 -1.609 9.959 1.00 91.75 381 ILE A CA 1
ATOM 2993 C C . ILE A 1 381 ? -30.932 -1.325 11.454 1.00 91.75 381 ILE A C 1
ATOM 2995 O O . ILE A 1 381 ? -30.528 -0.241 11.885 1.00 91.75 381 ILE A O 1
ATOM 2999 N N . TRP A 1 382 ? -31.356 -2.299 12.249 1.00 94.06 382 TRP A N 1
ATOM 3000 C CA . TRP A 1 382 ? -31.400 -2.213 13.700 1.00 94.06 382 TRP A CA 1
ATOM 3001 C C . TRP A 1 382 ? -30.617 -3.358 14.330 1.00 94.06 382 TRP A C 1
ATOM 3003 O O . TRP A 1 382 ? -30.820 -4.519 13.987 1.00 94.06 382 TRP A O 1
ATOM 3013 N N . LEU A 1 383 ? -29.745 -3.011 15.271 1.00 95.12 383 LEU A N 1
ATOM 3014 C CA . LEU A 1 383 ? -28.949 -3.920 16.078 1.00 95.12 383 LEU A CA 1
ATOM 3015 C C . LEU A 1 383 ? -29.708 -4.292 17.352 1.00 95.12 383 LEU A C 1
ATOM 3017 O O . LEU A 1 383 ? -30.036 -3.437 18.177 1.00 95.12 383 LEU A O 1
ATOM 3021 N N . GLU A 1 384 ? -29.956 -5.581 17.513 1.00 96.06 384 GLU A N 1
ATOM 3022 C CA . GLU A 1 384 ? -30.372 -6.208 18.759 1.00 96.06 384 GLU A CA 1
ATOM 3023 C C . GLU A 1 384 ? -29.137 -6.798 19.439 1.00 96.06 384 GLU A C 1
ATOM 3025 O O . GLU A 1 384 ? -28.326 -7.470 18.797 1.00 96.06 384 GLU A O 1
ATOM 3030 N N . VAL A 1 385 ? -28.996 -6.525 20.733 1.00 95.44 385 VAL A N 1
ATOM 3031 C CA . VAL A 1 385 ? -27.902 -7.038 21.557 1.00 95.44 385 VAL A CA 1
ATOM 3032 C C . VAL A 1 385 ? -28.522 -7.879 22.657 1.00 95.44 385 VAL A C 1
ATOM 3034 O O . VAL A 1 385 ? -29.353 -7.380 23.416 1.00 95.44 385 VAL A O 1
ATOM 3037 N N . ALA A 1 386 ? -28.124 -9.139 22.741 1.00 95.12 386 ALA A N 1
ATOM 3038 C CA . ALA A 1 386 ? -28.407 -9.995 23.877 1.00 95.12 386 ALA A CA 1
ATOM 3039 C C . ALA A 1 386 ? -27.110 -10.255 24.641 1.00 95.12 386 ALA A C 1
ATOM 3041 O O . ALA A 1 386 ? -26.074 -10.516 24.030 1.00 95.12 386 ALA A O 1
ATOM 3042 N N . VAL A 1 387 ? -27.179 -10.148 25.962 1.00 94.12 387 VAL A N 1
ATOM 3043 C CA . VAL A 1 387 ? -26.085 -10.449 26.882 1.00 94.12 387 VAL A CA 1
ATOM 3044 C C . VAL A 1 387 ? -26.585 -11.546 27.805 1.00 94.12 387 VAL A C 1
ATOM 3046 O O . VAL A 1 387 ? -27.598 -11.371 28.482 1.00 94.12 387 VAL A O 1
ATOM 3049 N N . GLU A 1 388 ? -25.908 -12.689 27.809 1.00 90.19 388 GLU A N 1
ATOM 3050 C CA . GLU A 1 388 ? -26.349 -13.889 28.517 1.00 90.19 388 GLU A CA 1
ATOM 3051 C C . GLU A 1 388 ? -27.798 -14.264 28.130 1.00 90.19 388 GLU A C 1
ATOM 3053 O O . GLU A 1 388 ? -28.096 -14.559 26.971 1.00 90.19 388 GLU A O 1
ATOM 3058 N N . ALA A 1 389 ? -28.724 -14.233 29.091 1.00 88.19 389 ALA A N 1
ATOM 3059 C CA . ALA A 1 389 ? -30.143 -14.512 28.884 1.00 88.19 389 ALA A CA 1
ATOM 3060 C C . ALA A 1 389 ? -31.000 -13.247 28.677 1.00 88.19 389 ALA A C 1
ATOM 3062 O O . ALA A 1 389 ? -32.213 -13.354 28.480 1.00 88.19 389 ALA A O 1
ATOM 3063 N N . GLU A 1 390 ? -30.409 -12.052 28.744 1.00 91.25 390 GLU A N 1
ATOM 3064 C CA . GLU A 1 390 ? -31.124 -10.780 28.658 1.00 91.25 390 GLU A CA 1
ATOM 3065 C C . GLU A 1 390 ? -30.996 -10.166 27.261 1.00 91.25 390 GLU A C 1
ATOM 3067 O O . GLU A 1 390 ? -29.903 -9.976 26.739 1.00 91.25 390 GLU A O 1
ATOM 3072 N N . THR A 1 391 ? -32.127 -9.813 26.645 1.00 93.00 391 THR A N 1
ATOM 3073 C CA . THR A 1 391 ? -32.143 -9.058 25.383 1.00 93.00 391 THR A CA 1
ATOM 3074 C C . THR A 1 391 ? -32.381 -7.582 25.667 1.00 93.00 391 THR A C 1
ATOM 3076 O O . THR A 1 391 ? -33.419 -7.205 26.213 1.00 93.00 391 THR A O 1
ATOM 3079 N N . LEU A 1 392 ? -31.436 -6.738 25.259 1.00 90.75 392 LEU A N 1
ATOM 3080 C CA . LEU A 1 392 ? -31.501 -5.299 25.468 1.00 90.75 392 LEU A CA 1
ATOM 3081 C C . LEU A 1 392 ? -32.516 -4.665 24.508 1.00 90.75 392 LEU A C 1
ATOM 3083 O O . LEU A 1 392 ? -32.487 -4.895 23.297 1.00 90.75 392 LEU A O 1
ATOM 3087 N N . THR A 1 393 ? -33.409 -3.832 25.050 1.00 88.75 393 THR A N 1
ATOM 3088 C CA . THR A 1 393 ? -34.418 -3.093 24.274 1.00 88.75 393 THR A CA 1
ATOM 3089 C C . THR A 1 393 ? -34.372 -1.591 24.585 1.00 88.75 393 THR A C 1
ATOM 3091 O O . THR A 1 393 ? -34.095 -1.219 25.726 1.00 88.75 393 THR A O 1
ATOM 3094 N N . PRO A 1 394 ? -34.649 -0.700 23.607 1.00 92.50 394 PRO A N 1
ATOM 3095 C CA . PRO A 1 394 ? -34.978 -0.970 22.201 1.00 92.50 394 PRO A CA 1
ATOM 3096 C C . PRO A 1 394 ? -33.748 -1.291 21.334 1.00 92.50 394 PRO A C 1
ATOM 3098 O O . PRO A 1 394 ? -32.618 -0.957 21.689 1.00 92.50 394 PRO A O 1
ATOM 3101 N N . ARG A 1 395 ? -33.974 -1.884 20.152 1.00 95.00 395 ARG A N 1
ATOM 3102 C CA . ARG A 1 395 ? -32.909 -2.101 19.163 1.00 95.00 395 ARG A CA 1
ATOM 3103 C C . ARG A 1 395 ? -32.287 -0.774 18.732 1.00 95.00 395 ARG A C 1
ATOM 3105 O O . ARG A 1 395 ? -32.992 0.216 18.518 1.00 95.00 395 ARG A O 1
ATOM 3112 N N . GLN A 1 396 ? -30.973 -0.762 18.556 1.00 92.94 396 GLN A N 1
ATOM 3113 C CA . GLN A 1 396 ? -30.223 0.432 18.179 1.00 92.94 396 GLN A CA 1
ATOM 3114 C C . GLN A 1 396 ? -30.174 0.569 16.658 1.00 92.94 396 GLN A C 1
ATOM 3116 O O . GLN A 1 396 ? -29.740 -0.341 15.962 1.00 92.94 396 GLN A O 1
ATOM 3121 N N . GLN A 1 397 ? -30.609 1.706 16.113 1.00 91.50 397 GLN A N 1
ATOM 3122 C CA . GLN A 1 397 ? -30.545 1.927 14.668 1.00 91.50 397 GLN A CA 1
ATOM 3123 C C . GLN A 1 397 ? -29.094 2.145 14.219 1.00 91.50 397 GLN A C 1
ATOM 3125 O O . GLN A 1 397 ? -28.427 3.073 14.681 1.00 91.50 397 GLN A O 1
ATOM 3130 N N . ILE A 1 398 ? -28.637 1.349 13.255 1.00 87.75 398 ILE A N 1
ATOM 3131 C CA . ILE A 1 398 ? -27.375 1.573 12.556 1.00 87.75 398 ILE A CA 1
ATOM 3132 C C . ILE A 1 398 ? -27.636 2.584 11.444 1.00 87.75 398 ILE A C 1
ATOM 3134 O O . ILE A 1 398 ? -28.374 2.323 10.494 1.00 87.75 398 ILE A O 1
ATOM 3138 N N . ARG A 1 399 ? -27.033 3.769 11.558 1.00 76.69 399 ARG A N 1
ATOM 3139 C CA . ARG A 1 399 ? -27.116 4.791 10.511 1.00 76.69 399 ARG A CA 1
ATOM 3140 C C . ARG A 1 399 ? -26.070 4.498 9.443 1.00 76.69 399 ARG A C 1
ATOM 3142 O O . ARG A 1 399 ? -24.884 4.736 9.653 1.00 76.69 399 ARG A O 1
ATOM 3149 N N . THR A 1 400 ? -26.507 4.010 8.289 1.00 65.19 400 THR A N 1
ATOM 3150 C CA . THR A 1 400 ? -25.643 3.872 7.115 1.00 65.19 400 THR A CA 1
ATOM 3151 C C . THR A 1 400 ? -25.333 5.250 6.535 1.00 65.19 400 THR A C 1
ATOM 3153 O O . THR A 1 400 ? -26.230 6.071 6.327 1.00 65.19 400 THR A O 1
ATOM 3156 N N . VAL A 1 401 ? -24.064 5.522 6.232 1.00 60.56 401 VAL A N 1
ATOM 3157 C CA . VAL A 1 401 ? -23.686 6.721 5.476 1.00 60.56 401 VAL A CA 1
ATOM 3158 C C . VAL A 1 401 ? -24.036 6.461 4.009 1.00 60.56 401 VAL A C 1
ATOM 3160 O O . VAL A 1 401 ? -23.472 5.553 3.406 1.00 60.56 401 VAL A O 1
ATOM 3163 N N . ALA A 1 402 ? -24.951 7.238 3.418 1.00 49.25 402 ALA A N 1
ATOM 3164 C CA . ALA A 1 402 ? -25.470 6.995 2.060 1.00 49.25 402 ALA A CA 1
ATOM 3165 C C . ALA A 1 402 ? -24.377 6.890 0.971 1.00 49.25 402 ALA A C 1
ATOM 3167 O O . ALA A 1 402 ? -24.561 6.217 -0.036 1.00 49.25 402 ALA A O 1
ATOM 3168 N N . TYR A 1 403 ? -23.219 7.523 1.183 1.00 49.72 403 TYR A N 1
ATOM 3169 C CA . TYR A 1 403 ? -22.084 7.476 0.258 1.00 49.72 403 TYR A CA 1
ATOM 3170 C C . TYR A 1 403 ? -21.262 6.173 0.354 1.00 49.72 403 TYR A C 1
ATOM 3172 O O . TYR A 1 403 ? -20.593 5.808 -0.607 1.00 49.72 403 TYR A O 1
ATOM 3180 N N . ALA A 1 404 ? -21.332 5.439 1.473 1.00 59.88 404 ALA A N 1
ATOM 3181 C CA . ALA A 1 404 ? -20.612 4.174 1.655 1.00 59.88 404 ALA A CA 1
ATOM 3182 C C . ALA A 1 404 ? -21.243 3.007 0.871 1.00 59.88 404 ALA A C 1
ATOM 3184 O O . ALA A 1 404 ? -20.521 2.107 0.447 1.00 59.88 404 ALA A O 1
ATOM 3185 N N . LEU A 1 405 ? -22.554 3.064 0.596 1.00 56.75 405 LEU A N 1
ATOM 3186 C CA . LEU A 1 405 ? -23.270 2.096 -0.255 1.00 56.75 405 LEU A CA 1
ATOM 3187 C C . LEU A 1 405 ? -22.726 2.063 -1.695 1.00 56.75 405 LEU A C 1
ATOM 3189 O O . LEU A 1 405 ? -22.729 1.024 -2.344 1.00 56.75 405 LEU A O 1
ATOM 3193 N N . ASN A 1 406 ? -22.179 3.187 -2.167 1.00 57.94 406 ASN A N 1
ATOM 3194 C CA . ASN A 1 406 ? -21.562 3.320 -3.489 1.00 57.94 406 ASN A CA 1
ATOM 3195 C C . ASN A 1 406 ? -20.056 2.998 -3.490 1.00 57.94 406 ASN A C 1
ATOM 3197 O O . ASN A 1 406 ? -19.369 3.326 -4.449 1.00 57.94 406 ASN A O 1
ATOM 3201 N N . SER A 1 407 ? -19.490 2.438 -2.414 1.00 65.81 407 SER A N 1
ATOM 3202 C CA . SER A 1 407 ? -18.052 2.112 -2.394 1.00 65.81 407 SER A CA 1
ATOM 3203 C C . SER A 1 407 ? -17.721 0.812 -3.138 1.00 65.81 407 SER A C 1
ATOM 3205 O O . SER A 1 407 ? -16.605 0.663 -3.629 1.00 65.81 407 SER A O 1
ATOM 3207 N N . GLU A 1 408 ? -18.698 -0.092 -3.273 1.00 62.38 408 GLU A N 1
ATOM 3208 C CA . GLU A 1 408 ? -18.570 -1.363 -4.004 1.00 62.38 408 GLU A CA 1
ATOM 3209 C C . GLU A 1 408 ? -19.054 -1.262 -5.466 1.00 62.38 408 GLU A C 1
ATOM 3211 O O . GLU A 1 408 ? -18.768 -2.129 -6.289 1.00 62.38 408 GLU A O 1
ATOM 3216 N N . THR A 1 409 ? -19.752 -0.178 -5.823 1.00 66.81 409 THR A N 1
ATOM 3217 C CA . THR A 1 409 ? -20.352 0.030 -7.149 1.00 66.81 409 THR A CA 1
ATOM 3218 C C . THR A 1 409 ? -20.011 1.414 -7.703 1.00 66.81 409 THR A C 1
ATOM 3220 O O . THR A 1 409 ? -19.944 2.393 -6.968 1.00 66.81 409 THR A O 1
ATOM 3223 N N . VAL A 1 410 ? -19.832 1.560 -9.017 1.00 70.31 410 VAL A N 1
ATOM 3224 C CA . VAL A 1 410 ? -19.636 2.891 -9.618 1.00 70.31 410 VAL A CA 1
ATOM 3225 C C . VAL A 1 410 ? -21.009 3.470 -9.935 1.00 70.31 410 VAL A C 1
ATOM 3227 O O . VAL A 1 410 ? -21.640 3.073 -10.907 1.00 70.31 410 VAL A O 1
ATOM 3230 N N . GLN A 1 411 ? -21.488 4.396 -9.099 1.00 64.50 411 GLN A N 1
ATOM 3231 C CA . GLN A 1 411 ? -22.841 4.972 -9.204 1.00 64.50 411 GLN A CA 1
ATOM 3232 C C . GLN A 1 411 ? -23.970 3.918 -9.151 1.00 64.50 411 GLN A C 1
ATOM 3234 O O . GLN A 1 411 ? -24.964 4.044 -9.863 1.00 64.50 411 GLN A O 1
ATOM 3239 N N . GLY A 1 412 ? -23.826 2.865 -8.338 1.00 62.62 412 GLY A N 1
ATOM 3240 C CA . GLY A 1 412 ? -24.814 1.778 -8.260 1.00 62.62 412 GLY A CA 1
ATOM 3241 C C . GLY A 1 412 ? -24.652 0.696 -9.333 1.00 62.62 412 GLY A C 1
ATOM 3242 O O . GLY A 1 412 ? -25.410 -0.268 -9.334 1.00 62.62 412 GLY A O 1
ATOM 3243 N N . ILE A 1 413 ? -23.667 0.827 -10.230 1.00 68.31 413 ILE A N 1
ATOM 3244 C CA . ILE A 1 413 ? -23.350 -0.169 -11.259 1.00 68.31 413 ILE A CA 1
ATOM 3245 C C . ILE A 1 413 ? -22.244 -1.096 -10.723 1.00 68.31 413 ILE A C 1
ATOM 3247 O O . ILE A 1 413 ? -21.121 -0.624 -10.498 1.00 68.31 413 ILE A O 1
ATOM 3251 N N . PRO A 1 414 ? -22.517 -2.393 -10.490 1.00 70.38 414 PRO A N 1
ATOM 3252 C CA . PRO A 1 414 ? -21.503 -3.335 -10.034 1.00 70.38 414 PRO A CA 1
ATOM 3253 C C . PRO A 1 414 ? -20.547 -3.730 -11.168 1.00 70.38 414 PRO A C 1
ATOM 3255 O O . PRO A 1 414 ? -20.879 -3.676 -12.359 1.00 70.38 414 PRO A O 1
ATOM 3258 N N . VAL A 1 415 ? -19.347 -4.173 -10.793 1.00 75.19 415 VAL A N 1
ATOM 3259 C CA . VAL A 1 415 ? -18.508 -4.992 -11.678 1.00 75.19 415 VAL A CA 1
ATOM 3260 C C . VAL A 1 415 ? -19.111 -6.395 -11.753 1.00 75.19 415 VAL A C 1
ATOM 3262 O O . VAL A 1 415 ? -19.637 -6.892 -10.758 1.00 75.19 415 VAL A O 1
ATOM 3265 N N . SER A 1 416 ? -19.087 -7.033 -12.925 1.00 71.69 416 SER A N 1
ATOM 3266 C CA . SER A 1 416 ? -19.651 -8.381 -13.043 1.00 71.69 416 SER A CA 1
ATOM 3267 C C . SER A 1 416 ? -18.881 -9.378 -12.170 1.00 71.69 416 SER A C 1
ATOM 3269 O O . SER A 1 416 ? -17.670 -9.531 -12.319 1.00 71.69 416 SER A O 1
ATOM 3271 N N . ALA A 1 417 ? -19.598 -10.083 -11.290 1.00 61.84 417 ALA A N 1
ATOM 3272 C CA . ALA A 1 417 ? -19.038 -11.104 -10.404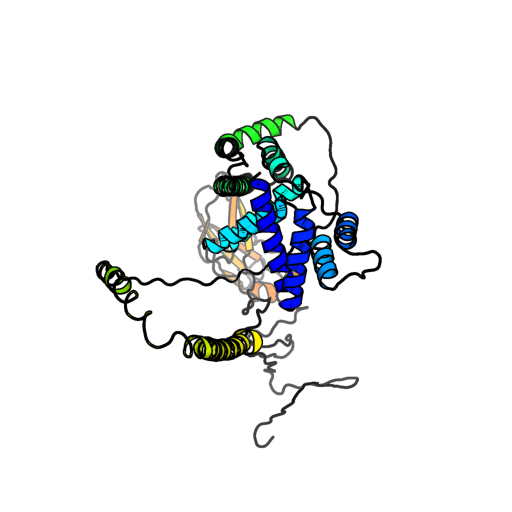 1.00 61.84 417 ALA A CA 1
ATOM 3273 C C . ALA A 1 417 ? -18.633 -12.397 -11.135 1.00 61.84 417 ALA A C 1
ATOM 3275 O O . ALA A 1 417 ? -17.952 -13.240 -10.560 1.00 61.84 417 ALA A O 1
ATOM 3276 N N . THR A 1 418 ? -19.063 -12.572 -12.387 1.00 64.94 418 THR A N 1
ATOM 3277 C CA . THR A 1 418 ? -18.861 -13.798 -13.174 1.00 64.94 418 THR A CA 1
ATOM 3278 C C . THR A 1 418 ? -17.906 -13.595 -14.348 1.00 64.94 418 THR A C 1
ATOM 3280 O O . THR A 1 418 ? -17.967 -14.360 -15.307 1.00 64.94 418 THR A O 1
ATOM 3283 N N . GLU A 1 419 ? -17.098 -12.528 -14.332 1.00 70.38 419 GLU A N 1
ATOM 3284 C CA . GLU A 1 419 ? -16.154 -12.150 -15.405 1.00 70.38 419 GLU A CA 1
ATOM 3285 C C . GLU A 1 419 ? -16.787 -11.895 -16.791 1.00 70.38 419 GLU A C 1
ATOM 3287 O O . GLU A 1 419 ? -16.098 -11.554 -17.751 1.00 70.38 419 GLU A O 1
ATOM 3292 N N . ALA A 1 420 ? -18.111 -12.002 -16.896 1.00 81.06 420 ALA A N 1
ATOM 3293 C CA . ALA A 1 420 ? -18.896 -11.761 -18.096 1.00 81.06 420 ALA A CA 1
ATOM 3294 C C . ALA A 1 420 ? -19.926 -10.671 -17.816 1.00 81.06 420 ALA A C 1
ATOM 3296 O O . ALA A 1 420 ? -20.737 -10.794 -16.900 1.00 81.06 420 ALA A O 1
ATOM 3297 N N . ALA A 1 421 ? -19.909 -9.597 -18.594 1.00 84.00 421 ALA A N 1
ATOM 3298 C CA . ALA A 1 421 ? -20.801 -8.471 -18.381 1.00 84.00 421 ALA A CA 1
ATOM 3299 C C . ALA A 1 421 ? -22.258 -8.833 -18.694 1.00 84.00 421 ALA A C 1
ATOM 3301 O O . ALA A 1 421 ? -22.574 -9.287 -19.796 1.00 84.00 421 ALA A O 1
ATOM 3302 N N . THR A 1 422 ? -23.136 -8.591 -17.728 1.00 84.25 422 THR A N 1
ATOM 3303 C CA . THR A 1 422 ? -24.597 -8.730 -17.820 1.00 84.25 422 THR A CA 1
ATOM 3304 C C . THR A 1 422 ? -25.257 -7.349 -17.830 1.00 84.25 422 THR A C 1
ATOM 3306 O O . THR A 1 422 ? -24.571 -6.321 -17.730 1.00 84.25 422 THR A O 1
ATOM 3309 N N . ALA A 1 423 ? -26.582 -7.283 -17.997 1.00 81.38 423 ALA A N 1
ATOM 3310 C CA . ALA A 1 423 ? -27.309 -6.016 -17.974 1.00 81.38 423 ALA A CA 1
ATOM 3311 C C . ALA A 1 423 ? -26.959 -5.154 -16.742 1.00 81.38 423 ALA A C 1
ATOM 3313 O O . ALA A 1 423 ? -26.954 -5.631 -15.612 1.00 81.38 423 ALA A O 1
ATOM 3314 N N . ASN A 1 424 ? -26.707 -3.859 -16.970 1.00 82.56 424 ASN A N 1
ATOM 3315 C CA . ASN A 1 424 ? -26.358 -2.872 -15.938 1.00 82.56 424 ASN A CA 1
ATOM 3316 C C . ASN A 1 424 ? -25.093 -3.204 -15.125 1.00 82.56 424 ASN A C 1
ATOM 3318 O O . ASN A 1 424 ? -25.039 -2.922 -13.931 1.00 82.56 424 ASN A O 1
ATOM 3322 N N . THR A 1 425 ? -24.063 -3.757 -15.770 1.00 82.88 425 THR A N 1
ATOM 3323 C CA . THR A 1 425 ? -22.737 -3.954 -15.163 1.00 82.88 425 THR A CA 1
ATOM 3324 C C . THR A 1 425 ? -21.657 -3.157 -15.893 1.00 82.88 425 THR A C 1
ATOM 3326 O O . THR A 1 425 ? -21.809 -2.780 -17.060 1.00 82.88 425 THR A O 1
ATOM 3329 N N . ILE A 1 426 ? -20.551 -2.877 -15.203 1.00 82.81 426 ILE A N 1
ATOM 3330 C CA . ILE A 1 426 ? -19.361 -2.275 -15.814 1.00 82.81 426 ILE A CA 1
ATOM 3331 C C . ILE A 1 426 ? -18.672 -3.322 -16.698 1.00 82.81 426 ILE A C 1
ATOM 3333 O O . ILE A 1 426 ? -18.394 -4.434 -16.249 1.00 82.81 426 ILE A O 1
ATOM 3337 N N . LEU A 1 427 ? -18.348 -2.948 -17.940 1.00 85.25 427 LEU A N 1
ATOM 3338 C CA . LEU A 1 427 ? -17.525 -3.768 -18.830 1.00 85.25 427 LEU A CA 1
ATOM 3339 C C . LEU A 1 427 ? -16.080 -3.799 -18.317 1.00 85.25 427 LEU A C 1
ATOM 3341 O O . LEU A 1 427 ? -15.431 -2.756 -18.223 1.00 85.25 427 LEU A O 1
ATOM 3345 N N . ILE A 1 428 ? -15.577 -4.995 -18.023 1.00 81.81 428 ILE A N 1
ATOM 3346 C CA . ILE A 1 428 ? -14.197 -5.241 -17.590 1.00 81.81 428 ILE A CA 1
ATOM 3347 C C . ILE A 1 428 ? -13.543 -6.292 -18.496 1.00 81.81 428 ILE A C 1
ATOM 3349 O O . ILE A 1 428 ? -14.238 -7.049 -19.174 1.00 81.81 428 ILE A O 1
ATOM 3353 N N . LEU A 1 429 ? -12.209 -6.322 -18.514 1.00 82.94 429 LEU A N 1
ATOM 3354 C CA . LEU A 1 429 ? -11.451 -7.452 -19.056 1.00 82.94 429 LEU A CA 1
ATOM 3355 C C . LEU A 1 429 ? -11.403 -8.556 -17.993 1.00 82.94 429 LEU A C 1
ATOM 3357 O O . LEU A 1 429 ? -11.137 -8.252 -16.829 1.00 82.94 429 LEU A O 1
ATOM 3361 N N . ASN A 1 430 ? -11.648 -9.806 -18.384 1.00 80.81 430 ASN A N 1
ATOM 3362 C CA . ASN A 1 430 ? -11.458 -10.963 -17.504 1.00 80.81 430 ASN A CA 1
ATOM 3363 C C . ASN A 1 430 ? -9.962 -11.298 -17.315 1.00 80.81 430 ASN A C 1
ATOM 3365 O O . ASN A 1 430 ? -9.092 -10.672 -17.931 1.00 80.81 430 ASN A O 1
ATOM 3369 N N . GLU A 1 431 ? -9.644 -12.308 -16.494 1.00 76.44 431 GLU A N 1
ATOM 3370 C CA . GLU A 1 431 ? -8.256 -12.766 -16.290 1.00 76.44 431 GLU A CA 1
ATOM 3371 C C . GLU A 1 431 ? -7.583 -13.235 -17.598 1.00 76.44 431 GLU A C 1
ATOM 3373 O O . GLU A 1 431 ? -6.363 -13.147 -17.744 1.00 76.44 431 GLU A O 1
ATOM 3378 N N . GLY A 1 432 ? -8.379 -13.677 -18.579 1.00 79.75 432 GLY A N 1
ATOM 3379 C CA . GLY A 1 432 ? -7.942 -14.051 -19.927 1.00 79.75 432 GLY A CA 1
ATOM 3380 C C . GLY A 1 432 ? -7.692 -12.874 -20.879 1.00 79.75 432 GLY A C 1
ATOM 3381 O O . GLY A 1 432 ? -7.242 -13.092 -22.004 1.00 79.75 432 GLY A O 1
ATOM 3382 N N . GLY A 1 433 ? -7.951 -11.632 -20.456 1.00 80.94 433 GLY A N 1
ATOM 3383 C CA . GLY A 1 433 ? -7.823 -10.444 -21.303 1.00 80.94 433 GLY A CA 1
ATOM 3384 C C . GLY A 1 433 ? -8.949 -10.289 -22.329 1.00 80.94 433 GLY A C 1
ATOM 3385 O O . GLY A 1 433 ? -8.768 -9.629 -23.353 1.00 80.94 433 GLY A O 1
ATOM 3386 N N . GLU A 1 434 ? -10.108 -10.887 -22.074 1.00 84.44 434 GLU A N 1
ATOM 3387 C CA . GLU A 1 434 ? -11.279 -10.860 -22.944 1.00 84.44 434 GLU A CA 1
ATOM 3388 C C . GLU A 1 434 ? -12.350 -9.918 -22.383 1.00 84.44 434 GLU A C 1
ATOM 3390 O O . GLU A 1 434 ? -12.575 -9.854 -21.175 1.00 84.44 434 GLU A O 1
ATOM 3395 N N . VAL A 1 435 ? -13.060 -9.210 -23.269 1.00 88.06 435 VAL A N 1
ATOM 3396 C CA . VAL A 1 435 ? -14.323 -8.543 -22.918 1.00 88.06 435 VAL A CA 1
ATOM 3397 C C . VAL A 1 435 ? -15.457 -9.500 -23.260 1.00 88.06 435 VAL A C 1
ATOM 3399 O O . VAL A 1 435 ? -15.813 -9.652 -24.431 1.00 88.06 435 VAL A O 1
ATOM 3402 N N . VAL A 1 436 ? -16.021 -10.155 -22.247 1.00 88.25 436 VAL A N 1
ATOM 3403 C CA . VAL A 1 436 ? -17.093 -11.144 -22.422 1.00 88.25 436 VAL A CA 1
ATOM 3404 C C . VAL A 1 436 ? -18.448 -10.499 -22.140 1.00 88.25 436 VAL A C 1
ATOM 3406 O O . VAL A 1 436 ? -18.655 -9.907 -21.084 1.00 88.25 436 VAL A O 1
ATOM 3409 N N . LEU A 1 437 ? -19.391 -10.627 -23.076 1.00 89.81 437 LEU A N 1
ATOM 3410 C CA . LEU A 1 437 ? -20.782 -10.199 -22.899 1.00 89.81 437 LEU A CA 1
ATOM 3411 C C . LEU A 1 437 ? -21.637 -11.434 -22.578 1.00 89.81 437 LEU A C 1
ATOM 3413 O O . LEU A 1 437 ? -21.921 -12.233 -23.467 1.00 89.81 437 LEU A O 1
ATOM 3417 N N . GLY A 1 438 ? -22.022 -11.597 -21.312 1.00 85.31 438 GLY A N 1
ATOM 3418 C CA . GLY A 1 438 ? -22.729 -12.769 -20.775 1.00 85.31 438 GLY A CA 1
ATOM 3419 C C . GLY A 1 438 ? -24.257 -12.675 -20.803 1.00 85.31 438 GLY A C 1
ATOM 3420 O O . GLY A 1 438 ? -24.924 -13.401 -20.073 1.00 85.31 438 GLY A O 1
ATOM 3421 N N . GLU A 1 439 ? -24.818 -11.765 -21.596 1.00 85.81 439 GLU A N 1
ATOM 3422 C CA . GLU A 1 439 ? -26.261 -11.519 -21.671 1.00 85.81 439 GLU A CA 1
ATOM 3423 C C . GLU A 1 439 ? -26.952 -12.407 -22.720 1.00 85.81 439 GLU A C 1
ATOM 3425 O O . GLU A 1 439 ? -26.340 -12.827 -23.704 1.00 85.81 439 GLU A O 1
ATOM 3430 N N . VAL A 1 440 ? -28.257 -12.654 -22.570 1.00 81.69 440 VAL A N 1
ATOM 3431 C CA . VAL A 1 440 ? -29.045 -13.352 -23.594 1.00 81.69 440 VAL A CA 1
ATOM 3432 C C . VAL A 1 440 ? -29.290 -12.392 -24.766 1.00 81.69 440 VAL A C 1
ATOM 3434 O O . VAL A 1 440 ? -30.175 -11.543 -24.723 1.00 81.69 440 VAL A O 1
ATOM 3437 N N . SER A 1 441 ? -28.527 -12.547 -25.853 1.00 85.25 441 SER A N 1
ATOM 3438 C CA . SER A 1 441 ? -28.518 -11.665 -27.044 1.00 85.25 441 SER A CA 1
ATOM 3439 C C . SER A 1 441 ? -27.850 -10.294 -26.822 1.00 85.25 441 SER A C 1
ATOM 3441 O O . SER A 1 441 ? -28.508 -9.251 -26.932 1.00 85.25 441 SER A O 1
ATOM 3443 N N . PRO A 1 442 ? -26.530 -10.261 -26.562 1.00 88.75 442 PRO A N 1
ATOM 3444 C CA . PRO A 1 442 ? -25.814 -9.015 -26.334 1.00 88.75 442 PRO A CA 1
ATOM 3445 C C . P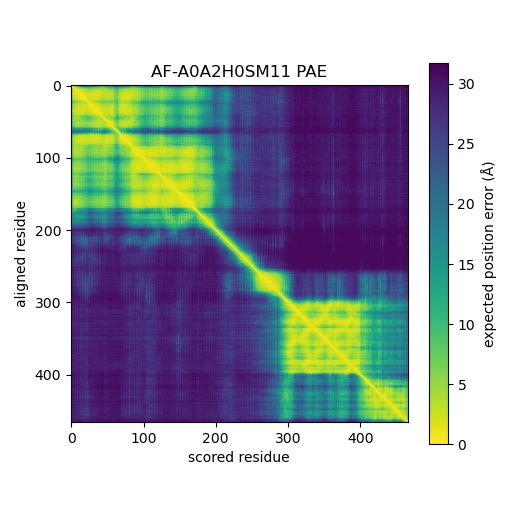RO A 1 442 ? -25.742 -8.184 -27.623 1.00 88.75 442 PRO A C 1
ATOM 3447 O O . PRO A 1 442 ? -25.619 -8.713 -28.729 1.00 88.75 442 PRO A O 1
ATOM 3450 N N . LYS A 1 443 ? -25.813 -6.857 -27.489 1.00 88.38 443 LYS A N 1
ATOM 3451 C CA . LYS A 1 443 ? -25.730 -5.919 -28.618 1.00 88.38 443 LYS A CA 1
ATOM 3452 C C . LYS A 1 443 ? -24.669 -4.867 -28.339 1.00 88.38 443 LYS A C 1
ATOM 3454 O O . LYS A 1 443 ? -24.728 -4.195 -27.315 1.00 88.38 443 LYS A O 1
ATOM 3459 N N . ILE A 1 444 ? -23.769 -4.660 -29.295 1.00 88.88 444 ILE A N 1
ATOM 3460 C CA . ILE A 1 444 ? -22.878 -3.498 -29.328 1.00 88.88 444 ILE A CA 1
ATOM 3461 C C . ILE A 1 444 ? -23.474 -2.515 -30.339 1.00 88.88 444 ILE A C 1
ATOM 3463 O O . ILE A 1 444 ? -23.582 -2.830 -31.523 1.00 88.88 444 ILE A O 1
ATOM 3467 N N . ARG A 1 445 ? -23.942 -1.351 -29.875 1.00 90.38 445 ARG A N 1
ATOM 3468 C CA . ARG A 1 445 ? -24.658 -0.373 -30.710 1.00 90.38 445 ARG A CA 1
ATOM 3469 C C . ARG A 1 445 ? -24.220 1.050 -30.381 1.00 90.38 445 ARG A C 1
ATOM 3471 O O . ARG A 1 445 ? -24.341 1.469 -29.236 1.00 90.38 445 ARG A O 1
ATOM 3478 N N . SER A 1 446 ? -23.825 1.810 -31.401 1.00 90.06 446 SER A N 1
ATOM 3479 C CA . SER A 1 446 ? -23.721 3.271 -31.313 1.00 90.06 446 SER A CA 1
ATOM 3480 C C . SER A 1 446 ? -25.052 3.924 -31.690 1.00 90.06 446 SER A C 1
ATOM 3482 O O . SER A 1 446 ? -25.695 3.515 -32.657 1.00 90.06 446 SER A O 1
ATOM 3484 N N . THR A 1 447 ? -25.482 4.925 -30.923 1.00 91.69 447 THR A N 1
ATOM 3485 C CA . THR A 1 447 ? -26.722 5.685 -31.166 1.00 91.69 447 THR A CA 1
ATOM 3486 C C . THR A 1 447 ? -26.483 7.024 -31.863 1.00 91.69 447 THR A C 1
ATOM 3488 O O . THR A 1 447 ? -27.442 7.674 -32.269 1.00 91.69 447 THR A O 1
ATOM 3491 N N . SER A 1 448 ? -25.227 7.452 -31.999 1.00 92.75 448 SER A N 1
ATOM 3492 C CA . SER A 1 448 ? -24.848 8.704 -32.660 1.00 92.75 448 SER A CA 1
ATOM 3493 C C . SER A 1 448 ? -23.368 8.698 -33.045 1.00 92.75 448 SER A C 1
ATOM 3495 O O . SER A 1 448 ? -22.543 8.171 -32.302 1.00 92.75 448 SER A O 1
ATOM 3497 N N . GLY A 1 449 ? -23.019 9.343 -34.161 1.00 91.75 449 GLY A N 1
ATOM 3498 C CA . GLY A 1 449 ? -21.639 9.410 -34.656 1.00 91.75 449 GLY A CA 1
ATOM 3499 C C . GLY A 1 449 ? -21.159 8.112 -35.320 1.00 91.75 449 GLY A C 1
ATOM 3500 O O . GLY A 1 449 ? -21.956 7.229 -35.636 1.00 91.75 449 GLY A O 1
ATOM 3501 N N . THR A 1 450 ? -19.850 8.008 -35.551 1.00 91.25 450 THR A N 1
ATOM 3502 C CA . THR A 1 450 ? -19.212 6.834 -36.173 1.00 91.25 450 THR A CA 1
ATOM 3503 C C . THR A 1 450 ? -18.793 5.822 -35.108 1.00 91.25 450 THR A C 1
ATOM 3505 O O . THR A 1 450 ? -18.142 6.186 -34.131 1.00 91.25 450 THR A O 1
ATOM 3508 N N . PHE A 1 451 ? -19.140 4.548 -35.303 1.00 91.94 451 PHE A N 1
ATOM 3509 C CA . PHE A 1 451 ? -18.686 3.444 -34.455 1.00 91.94 451 PHE A CA 1
ATOM 3510 C C . PHE A 1 451 ? -17.417 2.812 -35.045 1.00 91.94 451 PHE A C 1
ATOM 3512 O O . PHE A 1 451 ? -17.497 2.082 -36.032 1.00 91.94 451 PHE A O 1
ATOM 3519 N N . THR A 1 452 ? -16.255 3.111 -34.460 1.00 91.69 452 THR A N 1
ATOM 3520 C CA . THR A 1 452 ? -14.946 2.620 -34.925 1.00 91.69 452 THR A CA 1
ATOM 3521 C C . THR A 1 452 ? -14.406 1.546 -33.981 1.00 91.69 452 THR A C 1
ATOM 3523 O O . THR A 1 452 ? -14.318 1.779 -32.778 1.00 91.69 452 THR A O 1
ATOM 3526 N N . ILE A 1 453 ? -13.991 0.402 -34.535 1.00 90.12 453 ILE A N 1
ATOM 3527 C CA . ILE A 1 453 ? -13.166 -0.608 -33.857 1.00 90.12 453 ILE A CA 1
ATOM 3528 C C . ILE A 1 453 ? -11.833 -0.661 -34.609 1.00 90.12 453 ILE A C 1
ATOM 3530 O O . ILE A 1 453 ? -11.831 -0.933 -35.808 1.00 90.12 453 ILE A O 1
ATOM 3534 N N . ASP A 1 454 ? -10.723 -0.386 -33.926 1.00 91.50 454 ASP A N 1
ATOM 3535 C CA . ASP A 1 454 ? -9.383 -0.307 -34.522 1.00 91.50 454 ASP A CA 1
ATOM 3536 C C . ASP A 1 454 ? -8.433 -1.337 -33.888 1.00 91.50 454 ASP A C 1
ATOM 3538 O O . ASP A 1 454 ? -8.442 -1.530 -32.671 1.00 91.50 454 ASP A O 1
ATOM 3542 N N . ALA A 1 455 ? -7.650 -2.030 -34.718 1.00 89.38 455 ALA A N 1
ATOM 3543 C CA . ALA A 1 455 ? -6.710 -3.078 -34.318 1.00 89.38 455 ALA A CA 1
ATOM 3544 C C . ALA A 1 455 ? -5.681 -3.351 -35.430 1.00 89.38 455 ALA A C 1
ATOM 3546 O O . ALA A 1 455 ? -5.978 -3.204 -36.613 1.00 89.38 455 ALA A O 1
ATOM 3547 N N . GLN A 1 456 ? -4.488 -3.845 -35.068 1.00 91.94 456 GLN A N 1
ATOM 3548 C CA . GLN A 1 456 ? -3.467 -4.264 -36.048 1.00 91.94 456 GLN A CA 1
ATOM 3549 C C . GLN A 1 456 ? -3.934 -5.428 -36.941 1.00 91.94 456 GLN A C 1
ATOM 3551 O O . GLN A 1 456 ? -3.531 -5.531 -38.097 1.00 91.94 456 GLN A O 1
ATOM 3556 N N . SER A 1 457 ? -4.764 -6.319 -36.396 1.00 90.94 457 SER A N 1
ATOM 3557 C CA . SER A 1 457 ? -5.420 -7.413 -37.108 1.00 90.94 457 SER A CA 1
ATOM 3558 C C . SER A 1 457 ? -6.738 -7.721 -36.408 1.00 90.94 457 SER A C 1
ATOM 3560 O O . SER A 1 457 ? -6.801 -7.713 -35.178 1.00 90.94 457 SER A O 1
ATOM 3562 N N . MET A 1 458 ? -7.790 -7.982 -37.181 1.00 89.75 458 MET A N 1
ATOM 3563 C CA . MET A 1 458 ? -9.126 -8.251 -36.661 1.00 89.75 458 MET A CA 1
ATOM 3564 C C . MET A 1 458 ? -9.669 -9.542 -37.260 1.00 89.75 458 MET A C 1
ATOM 3566 O O . MET A 1 458 ? -9.640 -9.735 -38.475 1.00 89.75 458 MET A O 1
ATOM 3570 N N . ILE A 1 459 ? -10.200 -10.411 -36.401 1.00 89.12 459 ILE A N 1
ATOM 3571 C CA . ILE A 1 459 ? -10.917 -11.613 -36.815 1.00 89.12 459 ILE A CA 1
ATOM 3572 C C . ILE A 1 459 ? -12.289 -11.592 -36.155 1.00 89.12 459 ILE A C 1
ATOM 3574 O O . ILE A 1 459 ? -12.399 -11.658 -34.934 1.00 89.12 459 ILE A O 1
ATOM 3578 N N . LEU A 1 460 ? -13.334 -11.544 -36.974 1.00 87.12 460 LEU A N 1
ATOM 3579 C CA . LEU A 1 460 ? -14.709 -11.734 -36.535 1.00 87.12 460 LEU A CA 1
ATOM 3580 C C . LEU A 1 460 ? -15.098 -13.171 -36.871 1.00 87.12 460 LEU A C 1
ATOM 3582 O O . LEU A 1 460 ? -15.156 -13.545 -38.042 1.00 87.12 460 LEU A O 1
ATOM 3586 N N . LYS A 1 461 ? -15.295 -13.995 -35.840 1.00 85.00 461 LYS A N 1
ATOM 3587 C CA . LYS A 1 461 ? -15.741 -15.381 -35.989 1.00 85.00 461 LYS A CA 1
ATOM 3588 C C . LYS A 1 461 ? -17.181 -15.487 -35.534 1.00 85.00 461 LYS A C 1
ATOM 3590 O O . LYS A 1 461 ? -17.529 -15.016 -34.456 1.00 85.00 461 LYS A O 1
ATOM 3595 N N . THR A 1 462 ? -17.979 -16.158 -36.341 1.00 85.00 462 THR A N 1
ATOM 3596 C CA . THR A 1 462 ? -19.301 -16.629 -35.956 1.00 85.00 462 THR A CA 1
ATOM 3597 C C . THR A 1 462 ? -19.262 -18.159 -35.931 1.00 85.00 462 THR A C 1
ATOM 3599 O O . THR A 1 462 ? -18.334 -18.782 -36.465 1.00 85.00 462 THR A O 1
ATOM 3602 N N . SER A 1 463 ? -20.217 -18.792 -35.255 1.00 82.62 463 SER A N 1
ATOM 3603 C CA . SER A 1 463 ? -20.410 -20.239 -35.382 1.00 82.62 463 SER A CA 1
ATOM 3604 C C . SER A 1 463 ? -20.659 -20.608 -36.849 1.00 82.62 463 SER A C 1
ATOM 3606 O O . SER A 1 463 ? -21.214 -19.825 -37.617 1.00 82.62 463 SER A O 1
ATOM 3608 N N . SER A 1 464 ? -20.257 -21.808 -37.267 1.00 63.38 464 SER A N 1
ATOM 3609 C CA . SER A 1 464 ? -20.572 -22.273 -38.621 1.00 63.38 464 SER A CA 1
ATOM 3610 C C . SER A 1 464 ? -22.095 -22.266 -38.823 1.00 63.38 464 SER A C 1
ATOM 3612 O O . SER A 1 464 ? -22.805 -22.974 -38.113 1.00 63.38 464 SER A O 1
ATOM 3614 N N . GLY A 1 465 ? -22.587 -21.438 -39.752 1.00 59.19 465 GLY A N 1
ATOM 3615 C CA . GLY A 1 465 ? -24.018 -21.307 -40.060 1.00 59.19 465 GLY A CA 1
ATOM 3616 C C . GLY A 1 465 ? -24.734 -20.079 -39.480 1.00 59.19 465 GLY A C 1
ATOM 3617 O O . GLY A 1 465 ? -25.961 -20.049 -39.523 1.00 59.19 465 GLY A O 1
ATOM 3618 N N . SER A 1 466 ? -24.002 -19.087 -38.966 1.00 56.38 466 SER A N 1
ATOM 3619 C CA . SER A 1 466 ? -24.545 -17.781 -38.535 1.00 56.38 466 SER A CA 1
ATOM 3620 C C . SER A 1 466 ? -24.105 -16.615 -39.400 1.00 56.38 466 SER A C 1
ATOM 3622 O O . SER A 1 466 ? -22.912 -16.614 -39.788 1.00 56.38 466 SER A O 1
#

Foldseek 3Di:
DQLLVLLVVLLLVLLLVLCVVVVHDPVLSVLLSVLVVQLSVPDPDLQDQDLVVLVVSSPVVDPPDDDQDSSNVSNSVCCVVPVSFSLVSSLVVVLVVCVVVVHDPVVSVLLCVLSVQLCVVVVGRDPLVQLAPVNLVVSLLVVVVVVDDPVSSLSSLVSSLVSLVVCCVSGVVRDRNPNSVVCSVCVVVSSVVVVVVPPDDDDDDDDDDDDDDDDDDDDDDDDDDDDDDDDDDPPPVVVVVVVPPPPPPPDDDPDPCVVCVVVVVVVVVVVCCVVVVVVCCCDPPVPDDDDDPDDLDDDDDFQKDKDKDADADPVRQGDQAWWWKKKWKALDQPDGDTQDIQPIDTWGAHNRRITMAIRQDPPTHTHHTRDLCSPQVRQKMWMWMDIHPDTDDGTHIDHDDPVVSCPQPPVPAHADPVQADEPRHDQDQRSVRDRHHPYDDDDDDDPDDDDDDDDPDDDDDDPVPD

Mean predicted aligned error: 21.53 Å